Protein AF-0000000083566126 (afdb_homodimer)

Secondary structure (DSSP, 8-state):
--EEEEETTTTTTTS-HHHHHHHHHHTT-SEEEEEESTTS-HHHHHHHHHHTT--EEEEE-----S-GGGHHHHHHHHHHHHHHHHHTT--EEEE---BPPTTS-HHHHHHHHHHHHHHHHHHHHHHT-EEEE----TTTT-TTBS---HHHHHHHHHHHT-TTEEEEEEHHHHHHHT--HHHHHHHTGGGEEEEEE--TTTS--TTSSSB-HHHHHHHHHHTT--SEEEE----SS-HHHHHHHHHTT-/--EEEEETTTTTTTS-HHHHHHHHHHHT-SEEEEEESTTS-HHHHHHHHHHTT--EEEEE-----S-GGGHHHHHHHHHHHHHHHHHTT--EEEE---BPPTTS-HHHHHHHHHHHHHHHHHHHHHHT-EEEE----TTTT-TTBS---HHHHHHHHHHHT-TTEEEEEEHHHHHHHT--HHHHHHHTGGGEEEEEE--TTTS--TTSSSB-HHHHHHHHHHTT--SEEEE----SS-HHHHHHHHHTT-

Solvent-accessible surface area (backbone atoms only — not comparable to full-atom values): 24799 Å² total; per-residue (Å²): 113,57,39,39,24,37,24,43,70,38,40,41,63,87,49,62,69,61,58,24,52,43,49,41,36,73,70,63,41,62,22,30,28,42,54,71,53,85,85,47,67,54,65,57,42,52,51,43,25,58,75,48,70,29,52,52,49,28,32,38,30,56,49,43,30,35,41,71,92,36,33,67,57,19,36,53,36,33,48,52,36,45,53,52,26,46,74,68,67,24,47,31,30,38,34,52,43,42,50,57,52,86,95,55,58,66,67,59,25,51,51,30,35,35,47,37,51,46,70,41,39,63,58,21,50,75,55,62,25,32,38,18,40,42,38,40,24,44,88,76,83,34,67,59,47,53,50,47,45,63,70,60,45,50,51,44,32,57,70,46,64,42,96,33,39,24,26,26,50,32,51,33,33,39,29,58,64,34,26,41,58,61,61,55,46,57,77,39,40,92,47,46,56,33,33,34,39,25,15,43,70,88,40,20,35,75,77,71,21,38,42,24,52,65,51,40,52,47,49,44,38,74,59,63,55,83,49,43,44,25,39,57,17,42,49,90,67,61,42,65,59,50,51,46,58,59,58,67,64,67,113,56,38,38,23,37,23,43,71,37,42,41,62,88,48,63,70,61,56,22,52,43,49,41,34,72,68,62,43,63,21,31,29,40,55,70,53,86,85,46,65,52,67,57,43,53,51,44,24,57,75,48,70,28,51,51,51,29,32,40,31,56,48,42,30,33,41,70,91,36,33,68,60,19,36,52,37,33,50,52,36,46,52,51,26,46,75,70,68,25,47,31,29,39,32,53,44,41,53,58,51,86,92,55,58,67,67,62,25,52,52,30,35,37,48,35,51,45,70,41,38,62,58,21,52,74,54,62,25,32,38,17,41,42,39,43,25,42,87,78,84,34,67,59,47,54,49,47,44,62,69,61,46,51,51,44,31,58,70,45,63,42,96,32,40,25,26,26,52,30,49,33,33,39,29,58,65,34,25,40,58,60,61,55,48,57,76,40,39,93,46,46,56,33,32,34,42,25,15,43,71,88,40,20,35,76,78,71,21,39,41,24,53,64,50,40,52,47,49,45,38,74,57,63,52,82,47,43,44,26,40,58,16,40,50,90,67,61,42,65,59,50,49,46,57,58,59,67,62,67

Organism: NCBI:txid148449

InterPro domains:
  IPR013022 Xylose isomerase-like, TIM barrel domain [PF01261] (22-249)
  IPR026040 Hydroxypyruvate isomerase-like [PIRSF006241] (2-24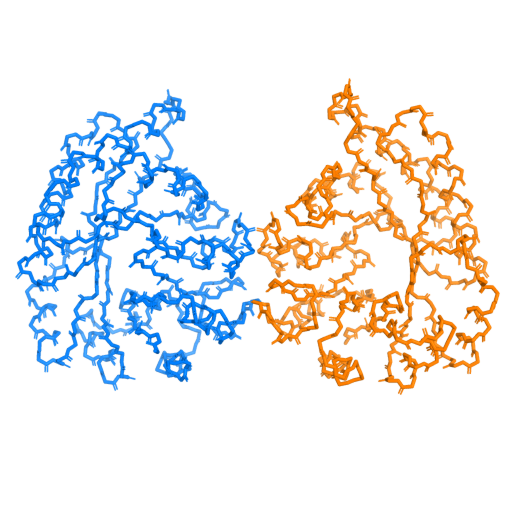7)
  IPR036237 Xylose isomerase-like superfamily [SSF51658] (1-248)
  IPR050417 Sugar Epimerase/Isomerase [PTHR43489] (2-249)

pLDDT: mean 98.05, std 1.77, range [82.81, 99.0]

Foldseek 3Di:
DFQAEEALVALVVVDDSLVSLLVCLVLPHQAYEYEDPVVDPVVSNLVSCVVSVHYHQEYAQDFAQQDLVRLVVRLVSNLVSLVVCLVSVHAEHEYFHFFDDPPDDLVSSLVSNLVSCLSCLVSCVVSNHAYAYEAAACPPDNPRGNHHEVVSVVVSLVSSPHQRYAHEAEQARCCVPPDPQLCVCLVCVSRHAEYEYAAPDPREFPPPHDDDVLVSVVSSVVSPRDGHYYYDGHYPDDSSVSSNVVVVSD/DFQAEEALVALVVVDDSLVSLLVCLVLPHQAYEYEDPVVDPVVSNLVSCVVSVHYHQEYAQDFAQQDLVRLVVRLVSNLVSLVVCLVSVHAEHEYFHFFHDPPDDLVSSLVSNLVSCLSCLVSCVVSNHAYAYEAAACPPDNPRGNHHEVVSVVVSQVSSPHQRYAHEAEQARCCVPPDPQLCVCLVCVSRHAEYEYAAPDPREFPPPHDDDVLVSVVSSVVSPRDGHYYYDGHYPDDSSVSSNVVVVSD

Radius of gyration: 25.64 Å; Cα contacts (8 Å, |Δi|>4): 1112; chains: 2; bounding box: 36×76×64 Å

Nearest PDB structures (foldseek):
  3ngf-assembly1_A  TM=9.240E-01  e=1.150E-21  Brucella abortus 2308
  1k77-assembly1_A  TM=9.090E-01  e=2.373E-21  Escherichia coli
  7cj8-assembly2_D  TM=8.167E-01  e=1.890E-15  Methylomonas sp. DH-1
  5zfs-assembly1_B  TM=8.109E-01  e=2.884E-15  Arthrobacter globiformis
  3vyl-assembly1_B  TM=8.147E-01  e=1.765E-14  Mesorhizobium loti

Structure (mmCIF, N/CA/C/O backbone):
data_AF-0000000083566126-model_v1
#
loop_
_entity.id
_entity.type
_entity.pdbx_description
1 polymer 'Hydroxypyruvate isomerase'
#
loop_
_atom_site.group_PDB
_atom_site.id
_atom_site.type_symbol
_atom_site.label_atom_id
_atom_site.label_alt_id
_atom_site.label_comp_id
_atom_site.label_asym_id
_atom_site.label_entity_id
_atom_site.label_seq_id
_atom_site.pdbx_PDB_ins_code
_atom_site.Cartn_x
_atom_site.Cartn_y
_atom_site.Cartn_z
_atom_site.occupancy
_atom_site.B_iso_or_equiv
_atom_site.auth_seq_id
_atom_site.auth_comp_id
_atom_site.auth_asym_id
_atom_site.auth_atom_id
_atom_site.pdbx_PDB_model_num
ATOM 1 N N . MET A 1 1 ? -10.898 21.078 -7.223 1 84.75 1 MET A N 1
ATOM 2 C CA . MET A 1 1 ? -9.492 20.844 -7.52 1 84.75 1 MET A CA 1
ATOM 3 C C . MET A 1 1 ? -8.656 20.844 -6.246 1 84.75 1 MET A C 1
ATOM 5 O O . MET A 1 1 ? -8.812 21.734 -5.406 1 84.75 1 MET A O 1
ATOM 9 N N . ALA A 1 2 ? -7.766 19.891 -6.152 1 91.81 2 ALA A N 1
ATOM 10 C CA . ALA A 1 2 ? -6.969 19.75 -4.934 1 91.81 2 ALA A CA 1
ATOM 11 C C . ALA A 1 2 ? -6.094 20.984 -4.707 1 91.81 2 ALA A C 1
ATOM 13 O O . ALA A 1 2 ? -5.535 21.531 -5.656 1 91.81 2 ALA A O 1
ATOM 14 N N . ARG A 1 3 ? -6.105 21.562 -3.541 1 97.75 3 ARG A N 1
ATOM 15 C CA . ARG A 1 3 ? -5.152 22.609 -3.16 1 97.75 3 ARG A CA 1
ATOM 16 C C . ARG A 1 3 ? -3.826 22 -2.719 1 97.75 3 ARG A C 1
ATOM 18 O O . ARG A 1 3 ? -3.799 21.109 -1.863 1 97.75 3 ARG A O 1
ATOM 25 N N . ILE A 1 4 ? -2.76 22.469 -3.354 1 98.5 4 ILE A N 1
ATOM 26 C CA . ILE A 1 4 ? -1.461 21.828 -3.154 1 98.5 4 ILE A CA 1
ATOM 27 C C . ILE A 1 4 ? -0.593 22.703 -2.256 1 98.5 4 ILE A C 1
ATOM 29 O O . ILE A 1 4 ? -0.409 23.906 -2.527 1 98.5 4 ILE A O 1
ATOM 33 N N . SER A 1 5 ? -0.119 22.172 -1.169 1 98.81 5 SER A N 1
ATOM 34 C CA . SER A 1 5 ? 0.872 22.859 -0.342 1 98.81 5 SER A CA 1
ATOM 35 C C . SER A 1 5 ? 2.254 22.234 -0.508 1 98.81 5 SER A C 1
ATOM 37 O O . SER A 1 5 ? 2.371 21.062 -0.898 1 98.81 5 SER A O 1
ATOM 39 N N . ILE A 1 6 ? 3.27 23.031 -0.252 1 98.81 6 ILE A N 1
ATOM 40 C CA . ILE A 1 6 ? 4.652 22.578 -0.348 1 98.81 6 ILE A CA 1
ATOM 41 C C . ILE A 1 6 ? 5.289 22.578 1.038 1 98.81 6 ILE A C 1
ATOM 43 O O . ILE A 1 6 ? 5.32 23.609 1.72 1 98.81 6 ILE A O 1
ATOM 47 N N . CYS A 1 7 ? 5.695 21.422 1.481 1 98.88 7 CYS A N 1
ATOM 48 C CA . CYS A 1 7 ? 6.562 21.391 2.654 1 98.88 7 CYS A CA 1
ATOM 49 C C . CYS A 1 7 ? 7.957 21.906 2.32 1 98.88 7 CYS A C 1
ATOM 51 O O . CYS A 1 7 ? 8.758 21.188 1.722 1 98.88 7 CYS A O 1
ATOM 53 N N . VAL A 1 8 ? 8.281 23.031 2.764 1 98.25 8 VAL A N 1
ATOM 54 C CA . VAL A 1 8 ? 9.508 23.703 2.336 1 98.25 8 VAL A CA 1
ATOM 55 C C . VAL A 1 8 ? 10.695 23.172 3.139 1 98.25 8 VAL A C 1
ATOM 57 O O . VAL A 1 8 ? 11.844 23.547 2.877 1 98.25 8 VAL A O 1
ATOM 60 N N . GLU A 1 9 ? 10.406 22.219 4.098 1 97.38 9 GLU A N 1
ATOM 61 C CA . GLU A 1 9 ? 11.492 21.484 4.746 1 97.38 9 GLU A CA 1
ATOM 62 C C . GLU A 1 9 ? 12.18 20.531 3.77 1 97.38 9 GLU A C 1
ATOM 64 O O . GLU A 1 9 ? 13.367 20.25 3.904 1 97.38 9 GLU A O 1
ATOM 69 N N . MET A 1 10 ? 11.383 20.094 2.754 1 98.25 10 MET A N 1
ATOM 70 C CA . MET A 1 10 ? 11.875 18.938 2.002 1 98.25 10 MET A CA 1
ATOM 71 C C . MET A 1 10 ? 12.039 19.281 0.525 1 98.25 10 MET A C 1
ATOM 73 O O . MET A 1 10 ? 13.055 18.969 -0.084 1 98.25 10 MET A O 1
ATOM 77 N N . VAL A 1 11 ? 11.102 19.984 -0.064 1 98.62 11 VAL A N 1
ATOM 78 C CA . VAL A 1 11 ? 11.031 20.109 -1.516 1 98.62 11 VAL A CA 1
ATOM 79 C C . VAL A 1 11 ? 12.148 21.016 -2.016 1 98.62 11 VAL A C 1
ATOM 81 O O . VAL A 1 11 ? 12.836 20.688 -2.99 1 98.62 11 VAL A O 1
ATOM 84 N N . TYR A 1 12 ? 12.352 22.172 -1.35 1 97.5 12 TYR A N 1
ATOM 85 C CA . TYR A 1 12 ? 13.352 23.156 -1.764 1 97.5 12 TYR A CA 1
ATOM 86 C C . TYR A 1 12 ? 14.484 23.234 -0.752 1 97.5 12 TYR A C 1
ATOM 88 O O . TYR A 1 12 ? 14.867 24.328 -0.32 1 97.5 12 TYR A O 1
ATOM 96 N N . ASP A 1 13 ? 15.086 22.016 -0.408 1 92.06 13 ASP A N 1
ATOM 97 C CA . ASP A 1 13 ? 16.016 21.969 0.723 1 92.06 13 ASP A CA 1
ATOM 98 C C . ASP A 1 13 ? 17.406 22.406 0.308 1 92.06 13 ASP A C 1
ATOM 100 O O . ASP A 1 13 ? 18.359 22.281 1.081 1 92.06 13 ASP A O 1
ATOM 104 N N . ASP A 1 14 ? 17.516 23 -0.88 1 92.56 14 ASP A N 1
ATOM 105 C CA . ASP A 1 14 ? 18.812 23.469 -1.369 1 92.56 14 ASP A CA 1
ATOM 106 C C . ASP A 1 14 ? 18.922 25 -1.281 1 92.56 14 ASP A C 1
ATOM 108 O O . ASP A 1 14 ? 19.891 25.578 -1.762 1 92.56 14 ASP A O 1
ATOM 112 N N . GLU A 1 15 ? 17.969 25.672 -0.616 1 93.88 15 GLU A N 1
ATOM 113 C CA . GLU A 1 15 ? 17.906 27.125 -0.484 1 93.88 15 GLU A CA 1
ATOM 114 C C . GLU A 1 15 ? 17.797 27.547 0.98 1 93.88 15 GLU A C 1
ATOM 116 O O . GLU A 1 15 ? 17.406 26.75 1.831 1 93.88 15 GLU A O 1
ATOM 121 N N . PRO A 1 16 ? 18.266 28.797 1.237 1 95.56 16 PRO A N 1
ATOM 122 C CA . PRO A 1 16 ? 17.922 29.312 2.568 1 95.56 16 PRO A CA 1
ATOM 123 C C . PRO A 1 16 ? 16.422 29.234 2.863 1 95.56 16 PRO A C 1
ATOM 125 O O . PRO A 1 16 ? 15.602 29.422 1.961 1 95.56 16 PRO A O 1
ATOM 128 N N . PHE A 1 17 ? 16.031 29 4.051 1 96.19 17 PHE A N 1
ATOM 129 C CA . PHE A 1 17 ? 14.688 28.578 4.438 1 96.19 17 PHE A CA 1
ATOM 130 C C . PHE A 1 17 ? 13.648 29.578 3.934 1 96.19 17 PHE A C 1
ATOM 132 O O . PHE A 1 17 ? 12.672 29.188 3.289 1 96.19 17 PHE A O 1
ATOM 139 N N . VAL A 1 18 ? 13.875 30.875 4.184 1 96 18 VAL A N 1
ATOM 140 C CA . VAL A 1 18 ? 12.867 31.875 3.857 1 96 18 VAL A CA 1
ATOM 141 C C . VAL A 1 18 ? 12.695 31.969 2.342 1 96 18 VAL A C 1
ATOM 143 O O . VAL A 1 18 ? 11.594 32.219 1.851 1 96 18 VAL A O 1
ATOM 146 N N . ASP A 1 19 ? 13.781 31.719 1.574 1 96.88 19 ASP A N 1
ATOM 147 C CA . ASP A 1 19 ? 13.734 31.766 0.117 1 96.88 19 ASP A CA 1
ATOM 148 C C . ASP A 1 19 ? 12.883 30.641 -0.447 1 96.88 19 ASP A C 1
ATOM 150 O O . ASP A 1 19 ? 12.336 30.75 -1.546 1 96.88 19 ASP A O 1
ATOM 154 N N . ARG A 1 20 ? 12.805 29.562 0.312 1 98.38 20 ARG A N 1
ATOM 155 C CA . ARG A 1 20 ? 12.016 28.406 -0.104 1 98.38 20 ARG A CA 1
ATOM 156 C C . ARG A 1 20 ? 10.539 28.75 -0.201 1 98.38 20 ARG A C 1
ATOM 158 O O . ARG A 1 20 ? 9.812 28.188 -1.02 1 98.38 20 ARG A O 1
ATOM 165 N N . ILE A 1 21 ? 10.102 29.734 0.598 1 98.38 21 ILE A N 1
ATOM 166 C CA . ILE A 1 21 ? 8.719 30.172 0.616 1 98.38 21 ILE A CA 1
ATOM 167 C C . ILE A 1 21 ? 8.391 30.891 -0.691 1 98.38 21 ILE A C 1
ATOM 169 O O . ILE A 1 21 ? 7.395 30.578 -1.348 1 98.38 21 ILE A O 1
ATOM 173 N N . SER A 1 22 ? 9.25 31.812 -1.08 1 98 22 SER A N 1
ATOM 174 C CA . SER A 1 22 ? 9.039 32.562 -2.318 1 98 22 SER A CA 1
ATOM 175 C C . SER A 1 22 ? 9.109 31.641 -3.533 1 98 22 SER A C 1
ATOM 177 O O . SER A 1 22 ? 8.359 31.812 -4.496 1 98 22 SER A O 1
ATOM 179 N N . ARG A 1 23 ? 9.969 30.672 -3.459 1 98.25 23 ARG A N 1
ATOM 180 C CA . ARG A 1 23 ? 10.102 29.734 -4.559 1 98.25 23 ARG A CA 1
ATOM 181 C C . ARG A 1 23 ? 8.836 28.906 -4.742 1 98.25 23 ARG A C 1
ATOM 183 O O . ARG A 1 23 ? 8.398 28.672 -5.871 1 98.25 23 ARG A O 1
ATOM 190 N N . ALA A 1 24 ? 8.266 28.484 -3.646 1 98.56 24 ALA A N 1
ATOM 191 C CA . ALA A 1 24 ? 7.012 27.734 -3.709 1 98.56 24 ALA A CA 1
ATOM 192 C C . ALA A 1 24 ? 5.906 28.578 -4.34 1 98.56 24 ALA A C 1
ATOM 194 O O . ALA A 1 24 ? 5.133 28.078 -5.16 1 98.56 24 ALA A O 1
ATOM 195 N N . ALA A 1 25 ? 5.848 29.828 -3.975 1 98.5 25 ALA A N 1
ATOM 196 C CA . ALA A 1 25 ? 4.863 30.75 -4.547 1 98.5 25 ALA A CA 1
ATOM 197 C C . ALA A 1 25 ? 5.082 30.922 -6.047 1 98.5 25 ALA A C 1
ATOM 199 O O . ALA A 1 25 ? 4.125 30.891 -6.824 1 98.5 25 ALA A O 1
ATOM 200 N N . GLU A 1 26 ? 6.34 31.078 -6.418 1 98.06 26 GLU A N 1
ATOM 201 C CA . GLU A 1 26 ? 6.688 31.25 -7.828 1 98.06 26 GLU A CA 1
ATOM 202 C C . GLU A 1 26 ? 6.316 30.016 -8.641 1 98.06 26 GLU A C 1
ATOM 204 O O . GLU A 1 26 ? 5.934 30.125 -9.805 1 98.06 26 GLU A O 1
ATOM 209 N N . ALA A 1 27 ? 6.371 28.875 -8.008 1 97.81 27 ALA A N 1
ATOM 210 C CA . ALA A 1 27 ? 6.055 27.609 -8.672 1 97.81 27 ALA A CA 1
ATOM 211 C C . ALA A 1 27 ? 4.547 27.438 -8.836 1 97.81 27 ALA A C 1
AT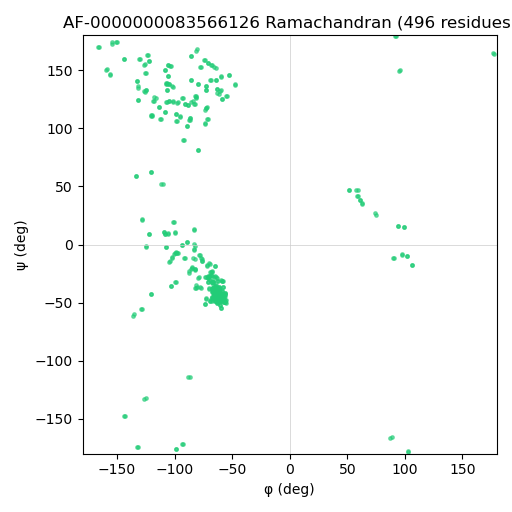OM 213 O O . ALA A 1 27 ? 4.09 26.547 -9.562 1 97.81 27 ALA A O 1
ATOM 214 N N . GLY A 1 28 ? 3.783 28.25 -8.133 1 97.88 28 GLY A N 1
ATOM 215 C CA . GLY A 1 28 ? 2.338 28.203 -8.289 1 97.88 28 GLY A CA 1
ATOM 216 C C . GLY A 1 28 ? 1.644 27.406 -7.195 1 97.88 28 GLY A C 1
ATOM 217 O O . GLY A 1 28 ? 0.471 27.047 -7.332 1 97.88 28 GLY A O 1
ATOM 218 N N . ALA A 1 29 ? 2.326 27.125 -6.098 1 98.44 29 ALA A N 1
ATOM 219 C CA . ALA A 1 29 ? 1.718 26.391 -4.984 1 98.44 29 ALA A CA 1
ATOM 220 C C . ALA A 1 29 ? 0.593 27.219 -4.352 1 98.44 29 ALA A C 1
ATOM 222 O O . ALA A 1 29 ? 0.609 28.438 -4.402 1 98.44 29 ALA A O 1
ATOM 223 N N . ASP A 1 30 ? -0.367 26.5 -3.768 1 98.44 30 ASP A N 1
ATOM 224 C CA . ASP A 1 30 ? -1.5 27.156 -3.127 1 98.44 30 ASP A CA 1
ATOM 225 C C . ASP A 1 30 ? -1.161 27.562 -1.694 1 98.44 30 ASP A C 1
ATOM 227 O O . ASP A 1 30 ? -1.812 28.453 -1.122 1 98.44 30 ASP A O 1
ATOM 231 N N . ALA A 1 31 ? -0.174 26.953 -1.124 1 98.81 31 ALA A N 1
ATOM 232 C CA . ALA A 1 31 ? 0.258 27.219 0.245 1 98.81 31 ALA A CA 1
ATOM 233 C C . ALA A 1 31 ? 1.634 26.625 0.514 1 98.81 31 ALA A C 1
ATOM 235 O O . ALA A 1 31 ? 2.17 25.891 -0.319 1 98.81 31 ALA A O 1
ATOM 236 N N . VAL A 1 32 ? 2.184 26.984 1.628 1 98.88 32 VAL A N 1
ATOM 237 C CA . VAL A 1 32 ? 3.4 26.359 2.121 1 98.88 32 VAL A CA 1
ATOM 238 C C . VAL A 1 32 ? 3.154 25.766 3.512 1 98.88 32 VAL A C 1
ATOM 240 O O . VAL A 1 32 ? 2.174 26.125 4.172 1 98.88 32 VAL A O 1
ATOM 243 N N . GLU A 1 33 ? 3.916 24.859 3.889 1 98.88 33 GLU A N 1
ATOM 244 C CA . GLU A 1 33 ? 3.945 24.328 5.246 1 98.88 33 GLU A CA 1
ATOM 245 C C . GLU A 1 33 ? 5.367 23.969 5.668 1 98.88 33 GLU A C 1
ATOM 247 O O . GLU A 1 33 ? 6.262 23.859 4.824 1 98.88 33 GLU A O 1
ATOM 252 N N . PHE A 1 34 ? 5.582 23.875 6.902 1 98.56 34 PHE A N 1
ATOM 253 C CA . PHE A 1 34 ? 6.891 23.531 7.438 1 98.56 34 PHE A CA 1
ATOM 254 C C . PHE A 1 34 ? 6.762 22.891 8.812 1 98.56 34 PHE A C 1
ATOM 256 O O . PHE A 1 34 ? 5.652 22.734 9.328 1 98.56 34 PHE A O 1
ATOM 263 N N . TRP A 1 35 ? 7.859 22.391 9.367 1 98 35 TRP A N 1
ATOM 264 C CA . TRP A 1 35 ? 7.832 21.625 10.602 1 98 35 TRP A CA 1
ATOM 265 C C . TRP A 1 35 ? 7.91 22.531 11.82 1 98 35 TRP A C 1
ATOM 267 O O . TRP A 1 35 ? 7.023 23.359 12.031 1 98 35 TRP A O 1
ATOM 277 N N . ASP A 1 36 ? 8.875 22.547 12.617 1 95.19 36 A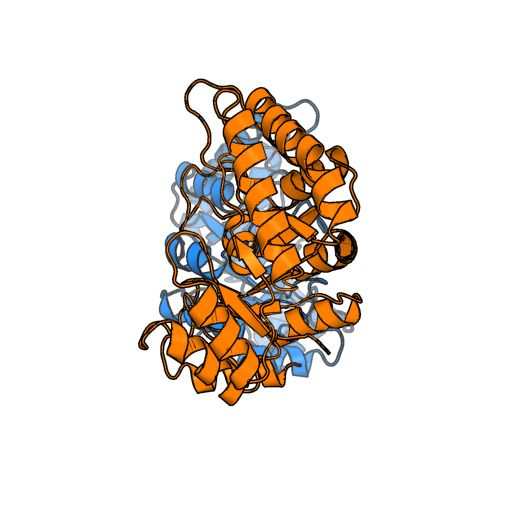SP A N 1
ATOM 278 C CA . ASP A 1 36 ? 8.992 23.219 13.906 1 95.19 36 ASP A CA 1
ATOM 279 C C . ASP A 1 36 ? 9.125 24.734 13.734 1 95.19 36 ASP A C 1
ATOM 281 O O . ASP A 1 36 ? 10.125 25.219 13.203 1 95.19 36 ASP A O 1
ATOM 285 N N . TRP A 1 37 ? 8.188 25.438 14.258 1 96.62 37 TRP A N 1
ATOM 286 C CA . TRP A 1 37 ? 8.18 26.891 14.109 1 96.62 37 TRP A CA 1
ATOM 287 C C . TRP A 1 37 ? 9.023 27.547 15.195 1 96.62 37 TRP A C 1
ATOM 289 O O . TRP A 1 37 ? 9.492 28.672 15.023 1 96.62 37 TRP A O 1
ATOM 299 N N . ARG A 1 38 ? 9.281 26.891 16.312 1 95.25 38 ARG A N 1
ATOM 300 C CA . ARG A 1 38 ? 9.891 27.5 17.484 1 95.25 38 ARG A CA 1
ATOM 301 C C . ARG A 1 38 ? 11.359 27.812 17.25 1 95.25 38 ARG A C 1
ATOM 303 O O . ARG A 1 38 ? 11.906 28.734 17.844 1 95.25 38 ARG A O 1
ATOM 310 N N . GLU A 1 39 ? 11.922 27.047 16.406 1 92.38 39 GLU A N 1
ATOM 311 C CA . GLU A 1 39 ? 13.352 27.234 16.188 1 92.38 39 GLU A CA 1
ATOM 312 C C . GLU A 1 39 ? 13.617 28.031 14.914 1 92.38 39 GLU A C 1
ATOM 314 O O . GLU A 1 39 ? 14.75 28.062 14.414 1 92.38 39 GLU A O 1
ATOM 319 N N . LYS A 1 40 ? 12.609 28.734 14.453 1 96.44 40 LYS A N 1
ATOM 320 C CA . LYS A 1 40 ? 12.727 29.469 13.203 1 96.44 40 LYS A CA 1
ATOM 321 C C . LYS A 1 40 ? 12.422 30.953 13.406 1 96.44 40 LYS A C 1
ATOM 323 O O . LYS A 1 40 ? 11.898 31.344 14.453 1 96.44 40 LYS A O 1
ATOM 328 N N . ASP A 1 41 ? 12.844 31.75 12.43 1 96.75 41 ASP A N 1
ATOM 329 C CA . ASP A 1 41 ? 12.406 33.156 12.367 1 96.75 41 ASP A CA 1
ATOM 330 C C . ASP A 1 41 ? 11.008 33.25 11.766 1 96.75 41 ASP A C 1
ATOM 332 O O . ASP A 1 41 ? 10.859 33.562 10.586 1 96.75 41 ASP A O 1
ATOM 336 N N . LEU A 1 42 ? 10 33 12.664 1 97.44 42 LEU A N 1
ATOM 337 C CA . LEU A 1 42 ? 8.617 32.906 12.219 1 97.44 42 LEU A CA 1
ATOM 338 C C . LEU A 1 42 ? 8.156 34.219 11.594 1 97.44 42 LEU A C 1
ATOM 340 O O . LEU A 1 42 ? 7.406 34.219 10.617 1 97.44 42 LEU A O 1
ATOM 344 N N . GLU A 1 43 ? 8.609 35.312 12.141 1 96.94 43 GLU A N 1
ATOM 345 C CA . GLU A 1 43 ? 8.242 36.625 11.594 1 96.94 43 GLU A CA 1
ATOM 346 C C . GLU A 1 43 ? 8.734 36.75 10.156 1 96.94 43 GLU A C 1
ATOM 348 O O . GLU A 1 43 ? 7.996 37.219 9.289 1 96.94 43 GLU A O 1
ATOM 353 N N . ALA A 1 44 ? 9.961 36.375 9.938 1 97.81 44 ALA A N 1
ATOM 354 C CA . ALA A 1 44 ? 10.516 36.406 8.594 1 97.81 44 ALA A CA 1
ATOM 355 C C . ALA A 1 44 ? 9.742 35.5 7.641 1 97.81 44 ALA A C 1
ATOM 357 O O . ALA A 1 44 ? 9.539 35.844 6.477 1 97.81 44 ALA A O 1
ATOM 358 N N . ILE A 1 45 ? 9.391 34.375 8.109 1 98.19 45 ILE A N 1
ATOM 359 C CA . ILE A 1 45 ? 8.633 33.406 7.32 1 98.19 45 ILE A CA 1
ATOM 360 C C . ILE A 1 45 ? 7.281 34 6.938 1 98.19 45 ILE A C 1
ATOM 362 O O . ILE A 1 45 ? 6.906 34 5.762 1 98.19 45 ILE A O 1
ATOM 366 N N . VAL A 1 46 ? 6.547 34.562 7.895 1 98.12 46 VAL A N 1
ATOM 367 C CA . VAL A 1 46 ? 5.215 35.094 7.688 1 98.12 46 VAL A CA 1
ATOM 368 C C . VAL A 1 46 ? 5.297 36.312 6.75 1 98.12 46 VAL A C 1
ATOM 370 O O . VAL A 1 46 ? 4.48 36.438 5.836 1 98.12 46 VAL A O 1
ATOM 373 N N . ASP A 1 47 ? 6.293 37.156 6.965 1 98.12 47 ASP A N 1
ATOM 374 C CA . ASP A 1 47 ? 6.488 38.312 6.109 1 98.12 47 ASP A CA 1
ATOM 375 C C . ASP A 1 47 ? 6.727 37.906 4.66 1 98.12 47 ASP A C 1
ATOM 377 O O . ASP A 1 47 ? 6.152 38.5 3.74 1 98.12 47 ASP A O 1
ATOM 381 N N . THR A 1 48 ? 7.613 36.969 4.488 1 98.5 48 THR A N 1
ATOM 382 C CA . THR A 1 48 ? 7.918 36.469 3.143 1 98.5 48 THR A CA 1
ATOM 383 C C . THR A 1 48 ? 6.68 35.875 2.498 1 98.5 48 THR A C 1
ATOM 385 O O . THR A 1 48 ? 6.438 36.062 1.302 1 98.5 48 THR A O 1
ATOM 388 N N . ALA A 1 49 ? 5.91 35.094 3.262 1 98.75 49 ALA A N 1
ATOM 389 C CA . ALA A 1 49 ? 4.668 34.5 2.766 1 98.75 49 ALA A CA 1
ATOM 390 C C . ALA A 1 49 ? 3.693 35.594 2.312 1 98.75 49 ALA A C 1
ATOM 392 O O . ALA A 1 49 ? 3.064 35.469 1.259 1 98.75 49 ALA A O 1
ATOM 393 N N . GLU A 1 50 ? 3.598 36.656 3.088 1 98.31 50 GLU A N 1
ATOM 394 C CA . GLU A 1 50 ? 2.715 37.75 2.758 1 98.31 50 GLU A CA 1
ATOM 395 C C . GLU A 1 50 ? 3.168 38.469 1.48 1 98.31 50 GLU A C 1
ATOM 397 O O . GLU A 1 50 ? 2.357 38.719 0.588 1 98.31 50 GLU A O 1
ATOM 402 N N . VAL A 1 51 ? 4.426 38.75 1.424 1 98.31 51 VAL A N 1
ATOM 403 C CA . VAL A 1 51 ? 4.984 39.438 0.266 1 98.31 51 VAL A CA 1
ATOM 404 C C . VAL A 1 51 ? 4.801 38.562 -0.984 1 98.31 51 VAL A C 1
ATOM 406 O O . VAL A 1 51 ? 4.551 39.094 -2.072 1 98.31 51 VAL A O 1
ATOM 409 N N . SER A 1 52 ? 4.961 37.281 -0.829 1 98.44 52 SER A N 1
ATOM 410 C CA . SER A 1 52 ? 4.859 36.344 -1.941 1 98.44 52 SER A CA 1
ATOM 411 C C . SER A 1 52 ? 3.408 35.969 -2.217 1 98.44 52 SER A C 1
ATOM 413 O O . SER A 1 52 ? 3.125 35.219 -3.135 1 98.44 52 SER A O 1
ATOM 415 N N . ASP A 1 53 ? 2.49 36.469 -1.377 1 98.44 53 ASP A N 1
ATOM 416 C CA . ASP A 1 53 ? 1.055 36.219 -1.49 1 98.44 53 ASP A CA 1
ATOM 417 C C . ASP A 1 53 ? 0.746 34.719 -1.457 1 98.44 53 ASP A C 1
ATOM 419 O O . ASP A 1 53 ? 0.058 34.219 -2.34 1 98.44 53 ASP A O 1
ATOM 423 N N . ILE A 1 54 ? 1.285 34 -0.577 1 98.81 54 ILE A N 1
ATOM 424 C CA . ILE A 1 54 ? 1.043 32.562 -0.39 1 98.81 54 ILE A CA 1
ATOM 425 C C . ILE A 1 54 ? 0.775 32.281 1.085 1 98.81 54 ILE A C 1
ATOM 427 O O . ILE A 1 54 ? 1.564 32.656 1.952 1 98.81 54 ILE A O 1
ATOM 431 N N . PRO A 1 55 ? -0.338 31.672 1.399 1 98.75 55 PRO A N 1
ATOM 432 C CA . PRO A 1 55 ? -0.638 31.375 2.803 1 98.75 55 PRO A CA 1
ATOM 433 C C . PRO A 1 55 ? 0.192 30.219 3.352 1 98.75 55 PRO A C 1
ATOM 435 O O . PRO A 1 55 ? 0.766 29.438 2.582 1 98.75 55 PRO A O 1
ATOM 438 N N . ILE A 1 56 ? 0.311 30.172 4.645 1 98.81 56 ILE A N 1
ATOM 439 C CA . ILE A 1 56 ? 0.882 29.031 5.359 1 98.81 56 ILE A CA 1
ATOM 440 C C . ILE A 1 56 ? -0.224 28.047 5.73 1 98.81 56 ILE A C 1
ATOM 442 O O . ILE A 1 56 ? -1.162 28.406 6.449 1 98.81 56 ILE A O 1
ATOM 446 N N . ALA A 1 57 ? -0.103 26.797 5.234 1 98.81 57 ALA A N 1
ATOM 447 C CA . ALA A 1 57 ? -1.117 25.766 5.445 1 98.81 57 ALA A CA 1
ATOM 448 C C . ALA A 1 57 ? -1.016 25.172 6.852 1 98.81 57 ALA A C 1
ATOM 450 O O . ALA A 1 57 ? -2.025 24.781 7.441 1 98.81 57 ALA A O 1
ATOM 451 N N . GLY A 1 58 ? 0.245 25.062 7.285 1 98.69 58 GLY A N 1
ATOM 452 C CA . GLY A 1 58 ? 0.395 24.422 8.586 1 98.69 58 GLY A CA 1
ATOM 453 C C . GLY A 1 58 ? 1.844 24.25 9 1 98.69 58 GLY A C 1
ATOM 454 O O . GLY A 1 58 ? 2.754 24.438 8.188 1 98.69 58 GLY A O 1
ATOM 455 N N . PHE A 1 59 ? 2.08 23.984 10.219 1 98.75 59 PHE A N 1
ATOM 456 C CA . PHE A 1 59 ? 3.357 23.594 10.797 1 98.75 59 PHE A CA 1
ATOM 457 C C . PHE A 1 59 ? 3.146 22.703 12.016 1 98.75 59 PHE A C 1
ATOM 459 O O . PHE A 1 59 ? 2.01 22.453 12.414 1 98.75 59 PHE A O 1
ATOM 466 N N . VAL A 1 60 ? 4.156 22.156 12.602 1 98.69 60 VAL A N 1
ATOM 467 C CA . VAL A 1 60 ? 4.094 21.172 13.68 1 98.69 60 VAL A CA 1
ATOM 468 C C . VAL A 1 60 ? 3.826 21.875 15.008 1 98.69 60 VAL A C 1
ATOM 470 O O . VAL A 1 60 ? 4.41 22.938 15.289 1 98.69 60 VAL A O 1
ATOM 473 N N . ALA A 1 61 ? 2.992 21.328 15.805 1 98.38 61 ALA A N 1
ATOM 474 C CA . ALA A 1 61 ? 2.568 21.906 17.078 1 98.38 61 ALA A CA 1
ATOM 475 C C . ALA A 1 61 ? 3.602 21.656 18.172 1 98.38 61 ALA A C 1
ATOM 477 O O . ALA A 1 61 ? 3.795 22.484 19.062 1 98.38 61 ALA A O 1
ATOM 478 N N . GLY A 1 62 ? 4.242 20.438 18.109 1 96.19 62 GLY A N 1
ATOM 479 C CA . GLY A 1 62 ? 5.141 20.016 19.172 1 96.19 62 GLY A CA 1
ATOM 480 C C . GLY A 1 62 ? 4.449 19.203 20.25 1 96.19 62 GLY A C 1
ATOM 481 O O . GLY A 1 62 ? 3.264 18.891 20.125 1 96.19 62 GLY A O 1
ATOM 482 N N . GLY A 1 63 ? 5.32 18.812 21.219 1 95.31 63 GLY A N 1
ATOM 483 C CA . GLY A 1 63 ? 4.801 18.062 22.359 1 95.31 63 GLY A CA 1
ATOM 484 C C . GLY A 1 63 ? 4.934 16.547 22.188 1 95.31 63 GLY A C 1
ATOM 485 O O . GLY A 1 63 ? 4.969 16.047 21.062 1 95.31 63 GLY A O 1
ATOM 486 N N . THR A 1 64 ? 5.094 15.906 23.328 1 97.44 64 THR A N 1
ATOM 487 C CA . THR A 1 64 ? 5.062 14.445 23.422 1 97.44 64 THR A CA 1
ATOM 488 C C . THR A 1 64 ? 3.77 13.977 24.078 1 97.44 64 THR A C 1
ATOM 490 O O . THR A 1 64 ? 3.498 14.297 25.234 1 97.44 64 THR A O 1
ATOM 493 N N .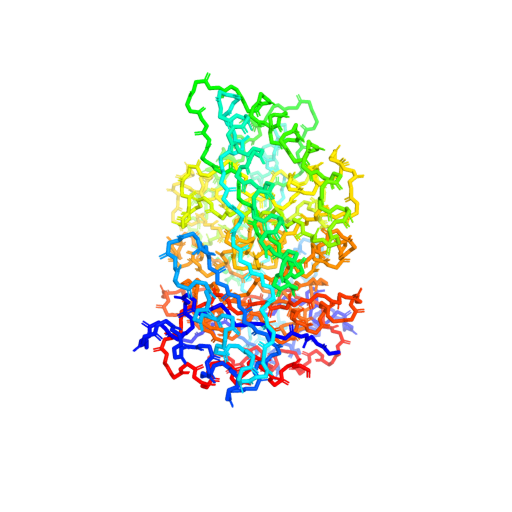 LEU A 1 65 ? 3.051 13.148 23.375 1 98.81 65 LEU A N 1
ATOM 494 C CA . LEU A 1 65 ? 1.698 12.844 23.828 1 98.81 65 LEU A CA 1
ATOM 495 C C . LEU A 1 65 ? 1.65 11.484 24.516 1 98.81 65 LEU A C 1
ATOM 497 O O . LEU A 1 65 ? 0.669 11.164 25.188 1 98.81 65 LEU A O 1
ATOM 501 N N . THR A 1 66 ? 2.705 10.719 24.422 1 98.81 66 THR A N 1
ATOM 502 C CA . THR A 1 66 ? 2.635 9.32 24.844 1 98.81 66 THR A CA 1
ATOM 503 C C . THR A 1 66 ? 3.035 9.172 26.297 1 98.81 66 THR A C 1
ATOM 505 O O . THR A 1 66 ? 2.84 8.117 26.906 1 98.81 66 THR A O 1
ATOM 508 N N . ASP A 1 67 ? 3.604 10.211 26.922 1 98.19 67 ASP A N 1
ATOM 509 C CA . ASP A 1 67 ? 4.133 10.148 28.281 1 98.19 67 ASP A CA 1
ATOM 510 C C . ASP A 1 67 ? 3.242 10.914 29.25 1 98.19 67 ASP A C 1
ATOM 512 O O . ASP A 1 67 ? 3.23 12.141 29.25 1 98.19 67 ASP A O 1
ATOM 516 N N . PRO A 1 68 ? 2.605 10.203 30.172 1 98.31 68 PRO A N 1
ATOM 517 C CA . PRO A 1 68 ? 1.75 10.891 31.141 1 98.31 68 PRO A CA 1
ATOM 518 C C . PRO A 1 68 ? 2.506 11.93 31.953 1 98.31 68 PRO A C 1
ATOM 520 O O . PRO A 1 68 ? 1.932 12.953 32.344 1 98.31 68 PRO A O 1
ATOM 523 N N . ASP A 1 69 ? 3.719 11.695 32.188 1 97.88 69 ASP A N 1
ATOM 524 C CA . ASP A 1 69 ? 4.523 12.633 32.969 1 97.88 69 ASP A CA 1
ATOM 525 C C . ASP A 1 69 ? 4.777 13.922 32.188 1 97.88 69 ASP A C 1
ATOM 527 O O . ASP A 1 69 ? 5.16 14.938 32.781 1 97.88 69 ASP A O 1
ATOM 531 N N . ALA A 1 70 ? 4.547 13.898 30.859 1 98 70 ALA A N 1
ATOM 532 C CA . ALA A 1 70 ? 4.789 15.062 30.016 1 98 70 ALA A CA 1
ATOM 533 C C . ALA A 1 70 ? 3.473 15.68 29.547 1 98 70 ALA A C 1
ATOM 535 O O . ALA A 1 70 ? 3.469 16.594 28.719 1 98 70 ALA A O 1
ATOM 536 N N . ALA A 1 71 ? 2.365 15.195 30.109 1 98.44 71 ALA A N 1
ATOM 537 C CA . ALA A 1 71 ? 1.049 15.578 29.594 1 98.44 71 ALA A CA 1
ATOM 538 C C . ALA A 1 71 ? 0.826 17.078 29.719 1 98.44 71 ALA A C 1
ATOM 540 O O . ALA A 1 71 ? 0.421 17.734 28.75 1 98.44 71 ALA A O 1
ATOM 541 N N . ASP A 1 72 ? 1.111 17.656 30.828 1 98.69 72 ASP A N 1
ATOM 542 C CA . ASP A 1 72 ? 0.889 19.078 31.047 1 98.69 72 ASP A CA 1
ATOM 543 C C . ASP A 1 72 ? 1.777 19.922 30.125 1 98.69 72 ASP A C 1
ATOM 545 O O . ASP A 1 72 ? 1.332 20.938 29.578 1 98.69 72 ASP A O 1
ATOM 549 N N . ASP A 1 73 ? 2.979 19.469 30.016 1 98.62 73 ASP A N 1
ATOM 550 C CA . ASP A 1 73 ? 3.896 20.172 29.125 1 98.62 73 ASP A CA 1
ATOM 551 C C . ASP A 1 73 ? 3.414 20.109 27.688 1 98.62 73 ASP A C 1
ATOM 553 O O . ASP A 1 73 ? 3.51 21.094 26.938 1 98.62 73 ASP A O 1
ATOM 557 N N . ALA A 1 74 ? 2.947 18.938 27.266 1 98.75 74 ALA A N 1
ATOM 558 C CA . ALA A 1 74 ? 2.422 18.766 25.906 1 98.75 74 ALA A CA 1
ATOM 559 C C . ALA A 1 74 ? 1.224 19.688 25.672 1 98.75 74 ALA A C 1
ATOM 561 O O . ALA A 1 74 ? 1.126 20.328 24.625 1 98.75 74 ALA A O 1
ATOM 562 N N . VAL A 1 75 ? 0.355 19.766 26.609 1 98.88 75 VAL A N 1
ATOM 563 C CA . VAL A 1 75 ? -0.823 20.625 26.516 1 98.88 75 VAL A CA 1
ATOM 564 C C . VAL A 1 75 ? -0.393 22.078 26.344 1 98.88 75 VAL A C 1
ATOM 566 O O . VAL A 1 75 ? -0.873 22.766 25.438 1 98.88 75 VAL A O 1
ATOM 569 N N . GLU A 1 76 ? 0.501 22.531 27.141 1 98.75 76 GLU A N 1
ATOM 570 C CA . GLU A 1 76 ? 0.959 23.906 27.062 1 98.75 76 GLU A CA 1
ATOM 571 C C . GLU A 1 76 ? 1.647 24.188 25.719 1 98.75 76 GLU A C 1
ATOM 573 O O . GLU A 1 76 ? 1.454 25.25 25.125 1 98.75 76 GLU A O 1
ATOM 578 N N . THR A 1 77 ? 2.412 23.25 25.328 1 98.69 77 THR A N 1
ATOM 579 C CA . THR A 1 77 ? 3.129 23.375 24.062 1 98.69 77 THR A CA 1
ATOM 580 C C . THR A 1 77 ? 2.152 23.484 22.906 1 98.69 77 THR A C 1
ATOM 582 O O . THR A 1 77 ? 2.303 24.359 22.047 1 98.69 77 THR A O 1
ATOM 585 N N . ILE A 1 78 ? 1.151 22.672 22.844 1 98.88 78 ILE A N 1
ATOM 586 C CA . ILE A 1 78 ? 0.176 22.672 21.75 1 98.88 78 ILE A CA 1
ATOM 587 C C . ILE A 1 78 ? -0.687 23.938 21.844 1 98.88 78 ILE A C 1
ATOM 589 O O . ILE A 1 78 ? -1.008 24.547 20.828 1 98.88 78 ILE A O 1
ATOM 593 N N . ARG A 1 79 ? -1.046 24.375 23.078 1 98.81 79 ARG A N 1
ATOM 594 C CA . ARG A 1 79 ? -1.813 25.609 23.25 1 98.81 79 ARG A CA 1
ATOM 595 C C . ARG A 1 79 ? -1.046 26.812 22.703 1 98.81 79 ARG A C 1
ATOM 597 O O . ARG A 1 79 ? -1.626 27.688 22.062 1 98.81 79 ARG A O 1
ATOM 604 N N . GLU A 1 80 ? 0.224 26.844 23.062 1 98.81 80 GLU A N 1
ATOM 605 C CA . GLU A 1 80 ? 1.061 27.906 22.516 1 98.81 80 GLU A CA 1
ATOM 606 C C . GLU A 1 80 ? 1.042 27.891 20.984 1 98.81 80 GLU A C 1
ATOM 608 O O . GLU A 1 80 ? 0.971 28.938 20.344 1 98.81 80 GLU A O 1
ATOM 613 N N . SER A 1 81 ? 1.139 26.703 20.375 1 98.88 81 SER A N 1
ATOM 614 C CA . SER A 1 81 ? 1.114 26.578 18.922 1 98.88 81 SER A CA 1
ATOM 615 C C . SER A 1 81 ? -0.241 26.984 18.359 1 98.88 81 SER A C 1
ATOM 617 O O . SER A 1 81 ? -0.315 27.578 17.281 1 98.88 81 SER A O 1
ATOM 619 N N . ILE A 1 82 ? -1.343 26.641 19.062 1 98.88 82 ILE A N 1
ATOM 620 C CA . ILE A 1 82 ? -2.674 27.062 18.625 1 98.88 82 ILE A CA 1
ATOM 621 C C . ILE A 1 82 ? -2.756 28.578 18.594 1 98.88 82 ILE A C 1
ATOM 623 O O . ILE A 1 82 ? -3.229 29.172 17.609 1 98.88 82 ILE A O 1
ATOM 627 N N . ALA A 1 83 ? -2.295 29.219 19.641 1 98.81 83 ALA A N 1
ATOM 628 C CA . ALA A 1 83 ? -2.307 30.672 19.703 1 98.81 83 ALA A CA 1
ATOM 629 C C . ALA A 1 83 ? -1.483 31.281 18.578 1 98.81 83 ALA A C 1
ATOM 631 O O . ALA A 1 83 ? -1.9 32.25 17.953 1 98.81 83 ALA A O 1
ATOM 632 N N . THR A 1 84 ? -0.309 30.703 18.359 1 98.69 84 THR A N 1
ATOM 633 C CA . THR A 1 84 ? 0.566 31.172 17.281 1 98.69 84 THR A CA 1
ATOM 634 C C . THR A 1 84 ? -0.109 31.016 15.93 1 98.69 84 THR A C 1
ATOM 636 O O . THR A 1 84 ? -0.086 31.922 15.102 1 98.69 84 THR A O 1
ATOM 639 N N . ALA A 1 85 ? -0.669 29.828 15.688 1 98.75 85 ALA A N 1
ATOM 640 C CA . ALA A 1 85 ? -1.378 29.562 14.438 1 98.75 85 ALA A CA 1
ATOM 641 C C . ALA A 1 85 ? -2.508 30.562 14.227 1 98.75 85 ALA A C 1
ATOM 643 O O . ALA A 1 85 ? -2.682 31.094 13.125 1 98.75 85 ALA A O 1
ATOM 644 N N . ALA A 1 86 ? -3.258 30.812 15.289 1 98.62 86 ALA A N 1
ATOM 645 C CA . ALA A 1 86 ? -4.355 31.766 15.219 1 98.62 86 ALA A CA 1
ATOM 646 C C . ALA A 1 86 ? -3.842 33.156 14.891 1 98.62 86 ALA A C 1
ATOM 648 O O . ALA A 1 86 ? -4.43 33.875 14.07 1 98.62 86 ALA A O 1
ATOM 649 N N . GLU A 1 87 ? -2.783 33.531 15.523 1 98.12 87 GLU A N 1
ATOM 650 C CA . GLU A 1 87 ? -2.193 34.844 15.32 1 98.12 87 GLU A CA 1
ATOM 651 C C . GLU A 1 87 ? -1.818 35.062 13.859 1 98.12 87 GLU A C 1
ATOM 653 O O . GLU A 1 87 ? -1.965 36.188 13.336 1 98.12 87 GLU A O 1
ATOM 658 N N . TYR A 1 88 ? -1.357 34.031 13.203 1 97.81 88 TYR A N 1
ATOM 659 C CA . TYR A 1 88 ? -0.816 34.188 11.859 1 97.81 88 TYR A CA 1
ATOM 660 C C . TYR A 1 88 ? -1.748 33.562 10.82 1 97.81 88 TYR A C 1
ATOM 662 O O . TYR A 1 88 ? -1.356 33.375 9.672 1 97.81 88 TYR A O 1
ATOM 670 N N . ASP A 1 89 ? -2.959 33.188 11.203 1 97.88 89 ASP A N 1
ATOM 671 C CA . ASP A 1 89 ? -4.008 32.656 10.336 1 97.88 89 ASP A CA 1
ATOM 672 C C . ASP A 1 89 ? -3.564 31.359 9.672 1 97.88 89 ASP A C 1
ATOM 674 O O . ASP A 1 89 ? -3.738 31.188 8.469 1 97.88 89 ASP A O 1
ATOM 678 N N . VAL A 1 90 ? -2.861 30.578 10.414 1 98.56 90 VAL A N 1
ATOM 679 C CA . VAL A 1 90 ? -2.494 29.234 9.984 1 98.56 90 VAL A CA 1
ATOM 680 C C . VAL A 1 90 ? -3.582 28.25 10.398 1 98.56 90 VAL A C 1
ATOM 682 O O . VAL A 1 90 ? -3.857 28.078 11.586 1 98.56 90 VAL A O 1
ATOM 685 N N . PRO A 1 91 ? -4.211 27.547 9.469 1 98.69 91 PRO A N 1
ATOM 686 C CA . PRO A 1 91 ? -5.43 26.781 9.781 1 98.69 91 PRO A CA 1
ATOM 687 C C . PRO A 1 91 ? -5.137 25.422 10.398 1 98.69 91 PRO A C 1
ATOM 689 O O . PRO A 1 91 ? -6.016 24.828 11.031 1 98.69 91 PRO A O 1
ATOM 692 N N . THR A 1 92 ? -3.893 24.875 10.203 1 98.88 92 THR A N 1
ATOM 693 C CA . THR A 1 92 ? -3.664 23.469 10.562 1 98.88 92 THR A CA 1
ATOM 694 C C . THR A 1 92 ? -2.389 23.328 11.383 1 98.88 92 THR A C 1
ATOM 696 O O . THR A 1 92 ? -1.371 23.953 11.078 1 98.88 92 THR A O 1
ATOM 699 N N . LEU A 1 93 ? -2.467 22.562 12.438 1 98.94 93 LEU A N 1
ATOM 700 C CA . LEU A 1 93 ? -1.295 22.172 13.211 1 98.94 93 LEU A CA 1
ATOM 701 C C . LEU A 1 93 ? -1.087 20.656 13.156 1 98.94 93 LEU A C 1
ATOM 703 O O . LEU A 1 93 ? -2.004 19.891 13.461 1 98.94 93 LEU A O 1
ATOM 707 N N . ILE A 1 94 ? 0.071 20.234 12.766 1 98.94 94 ILE A N 1
ATOM 708 C CA . ILE A 1 94 ? 0.422 18.828 12.719 1 98.94 94 ILE A CA 1
ATOM 709 C C . ILE A 1 94 ? 0.826 18.344 14.117 1 98.94 94 ILE A C 1
ATOM 711 O O . ILE A 1 94 ? 1.685 18.953 14.758 1 98.94 94 ILE A O 1
ATOM 715 N N . VAL A 1 95 ? 0.216 17.297 14.539 1 98.81 95 VAL A N 1
ATOM 716 C CA . VAL A 1 95 ? 0.481 16.75 15.859 1 98.81 95 VAL A CA 1
ATOM 717 C C . VAL A 1 95 ? 1.031 15.328 15.719 1 98.81 95 VAL A C 1
ATOM 719 O O . VAL A 1 95 ? 0.403 14.469 15.094 1 98.81 95 VAL A O 1
ATOM 722 N N . THR A 1 96 ? 2.184 15.086 16.266 1 98.75 96 THR A N 1
ATOM 723 C CA . THR A 1 96 ? 2.758 13.75 16.344 1 98.75 96 THR A CA 1
ATOM 724 C C . THR A 1 96 ? 2.611 13.195 17.766 1 98.75 96 THR A C 1
ATOM 726 O O . THR A 1 96 ? 2.539 13.953 18.734 1 98.75 96 THR A O 1
ATOM 729 N N . THR A 1 97 ? 2.574 11.969 17.922 1 98.75 97 THR A N 1
ATOM 730 C CA . THR A 1 97 ? 2.314 11.391 19.234 1 98.75 97 THR A CA 1
ATOM 731 C C . THR A 1 97 ? 3.592 11.352 20.078 1 98.75 97 THR A C 1
ATOM 733 O O . THR A 1 97 ? 3.549 11.531 21.297 1 98.75 97 THR A O 1
ATOM 736 N N . GLY A 1 98 ? 4.664 11.07 19.422 1 98.25 98 GLY A N 1
ATOM 737 C CA . GLY A 1 98 ? 5.895 10.711 20.109 1 98.25 98 GLY A CA 1
ATOM 738 C C . GLY A 1 98 ? 6.18 9.219 20.078 1 98.25 98 GLY A C 1
ATOM 739 O O . GLY A 1 98 ? 5.41 8.445 19.516 1 98.25 98 GLY A O 1
ATOM 740 N N . GLN A 1 99 ? 7.281 8.852 20.734 1 98.19 99 GLN A N 1
ATOM 741 C CA . GLN A 1 99 ? 7.754 7.473 20.734 1 98.19 99 GLN A CA 1
ATOM 742 C C . GLN A 1 99 ? 6.945 6.617 21.703 1 98.19 99 GLN A C 1
ATOM 744 O O . GLN A 1 99 ? 6.359 7.137 22.656 1 98.19 99 GLN A O 1
ATOM 749 N N . ASP A 1 100 ? 6.891 5.312 21.391 1 98.31 100 ASP A N 1
ATOM 750 C CA . ASP A 1 100 ? 6.438 4.332 22.359 1 98.31 100 ASP A CA 1
ATOM 751 C C . ASP A 1 100 ? 7.309 4.355 23.625 1 98.31 100 ASP A C 1
ATOM 753 O O . ASP A 1 100 ? 8.539 4.262 23.531 1 98.31 100 ASP A O 1
ATOM 757 N N . GLN A 1 101 ? 6.684 4.523 24.75 1 97.69 101 GLN A N 1
ATOM 758 C CA . GLN A 1 101 ? 7.418 4.68 26 1 97.69 101 GLN A CA 1
ATOM 759 C C . GLN A 1 101 ? 7.766 3.324 26.609 1 97.69 101 GLN A C 1
ATOM 761 O O . GLN A 1 101 ? 6.875 2.549 26.969 1 97.69 101 GLN A O 1
ATOM 766 N N . ASP A 1 102 ? 9.039 3.129 26.812 1 95.25 102 ASP A N 1
ATOM 767 C CA . ASP A 1 102 ? 9.469 1.898 27.469 1 95.25 102 ASP A CA 1
ATOM 768 C C . ASP A 1 102 ? 8.852 1.782 28.859 1 95.25 102 ASP A C 1
ATOM 770 O O . ASP A 1 102 ? 8.867 2.742 29.641 1 95.25 102 ASP A O 1
ATOM 774 N N . GLY A 1 103 ? 8.336 0.685 29.156 1 96.06 103 GLY A N 1
ATOM 775 C CA . GLY A 1 103 ? 7.852 0.417 30.5 1 96.06 103 GLY A CA 1
ATOM 776 C C . GLY A 1 103 ? 6.402 0.811 30.703 1 96.06 103 GLY A C 1
ATOM 777 O O . GLY A 1 103 ? 5.82 0.526 31.75 1 96.06 103 GLY A O 1
ATOM 778 N N . LEU A 1 104 ? 5.848 1.536 29.75 1 97.69 104 LEU A N 1
ATOM 779 C CA . LEU A 1 104 ? 4.43 1.873 29.844 1 97.69 104 LEU A CA 1
ATOM 780 C C . LEU A 1 104 ? 3.605 0.987 28.906 1 97.69 104 LEU A C 1
ATOM 782 O O . LEU A 1 104 ? 4.02 0.71 27.781 1 97.69 104 LEU A O 1
ATOM 786 N N . ASP A 1 105 ? 2.504 0.521 29.422 1 97.69 105 ASP A N 1
ATOM 787 C CA . ASP A 1 105 ? 1.651 -0.297 28.562 1 97.69 105 ASP A CA 1
ATOM 788 C C . ASP A 1 105 ? 0.977 0.554 27.484 1 97.69 105 ASP A C 1
ATOM 790 O O . ASP A 1 105 ? 0.774 1.755 27.672 1 97.69 105 ASP A O 1
ATOM 794 N N . ARG A 1 106 ? 0.583 0.031 26.422 1 98 106 ARG A N 1
ATOM 795 C CA . ARG A 1 106 ? 0.071 0.729 25.25 1 98 106 ARG A CA 1
ATOM 796 C C . ARG A 1 106 ? -1.223 1.468 25.578 1 98 106 ARG A C 1
ATOM 798 O O . ARG A 1 106 ? -1.444 2.582 25.094 1 98 106 ARG A O 1
ATOM 805 N N . ASP A 1 107 ? -2.07 0.84 26.375 1 98.5 107 ASP A N 1
ATOM 806 C CA . ASP A 1 107 ? -3.342 1.467 26.719 1 98.5 107 ASP A CA 1
ATOM 807 C C . ASP A 1 107 ? -3.121 2.77 27.484 1 98.5 107 ASP A C 1
ATOM 809 O O . ASP A 1 107 ? -3.832 3.754 27.266 1 98.5 107 ASP A O 1
ATOM 813 N N . THR A 1 108 ? -2.186 2.793 28.391 1 98.69 108 THR A N 1
ATOM 814 C CA . THR A 1 108 ? -1.849 3.998 29.141 1 98.69 108 THR A CA 1
ATOM 815 C C . THR A 1 108 ? -1.398 5.113 28.203 1 98.69 108 THR A C 1
ATOM 817 O O . THR A 1 108 ? -1.822 6.262 28.359 1 98.69 108 THR A O 1
ATOM 820 N N . GLN A 1 109 ? -0.561 4.801 27.312 1 98.88 109 GLN A N 1
ATOM 821 C CA . GLN A 1 109 ? -0.069 5.785 26.359 1 98.88 109 GLN A CA 1
ATOM 822 C C . GLN A 1 109 ? -1.195 6.285 25.453 1 98.88 109 GLN A C 1
ATOM 824 O O . GLN A 1 109 ? -1.323 7.492 25.234 1 98.88 109 GLN A O 1
ATOM 829 N N . TYR A 1 110 ? -2.045 5.34 24.969 1 98.88 110 TYR A N 1
ATOM 830 C CA . TYR A 1 110 ? -3.211 5.68 24.156 1 98.88 110 TYR A CA 1
ATOM 831 C C . TYR A 1 110 ? -4.125 6.648 24.906 1 98.88 110 TYR A C 1
ATOM 833 O O . TYR A 1 110 ? -4.504 7.691 24.359 1 98.88 110 TYR A O 1
ATOM 841 N N . ASP A 1 111 ? -4.422 6.297 26.109 1 98.81 111 ASP A N 1
ATOM 842 C CA . ASP A 1 111 ? -5.312 7.121 26.922 1 98.81 111 ASP A CA 1
ATOM 843 C C . ASP A 1 111 ? -4.723 8.516 27.141 1 98.81 111 ASP A C 1
ATOM 845 O O . ASP A 1 111 ? -5.453 9.508 27.172 1 98.81 111 ASP A O 1
ATOM 849 N N . ASN A 1 112 ? -3.41 8.555 27.328 1 98.88 112 ASN A N 1
ATOM 850 C CA . ASN A 1 112 ? -2.76 9.844 27.531 1 98.88 112 ASN A CA 1
ATOM 851 C C . ASN A 1 112 ? -2.828 10.711 26.281 1 98.88 112 ASN A C 1
ATOM 853 O O . ASN A 1 112 ? -3.006 11.93 26.359 1 98.88 112 ASN A O 1
ATOM 857 N N . ILE A 1 113 ? -2.652 10.133 25.094 1 98.94 113 ILE A N 1
ATOM 858 C CA . ILE A 1 113 ? -2.783 10.852 23.828 1 98.94 113 ILE A CA 1
ATOM 859 C C . ILE A 1 113 ? -4.172 11.469 23.734 1 98.94 113 ILE A C 1
ATOM 861 O O . ILE A 1 113 ? -4.309 12.664 23.453 1 98.94 113 ILE A O 1
ATOM 865 N N . VAL A 1 114 ? -5.188 10.656 24 1 98.94 114 VAL A N 1
ATOM 866 C CA . VAL A 1 114 ? -6.566 11.133 23.953 1 98.94 114 VAL A CA 1
ATOM 867 C C . VAL A 1 114 ? -6.77 12.25 24.969 1 98.94 114 VAL A C 1
ATOM 869 O O . VAL A 1 114 ? -7.41 13.266 24.672 1 98.94 114 VAL A O 1
ATOM 872 N N . ASP A 1 115 ? -6.223 12.062 26.141 1 98.88 115 ASP A N 1
ATOM 873 C CA . ASP A 1 115 ? -6.355 13.062 27.188 1 98.88 115 ASP A CA 1
ATOM 874 C C . ASP A 1 115 ? -5.754 14.398 26.766 1 98.88 115 ASP A C 1
ATOM 876 O O . ASP A 1 115 ? -6.406 15.438 26.859 1 98.88 115 ASP A O 1
ATOM 880 N N . VAL A 1 116 ? -4.52 14.398 26.312 1 98.94 116 VAL A N 1
ATOM 881 C CA . VAL A 1 116 ? -3.828 15.617 25.906 1 98.94 116 VAL A CA 1
ATOM 882 C C . VAL A 1 116 ? -4.613 16.328 24.797 1 98.94 116 VAL A C 1
ATOM 884 O O . VAL A 1 116 ? -4.883 17.531 24.891 1 98.94 116 VAL A O 1
ATOM 887 N N . LEU A 1 117 ? -5.043 15.594 23.797 1 98.94 117 LEU A N 1
ATOM 888 C CA . LEU A 1 117 ? -5.758 16.188 22.672 1 98.94 117 LEU A CA 1
ATOM 889 C C . LEU A 1 117 ? -7.121 16.719 23.109 1 98.94 117 LEU A C 1
ATOM 891 O O . LEU A 1 117 ? -7.578 17.75 22.625 1 98.94 117 LEU A O 1
ATOM 895 N N . SER A 1 118 ? -7.781 15.992 24 1 98.94 118 SER A N 1
ATOM 896 C CA . SER A 1 118 ? -9.078 16.438 24.5 1 98.94 118 SER A CA 1
ATOM 897 C C . SER A 1 118 ? -8.945 17.734 25.281 1 98.94 118 SER A C 1
ATOM 899 O O . SER A 1 118 ? -9.836 18.594 25.234 1 98.94 118 SER A O 1
ATOM 901 N N . ARG A 1 119 ? -7.871 17.922 26 1 98.94 119 ARG A N 1
ATOM 902 C CA . ARG A 1 119 ? -7.645 19.109 26.812 1 98.94 119 ARG A CA 1
ATOM 903 C C . ARG A 1 119 ? -7.418 20.344 25.922 1 98.94 119 ARG A C 1
ATOM 905 O O . ARG A 1 119 ? -7.766 21.453 26.297 1 98.94 119 ARG A O 1
ATOM 912 N N . VAL A 1 120 ? -6.855 20.141 24.766 1 98.88 120 VAL A N 1
ATOM 913 C CA . VAL A 1 120 ? -6.508 21.297 23.938 1 98.88 120 VAL A CA 1
ATOM 914 C C . VAL A 1 120 ? -7.566 21.5 22.859 1 98.88 120 VAL A C 1
ATOM 916 O O . VAL A 1 120 ? -7.566 22.516 22.172 1 98.88 120 VAL A O 1
ATOM 919 N N . ALA A 1 121 ? -8.531 20.562 22.703 1 98.88 121 ALA A N 1
ATOM 920 C CA . ALA A 1 121 ? -9.539 20.609 21.641 1 98.88 121 ALA A CA 1
ATOM 921 C C . ALA A 1 121 ? -10.383 21.875 21.75 1 98.88 121 ALA A C 1
ATOM 923 O O . ALA A 1 121 ? -10.609 22.562 20.75 1 98.88 121 ALA A O 1
ATOM 924 N N . PRO A 1 122 ? -10.844 22.328 22.938 1 98.88 122 PRO A N 1
ATOM 925 C CA . PRO A 1 122 ? -11.625 23.562 23.031 1 98.88 122 PRO A CA 1
ATOM 926 C C . PRO A 1 122 ? -10.844 24.781 22.562 1 98.88 122 PRO A C 1
ATOM 928 O O . PRO A 1 122 ? -11.414 25.688 21.938 1 98.88 122 PRO A O 1
ATOM 931 N N . ASP A 1 123 ? -9.547 24.844 22.891 1 98.81 123 ASP A N 1
ATOM 932 C CA . ASP A 1 123 ? -8.703 25.938 22.422 1 98.81 123 ASP A CA 1
ATOM 933 C C . ASP A 1 123 ? -8.641 25.953 20.891 1 98.81 123 ASP A C 1
ATOM 935 O O . ASP A 1 123 ? -8.703 27.016 20.281 1 98.81 123 ASP A O 1
ATOM 939 N N . ALA A 1 124 ? -8.484 24.797 20.312 1 98.94 124 ALA A N 1
ATOM 940 C CA . ALA A 1 124 ? -8.438 24.672 18.859 1 98.94 124 ALA A CA 1
ATOM 941 C C . ALA A 1 124 ? -9.75 25.109 18.219 1 98.94 124 ALA A C 1
ATOM 943 O O . ALA A 1 124 ? -9.758 25.828 17.219 1 98.94 124 ALA A O 1
ATOM 944 N N . GLU A 1 125 ? -10.867 24.703 18.797 1 98.88 125 GLU A N 1
ATOM 945 C CA . GLU A 1 125 ? -12.195 25.109 18.328 1 98.88 125 GLU A CA 1
ATOM 946 C C . GLU A 1 125 ? -12.367 26.625 18.375 1 98.88 125 GLU A C 1
ATOM 948 O O . GLU A 1 125 ? -12.805 27.234 17.406 1 98.88 125 GLU A O 1
ATOM 953 N N . GLU A 1 126 ? -12.016 27.141 19.5 1 98.75 126 GLU A N 1
ATOM 954 C CA . GLU A 1 126 ? -12.172 28.578 19.688 1 98.75 126 GLU A CA 1
ATOM 955 C C . GLU A 1 126 ? -11.336 29.359 18.672 1 98.75 126 GLU A C 1
ATOM 957 O O . GLU A 1 126 ? -11.781 30.375 18.141 1 98.75 126 GLU A O 1
ATOM 962 N N . ALA A 1 127 ? -10.148 28.906 18.391 1 98.75 127 ALA A N 1
ATOM 963 C CA . ALA A 1 127 ? -9.219 29.578 17.5 1 98.75 127 ALA A CA 1
ATOM 964 C C . ALA A 1 127 ? -9.516 29.219 16.031 1 98.75 127 ALA A C 1
ATOM 966 O O . ALA A 1 127 ? -8.938 29.812 15.117 1 98.75 127 ALA A O 1
ATOM 967 N N . ASP A 1 128 ? -10.359 28.219 15.805 1 98.62 128 ASP A N 1
ATOM 968 C CA . ASP A 1 128 ? -10.648 27.656 14.492 1 98.62 128 ASP A CA 1
ATOM 969 C C . ASP A 1 128 ? -9.383 27.125 13.828 1 98.62 128 ASP A C 1
ATOM 971 O O . ASP A 1 128 ? -9.102 27.438 12.672 1 98.62 128 ASP A O 1
ATOM 975 N N . VAL A 1 129 ? -8.578 26.484 14.578 1 98.88 129 VAL A N 1
ATOM 976 C CA . VAL A 1 129 ? -7.383 25.766 14.141 1 98.88 129 VAL A CA 1
ATOM 977 C C . VAL A 1 129 ? -7.633 24.266 14.203 1 98.88 129 VAL A C 1
ATOM 979 O O . VAL A 1 129 ? -8.234 23.781 15.156 1 98.88 129 VAL A O 1
ATOM 982 N N . THR A 1 130 ? -7.285 23.531 13.164 1 98.94 130 THR A N 1
ATOM 983 C CA . THR A 1 130 ? -7.449 22.078 13.156 1 98.94 130 THR A CA 1
ATOM 984 C C . THR A 1 130 ? -6.145 21.391 13.531 1 98.94 130 THR A C 1
ATOM 986 O O . THR A 1 130 ? -5.102 21.641 12.922 1 98.94 130 THR A O 1
ATOM 989 N N . LEU A 1 131 ? -6.164 20.578 14.57 1 98.94 131 LEU A N 1
ATOM 990 C CA . LEU A 1 131 ? -5.07 19.672 14.914 1 98.94 131 LEU A CA 1
ATOM 991 C C . LEU A 1 131 ? -5.164 18.375 14.102 1 98.94 131 LEU A C 1
ATOM 993 O O . LEU A 1 131 ? -6.188 17.688 14.141 1 98.94 131 LEU A O 1
ATOM 997 N N . VAL A 1 132 ? -4.141 18.078 13.336 1 98.94 132 VAL A N 1
ATOM 998 C CA . VAL A 1 132 ? -4.172 16.875 12.516 1 98.94 132 VAL A CA 1
ATOM 999 C C . VAL A 1 132 ? -3.141 15.867 13.031 1 98.94 132 VAL A C 1
ATOM 1001 O O . VAL A 1 132 ? -1.934 16.094 12.906 1 98.94 132 VAL A O 1
ATOM 1004 N N . LEU A 1 133 ? -3.619 14.805 13.641 1 99 133 LEU A N 1
ATOM 1005 C CA . LEU A 1 133 ? -2.807 13.727 14.211 1 99 133 LEU A CA 1
ATOM 1006 C C . LEU A 1 133 ? -2.197 12.867 13.109 1 99 133 LEU A C 1
ATOM 1008 O O . LEU A 1 133 ? -2.9 12.43 12.195 1 99 133 LEU A O 1
ATOM 1012 N N . GLU A 1 134 ? -0.921 12.602 13.227 1 98.94 134 GLU A N 1
ATOM 1013 C CA . GLU A 1 134 ? -0.252 11.977 12.094 1 98.94 134 GLU A CA 1
ATOM 1014 C C . GLU A 1 134 ? 0.333 10.617 12.477 1 98.94 134 GLU A C 1
ATOM 1016 O O . GLU A 1 134 ? 1.294 10.547 13.242 1 98.94 134 GLU A O 1
ATOM 1021 N N . PRO A 1 135 ? -0.242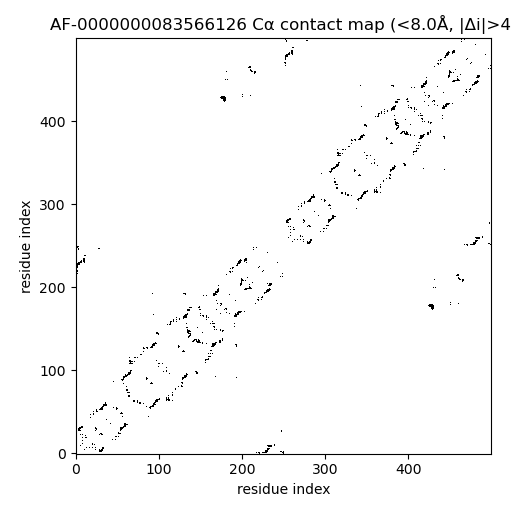 9.523 11.922 1 98.88 135 PRO A N 1
ATOM 1022 C CA . PRO A 1 135 ? 0.483 8.25 11.984 1 98.88 135 PRO A CA 1
ATOM 1023 C C . PRO A 1 135 ? 1.733 8.242 11.102 1 98.88 135 PRO A C 1
ATOM 1025 O O . PRO A 1 135 ? 1.736 8.836 10.023 1 98.88 135 PRO A O 1
ATOM 1028 N N . LEU A 1 136 ? 2.805 7.621 11.586 1 98.88 136 LEU A N 1
ATOM 1029 C CA . LEU A 1 136 ? 4.07 7.539 10.867 1 98.88 136 LEU A CA 1
ATOM 1030 C C . LEU A 1 136 ? 4.52 6.086 10.719 1 98.88 136 LEU A C 1
ATOM 1032 O O . LEU A 1 136 ? 4.281 5.266 11.609 1 98.88 136 LEU A O 1
ATOM 1036 N N . ASN A 1 137 ? 5.195 5.773 9.625 1 98.81 137 ASN A N 1
ATOM 1037 C CA . ASN A 1 137 ? 5.652 4.398 9.461 1 98.81 137 ASN A CA 1
ATOM 1038 C C . ASN A 1 137 ? 6.816 4.078 10.391 1 98.81 137 ASN A C 1
ATOM 1040 O O . ASN A 1 137 ? 7.727 4.895 10.562 1 98.81 137 ASN A O 1
ATOM 1044 N N . THR A 1 138 ? 6.781 2.982 10.992 1 98.44 138 THR A N 1
ATOM 1045 C CA . THR A 1 138 ? 7.84 2.555 11.906 1 98.44 138 THR A CA 1
ATOM 1046 C C . THR A 1 138 ? 8.828 1.634 11.195 1 98.44 138 THR A C 1
ATOM 1048 O O . THR A 1 138 ? 9.906 1.346 11.719 1 98.44 138 THR A O 1
ATOM 1051 N N . ALA A 1 139 ? 8.5 1.258 9.984 1 97.69 139 ALA A N 1
ATOM 1052 C CA . ALA A 1 139 ? 9.289 0.264 9.266 1 97.69 139 ALA A CA 1
ATOM 1053 C C . ALA A 1 139 ? 10.547 0.891 8.672 1 97.69 139 ALA A C 1
ATOM 1055 O O . ALA A 1 139 ? 11.578 0.224 8.539 1 97.69 139 ALA A O 1
ATOM 1056 N N . VAL A 1 140 ? 10.477 2.186 8.352 1 98.19 140 VAL A N 1
ATOM 1057 C CA . VAL A 1 140 ? 11.586 2.795 7.629 1 98.19 140 VAL A CA 1
ATOM 1058 C C . VAL A 1 140 ? 12.039 4.062 8.344 1 98.19 140 VAL A C 1
ATOM 1060 O O . VAL A 1 140 ? 13.164 4.129 8.852 1 98.19 140 VAL A O 1
ATOM 1063 N N . ASP A 1 141 ? 11.109 5.016 8.586 1 98.44 141 ASP A N 1
ATOM 1064 C CA . ASP A 1 141 ? 11.523 6.375 8.93 1 98.44 141 ASP A CA 1
ATOM 1065 C C . ASP A 1 141 ? 11.461 6.609 10.438 1 98.44 141 ASP A C 1
ATOM 1067 O O . ASP A 1 141 ? 12.219 7.41 10.977 1 98.44 141 ASP A O 1
ATOM 1071 N N . HIS A 1 142 ? 10.531 5.957 11.055 1 98.5 142 HIS A N 1
ATOM 1072 C CA . HIS A 1 142 ? 10.289 6.324 12.445 1 98.5 142 HIS A CA 1
ATOM 1073 C C . HIS A 1 142 ? 10.18 5.086 13.336 1 98.5 142 HIS A C 1
ATOM 1075 O O . HIS A 1 142 ? 9.164 4.879 14 1 98.5 142 HIS A O 1
ATOM 1081 N N . PRO A 1 143 ? 11.289 4.215 13.367 1 98.19 143 PRO A N 1
ATOM 1082 C CA . PRO A 1 143 ? 11.25 3.084 14.297 1 98.19 143 PRO A CA 1
ATOM 1083 C C . PRO A 1 143 ? 10.977 3.514 15.734 1 98.19 143 PRO A C 1
ATOM 1085 O O . PRO A 1 143 ? 11.578 4.477 16.219 1 98.19 143 PRO A O 1
ATOM 1088 N N . GLY A 1 144 ? 10.031 2.918 16.328 1 98.19 144 GLY A N 1
ATOM 1089 C CA . GLY A 1 144 ? 9.75 3.176 17.734 1 98.19 144 GLY A CA 1
ATOM 1090 C C . GLY A 1 144 ? 8.633 4.18 17.938 1 98.19 144 GLY A C 1
ATOM 1091 O O . GLY A 1 144 ? 8.172 4.387 19.062 1 98.19 144 GLY A O 1
ATOM 1092 N N . TYR A 1 145 ? 8.141 4.852 16.922 1 98.69 145 TYR A N 1
ATOM 1093 C CA . TYR A 1 145 ? 7.004 5.762 17.016 1 98.69 145 TYR A CA 1
ATOM 1094 C C . TYR A 1 145 ? 5.758 5.027 17.5 1 98.69 145 TYR A C 1
ATOM 1096 O O . TYR A 1 145 ? 5.539 3.865 17.141 1 98.69 145 TYR A O 1
ATOM 1104 N N . PHE A 1 146 ? 4.938 5.664 18.281 1 98.81 146 PHE A N 1
ATOM 1105 C CA . PHE A 1 146 ? 3.805 5.004 18.922 1 98.81 146 PHE A CA 1
ATOM 1106 C C . PHE A 1 146 ? 2.703 4.711 17.906 1 98.81 146 PHE A C 1
ATOM 1108 O O . PHE A 1 146 ? 2.188 3.592 17.859 1 98.81 146 PHE A O 1
ATOM 1115 N N . LEU A 1 147 ? 2.305 5.742 17.141 1 98.81 147 LEU A N 1
ATOM 1116 C CA . LEU A 1 147 ? 1.125 5.641 16.281 1 98.81 147 LEU A CA 1
ATOM 1117 C C . LEU A 1 147 ? 1.521 5.324 14.844 1 98.81 147 LEU A C 1
ATOM 1119 O O . LEU A 1 147 ? 1.917 6.219 14.094 1 98.81 147 LEU A O 1
ATOM 1123 N N . GLU A 1 148 ? 1.285 4.121 14.445 1 98.44 148 GLU A N 1
ATOM 1124 C CA . GLU A 1 148 ? 1.72 3.678 13.125 1 98.44 148 GLU A CA 1
ATOM 1125 C C . GLU A 1 148 ? 0.55 3.633 12.148 1 98.44 148 GLU A C 1
ATOM 1127 O O . GLU A 1 148 ? 0.704 3.973 10.969 1 98.44 148 GLU A O 1
ATOM 1132 N N . THR A 1 149 ? -0.632 3.266 12.625 1 98.19 149 THR A N 1
ATOM 1133 C CA . THR A 1 149 ? -1.704 2.939 11.688 1 98.19 149 THR A CA 1
ATOM 1134 C C . THR A 1 149 ? -2.746 4.055 11.648 1 98.19 149 THR A C 1
ATOM 1136 O O . THR A 1 149 ? -3.055 4.66 12.68 1 98.19 149 THR A O 1
ATOM 1139 N N . SER A 1 150 ? -3.289 4.254 10.461 1 98.81 150 SER A N 1
ATOM 1140 C CA . SER A 1 150 ? -4.363 5.234 10.32 1 98.81 150 SER A CA 1
ATOM 1141 C C . SER A 1 150 ? -5.617 4.789 11.062 1 98.81 150 SER A C 1
ATOM 1143 O O . SER A 1 150 ? -6.348 5.617 11.617 1 98.81 150 SER A O 1
ATOM 1145 N N . ALA A 1 151 ? -5.887 3.469 11.125 1 98.56 151 ALA A N 1
ATOM 1146 C CA . ALA A 1 151 ? -7.059 2.957 11.836 1 98.56 151 ALA A CA 1
ATOM 1147 C C . ALA A 1 151 ? -7.051 3.395 13.297 1 98.56 151 ALA A C 1
ATOM 1149 O O . ALA A 1 151 ? -8.055 3.902 13.805 1 98.56 151 ALA A O 1
ATOM 1150 N N . GLU A 1 152 ? -5.914 3.201 13.938 1 98.75 152 GLU A N 1
ATOM 1151 C CA . GLU A 1 152 ? -5.801 3.631 15.328 1 98.75 152 GLU A CA 1
ATOM 1152 C C . GLU A 1 152 ? -5.875 5.148 15.445 1 98.75 152 GLU A C 1
ATOM 1154 O O . GLU A 1 152 ? -6.418 5.676 16.422 1 98.75 152 GLU A O 1
ATOM 1159 N N . GLY A 1 153 ? -5.273 5.875 14.477 1 98.94 153 GLY A N 1
ATOM 1160 C CA . GLY A 1 153 ? -5.391 7.324 14.445 1 98.94 153 GLY A CA 1
ATOM 1161 C C . GLY A 1 153 ? -6.832 7.801 14.406 1 98.94 153 GLY A C 1
ATOM 1162 O O . GLY A 1 153 ? -7.203 8.727 15.133 1 98.94 153 GLY A O 1
ATOM 1163 N N . PHE A 1 154 ? -7.645 7.117 13.578 1 98.94 154 PHE A N 1
ATOM 1164 C CA . PHE A 1 154 ? -9.055 7.48 13.492 1 98.94 154 PHE A CA 1
ATOM 1165 C C . PHE A 1 154 ? -9.773 7.172 14.797 1 98.94 154 PHE A C 1
ATOM 1167 O O . PHE A 1 154 ? -10.664 7.918 15.211 1 98.94 154 PHE A O 1
ATOM 1174 N N . ASP A 1 155 ? -9.391 6.047 15.422 1 98.88 155 ASP A N 1
ATOM 1175 C CA . ASP A 1 155 ? -9.969 5.742 16.719 1 98.88 155 ASP A CA 1
ATOM 1176 C C . ASP A 1 155 ? -9.695 6.859 17.719 1 98.88 155 ASP A C 1
ATOM 1178 O O . ASP A 1 155 ? -10.586 7.254 18.484 1 98.88 155 ASP A O 1
ATOM 1182 N N . ILE A 1 156 ? -8.445 7.363 17.75 1 98.94 156 ILE A N 1
ATOM 1183 C CA . ILE A 1 156 ? -8.062 8.438 18.656 1 98.94 156 ILE A CA 1
ATOM 1184 C C . ILE A 1 156 ? -8.867 9.695 18.344 1 98.94 156 ILE A C 1
ATOM 1186 O O . ILE A 1 156 ? -9.406 10.336 19.25 1 98.94 156 ILE A O 1
ATOM 1190 N N . VAL A 1 157 ? -8.977 10.055 17.078 1 98.94 157 VAL A N 1
ATOM 1191 C CA . VAL A 1 157 ? -9.734 11.219 16.625 1 98.94 157 VAL A CA 1
ATOM 1192 C C . VAL A 1 157 ? -11.188 11.102 17.094 1 98.94 157 VAL A C 1
ATOM 1194 O O . VAL A 1 157 ? -11.75 12.062 17.609 1 98.94 157 VAL A O 1
ATOM 1197 N N . ASP A 1 158 ? -11.773 9.914 16.969 1 98.88 158 ASP A N 1
ATOM 1198 C CA . ASP A 1 158 ? -13.148 9.664 17.375 1 98.88 158 ASP A CA 1
ATOM 1199 C C . ASP A 1 158 ? -13.305 9.781 18.891 1 98.88 158 ASP A C 1
ATOM 1201 O O . ASP A 1 158 ? -14.297 10.328 19.375 1 98.88 158 ASP A O 1
ATOM 1205 N N . ASP A 1 159 ? -12.336 9.25 19.594 1 98.88 159 ASP A N 1
ATOM 1206 C CA . ASP A 1 159 ? -12.391 9.289 21.062 1 98.88 159 ASP A CA 1
ATOM 1207 C C . ASP A 1 159 ? -12.305 10.719 21.578 1 98.88 159 ASP A C 1
ATOM 1209 O O . ASP A 1 159 ? -12.93 11.062 22.578 1 98.88 159 ASP A O 1
ATOM 1213 N N . VAL A 1 160 ? -11.5 11.547 20.906 1 98.88 160 VAL A N 1
ATOM 1214 C CA . VAL A 1 160 ? -11.414 12.953 21.281 1 98.88 160 VAL A CA 1
ATOM 1215 C C . VAL A 1 160 ? -12.734 13.648 20.984 1 98.88 160 VAL A C 1
ATOM 1217 O O . VAL A 1 160 ? -13.234 14.422 21.812 1 98.88 160 VAL A O 1
ATOM 1220 N N . GLY A 1 161 ? -13.281 13.359 19.781 1 98.62 161 GLY A N 1
ATOM 1221 C CA . GLY A 1 161 ? -14.641 13.742 19.453 1 98.62 161 GLY A CA 1
ATOM 1222 C C . GLY A 1 161 ? -14.789 15.227 19.172 1 98.62 161 GLY A C 1
ATOM 1223 O O . GLY A 1 161 ? -15.844 15.812 19.438 1 98.62 161 GLY A O 1
ATOM 1224 N N . SER A 1 162 ? -13.781 15.93 18.719 1 98.81 162 SER A N 1
ATOM 1225 C CA . SER A 1 162 ? -13.82 17.344 18.344 1 98.81 162 SER A CA 1
ATOM 1226 C C . SER A 1 162 ? -13.758 17.516 16.828 1 98.81 162 SER A C 1
ATOM 1228 O O . SER A 1 162 ? -12.992 16.828 16.156 1 98.81 162 SER A O 1
ATOM 1230 N N . PRO A 1 163 ? -14.531 18.406 16.266 1 98.5 163 PRO A N 1
ATOM 1231 C CA . PRO A 1 163 ? -14.422 18.688 14.836 1 98.5 163 PRO A CA 1
ATOM 1232 C C . PRO A 1 163 ? -13.078 19.297 14.453 1 98.5 163 PRO A C 1
ATOM 1234 O O . PRO A 1 163 ? -12.727 19.344 13.273 1 98.5 163 PRO A O 1
ATOM 1237 N N . ASN A 1 164 ? -12.328 19.859 15.43 1 98.88 164 ASN A N 1
ATOM 1238 C CA . ASN A 1 164 ? -11.047 20.5 15.164 1 98.88 164 ASN A CA 1
ATOM 1239 C C . ASN A 1 164 ? -9.875 19.594 15.477 1 98.88 164 ASN A C 1
ATOM 1241 O O . ASN A 1 164 ? -8.734 20.047 15.594 1 98.88 164 ASN A O 1
ATOM 1245 N N . VAL A 1 165 ? -10.125 18.312 15.727 1 98.94 165 VAL A N 1
ATOM 1246 C CA . VAL A 1 165 ? -9.102 17.266 15.812 1 98.94 165 VAL A CA 1
ATOM 1247 C C . VAL A 1 165 ? -9.375 16.188 14.766 1 98.94 165 VAL A C 1
ATOM 1249 O O . VAL A 1 165 ? -10.383 15.492 14.836 1 98.94 165 VAL A O 1
ATOM 1252 N N . GLN A 1 166 ? -8.555 16.125 13.812 1 98.94 166 GLN A N 1
ATOM 1253 C CA . GLN A 1 166 ? -8.695 15.219 12.672 1 98.94 166 GLN A CA 1
ATOM 1254 C C . GLN A 1 166 ? -7.391 14.477 12.398 1 98.94 166 GLN A C 1
ATOM 1256 O O . GLN A 1 166 ? -6.492 14.461 13.234 1 98.94 166 GLN A O 1
ATOM 1261 N N . LEU A 1 167 ? -7.336 13.727 11.352 1 98.94 167 LEU A N 1
ATOM 1262 C CA . LEU A 1 167 ? -6.145 12.953 11.016 1 98.94 167 LEU A CA 1
ATOM 1263 C C . LEU A 1 167 ? -5.391 13.602 9.859 1 98.94 167 LEU A C 1
ATOM 1265 O O . LEU A 1 167 ? -6.004 14.117 8.922 1 98.94 167 LEU A O 1
ATOM 1269 N N . LEU A 1 168 ? -4.051 13.672 9.914 1 98.94 168 LEU A N 1
ATOM 1270 C CA . LEU A 1 168 ? -3.209 13.82 8.727 1 98.94 168 LEU A CA 1
ATOM 1271 C C . LEU A 1 168 ? -2.891 12.461 8.117 1 98.94 168 LEU A C 1
ATOM 1273 O O . LEU A 1 168 ? -2.225 11.633 8.742 1 98.94 168 LEU A O 1
ATOM 1277 N N . TYR A 1 169 ? -3.461 12.203 7.012 1 98.94 169 TYR A N 1
ATOM 1278 C CA . TYR A 1 169 ? -3.139 10.977 6.293 1 98.94 169 TYR A CA 1
ATOM 1279 C C . TYR A 1 169 ? -1.961 11.195 5.348 1 98.94 169 TYR A C 1
ATOM 1281 O O . TYR A 1 169 ? -2.113 11.797 4.281 1 98.94 169 TYR A O 1
ATOM 1289 N N . ASP A 1 170 ? -0.818 10.75 5.762 1 98.94 170 ASP A N 1
ATOM 1290 C CA . ASP A 1 170 ? 0.368 10.773 4.914 1 98.94 170 ASP A CA 1
ATOM 1291 C C . ASP A 1 170 ? 0.448 9.516 4.047 1 98.94 170 ASP A C 1
ATOM 1293 O O . ASP A 1 170 ? 0.789 8.438 4.535 1 98.94 170 ASP A O 1
ATOM 1297 N N . VAL A 1 171 ? 0.192 9.688 2.779 1 98.94 171 VAL A N 1
ATOM 1298 C CA . VAL A 1 171 ? 0.076 8.57 1.85 1 98.94 171 VAL A CA 1
ATOM 1299 C C . VAL A 1 171 ? 1.377 7.773 1.838 1 98.94 171 VAL A C 1
ATOM 1301 O O . VAL A 1 171 ? 1.356 6.539 1.779 1 98.94 171 VAL A O 1
ATOM 1304 N N . TYR A 1 172 ? 2.496 8.484 1.877 1 98.94 172 TYR A N 1
ATOM 1305 C CA . TYR A 1 172 ? 3.791 7.809 1.891 1 98.94 172 TYR A CA 1
ATOM 1306 C C . TYR A 1 172 ? 3.918 6.895 3.102 1 98.94 172 TYR A C 1
ATOM 1308 O O . TYR A 1 172 ? 4.188 5.699 2.959 1 98.94 172 TYR A O 1
ATOM 1316 N N . HIS A 1 173 ? 3.715 7.402 4.281 1 98.94 173 HIS A N 1
ATOM 1317 C CA . HIS A 1 173 ? 3.854 6.605 5.496 1 98.94 173 HIS A CA 1
ATOM 1318 C C . HIS A 1 173 ? 2.879 5.434 5.504 1 98.94 173 HIS A C 1
ATOM 1320 O O . HIS A 1 173 ? 3.262 4.305 5.812 1 98.94 173 HIS A O 1
ATOM 1326 N N . GLN A 1 174 ? 1.594 5.695 5.16 1 98.94 174 GLN A N 1
ATOM 1327 C CA . GLN A 1 174 ? 0.566 4.66 5.223 1 98.94 174 GLN A CA 1
ATOM 1328 C C . GLN A 1 174 ? 0.759 3.621 4.121 1 98.94 174 GLN A C 1
ATOM 1330 O O . GLN A 1 174 ? 0.422 2.449 4.301 1 98.94 174 GLN A O 1
ATOM 1335 N N . GLN A 1 175 ? 1.357 4.043 2.963 1 98.94 175 GLN A N 1
ATOM 1336 C CA . GLN A 1 175 ? 1.695 3.059 1.942 1 98.94 175 GLN A CA 1
ATOM 1337 C C . GLN A 1 175 ? 2.785 2.111 2.434 1 98.94 175 GLN A C 1
ATOM 1339 O O . GLN A 1 175 ? 2.764 0.917 2.125 1 98.94 175 GLN A O 1
ATOM 1344 N N . VAL A 1 176 ? 3.727 2.613 3.18 1 98.81 176 VAL A N 1
ATOM 1345 C CA . VAL A 1 176 ? 4.852 1.821 3.662 1 98.81 176 VAL A CA 1
ATOM 1346 C C . VAL A 1 176 ? 4.355 0.769 4.652 1 98.81 176 VAL A C 1
ATOM 1348 O O . VAL A 1 176 ? 4.84 -0.365 4.656 1 98.81 176 VAL A O 1
ATOM 1351 N N . THR A 1 177 ? 3.254 1.091 5.434 1 97.94 177 THR A N 1
ATOM 1352 C CA . THR A 1 177 ? 2.951 0.165 6.52 1 97.94 177 THR A CA 1
ATOM 1353 C C . THR A 1 177 ? 1.513 -0.333 6.422 1 97.94 177 THR A C 1
ATOM 1355 O O . THR A 1 177 ? 1.077 -1.152 7.23 1 97.94 177 THR A O 1
ATOM 1358 N N . GLU A 1 178 ? 0.623 0.111 5.426 1 98 178 GLU A N 1
ATOM 1359 C CA . GLU A 1 178 ? -0.78 -0.289 5.395 1 98 178 GLU A CA 1
ATOM 1360 C C . GLU A 1 178 ? -1.211 -0.675 3.982 1 98 178 GLU A C 1
ATOM 1362 O O . GLU A 1 178 ? -1.567 -1.827 3.73 1 98 178 GLU A O 1
ATOM 1367 N N . GLY A 1 179 ? -1.105 0.261 3.021 1 98.5 179 GLY A N 1
ATOM 1368 C CA . GLY A 1 179 ? -1.655 0.074 1.688 1 98.5 179 GLY A CA 1
ATOM 1369 C C . GLY A 1 179 ? -3.107 0.499 1.576 1 98.5 179 GLY A C 1
ATOM 1370 O O . GLY A 1 179 ? -3.584 1.313 2.371 1 98.5 179 GLY A O 1
ATOM 1371 N N . ASN A 1 180 ? -3.756 0.116 0.504 1 98.81 180 ASN A N 1
ATOM 1372 C CA . ASN A 1 180 ? -5.168 0.389 0.27 1 98.81 180 ASN A CA 1
ATOM 1373 C C . ASN A 1 180 ? -5.492 1.87 0.45 1 98.81 180 ASN A C 1
ATOM 1375 O O . ASN A 1 180 ? -6.465 2.221 1.118 1 98.81 180 ASN A O 1
ATOM 1379 N N . VAL A 1 181 ? -4.727 2.76 -0.103 1 98.81 181 VAL A N 1
ATOM 1380 C CA . VAL A 1 181 ? -4.66 4.184 0.209 1 98.81 181 VAL A CA 1
ATOM 1381 C C . VAL A 1 181 ? -5.953 4.871 -0.225 1 98.81 181 VAL A C 1
ATOM 1383 O O . VAL A 1 181 ? -6.559 5.613 0.551 1 98.81 181 VAL A O 1
ATOM 1386 N N . ILE A 1 182 ? -6.43 4.605 -1.45 1 98.88 182 ILE A N 1
ATOM 1387 C CA . ILE A 1 182 ? -7.609 5.293 -1.966 1 98.88 182 ILE A CA 1
ATOM 1388 C C . ILE A 1 182 ? -8.82 4.945 -1.106 1 98.88 182 ILE A C 1
ATOM 1390 O O . ILE A 1 182 ? -9.547 5.836 -0.653 1 98.88 182 ILE A O 1
ATOM 1394 N N . GLN A 1 183 ? -9.047 3.676 -0.872 1 98.69 183 GLN A N 1
ATOM 1395 C CA . GLN A 1 183 ? -10.219 3.266 -0.109 1 98.69 183 GLN A CA 1
ATOM 1396 C C . GLN A 1 183 ? -10.195 3.848 1.301 1 98.69 183 GLN A C 1
ATOM 1398 O O . GLN A 1 183 ? -11.211 4.34 1.795 1 98.69 183 GLN A O 1
ATOM 1403 N N . THR A 1 184 ? -9.016 3.777 1.953 1 98.75 184 THR A N 1
ATOM 1404 C CA . THR A 1 184 ? -8.898 4.305 3.309 1 98.75 184 THR A CA 1
ATOM 1405 C C . THR A 1 184 ? -9.219 5.797 3.338 1 98.75 184 THR A C 1
ATOM 1407 O O . THR A 1 184 ? -9.984 6.258 4.191 1 98.75 184 THR A O 1
ATOM 1410 N N . ILE A 1 185 ? -8.664 6.547 2.373 1 98.69 185 ILE A N 1
ATOM 1411 C CA . ILE A 1 185 ? -8.859 7.992 2.352 1 98.69 185 ILE A CA 1
ATOM 1412 C C . ILE A 1 185 ? -10.328 8.312 2.068 1 98.69 185 ILE A C 1
ATOM 1414 O O . ILE A 1 185 ? -10.953 9.102 2.787 1 98.69 185 ILE A O 1
ATOM 1418 N N . THR A 1 186 ? -10.938 7.652 1.066 1 98.38 186 THR A N 1
ATOM 1419 C CA . THR A 1 186 ? -12.289 8.008 0.644 1 98.38 186 THR A CA 1
ATOM 1420 C C . THR A 1 186 ? -13.312 7.59 1.693 1 98.38 186 THR A C 1
ATOM 1422 O O . THR A 1 186 ? -14.32 8.266 1.893 1 98.38 186 THR A O 1
ATOM 1425 N N . ASP A 1 187 ? -13.055 6.484 2.41 1 98.31 187 ASP A N 1
ATOM 1426 C CA . ASP A 1 187 ? -13.961 6.012 3.455 1 98.31 187 ASP A CA 1
ATOM 1427 C C . ASP A 1 187 ? -13.914 6.926 4.676 1 98.31 187 ASP A C 1
ATOM 1429 O O . ASP A 1 187 ? -14.797 6.871 5.535 1 98.31 187 ASP A O 1
ATOM 1433 N N . ASN A 1 188 ? -12.836 7.754 4.809 1 98.62 188 ASN A N 1
ATOM 1434 C CA . ASN A 1 188 ? -12.625 8.516 6.031 1 98.62 188 ASN A CA 1
ATOM 1435 C C . ASN A 1 188 ? -12.414 10 5.734 1 98.62 188 ASN A C 1
ATOM 1437 O O . ASN A 1 188 ? -11.82 10.727 6.543 1 98.62 188 ASN A O 1
ATOM 1441 N N . VAL A 1 189 ? -12.867 10.438 4.613 1 98.25 189 VAL A N 1
ATOM 1442 C CA . VAL A 1 189 ? -12.531 11.758 4.09 1 98.25 189 VAL A CA 1
ATOM 1443 C C . VAL A 1 189 ? -12.984 12.836 5.074 1 98.25 189 VAL A C 1
ATOM 1445 O O . VAL A 1 189 ? -12.32 13.859 5.242 1 98.25 189 VAL A O 1
ATOM 1448 N N . ASP A 1 190 ? -14.047 12.633 5.832 1 97.62 190 ASP A N 1
ATOM 1449 C CA . ASP A 1 190 ? -14.625 13.617 6.746 1 97.62 190 ASP A CA 1
ATOM 1450 C C . ASP A 1 190 ? -13.797 13.734 8.023 1 97.62 190 ASP A C 1
ATOM 1452 O O . ASP A 1 190 ? -13.953 14.688 8.789 1 97.62 190 ASP A O 1
ATOM 1456 N N . ARG A 1 191 ? -12.852 12.789 8.242 1 98.31 191 ARG A N 1
ATOM 1457 C CA . ARG A 1 191 ? -12.016 12.773 9.438 1 98.31 191 ARG A CA 1
ATOM 1458 C C . ARG A 1 191 ? -10.586 13.18 9.109 1 98.31 191 ARG A C 1
ATOM 1460 O O . ARG A 1 191 ? -9.719 13.203 9.984 1 98.31 191 ARG A O 1
ATOM 1467 N N . ILE A 1 192 ? -10.352 13.43 7.852 1 98.81 192 ILE A N 1
ATOM 1468 C CA . ILE A 1 192 ? -9.008 13.789 7.414 1 98.81 192 ILE A CA 1
ATOM 1469 C C . ILE A 1 192 ? -8.914 15.297 7.203 1 98.81 192 ILE A C 1
ATOM 1471 O O . ILE A 1 192 ? -9.664 15.867 6.406 1 98.81 192 ILE A O 1
ATOM 1475 N N . GLY A 1 193 ? -7.98 15.945 7.902 1 98.81 193 GLY A N 1
ATOM 1476 C CA . GLY A 1 193 ? -7.844 17.391 7.824 1 98.81 193 GLY A CA 1
ATOM 1477 C C . GLY A 1 193 ? -6.66 17.828 6.984 1 98.81 193 GLY A C 1
ATOM 1478 O O . GLY A 1 193 ? -6.551 19.016 6.633 1 98.81 193 GLY A O 1
ATOM 1479 N N . HIS A 1 194 ? -5.75 16.891 6.691 1 98.88 194 HIS A N 1
ATOM 1480 C CA . HIS A 1 194 ? -4.574 17.156 5.871 1 98.88 194 HIS A CA 1
ATOM 1481 C C . HIS A 1 194 ? -4.047 15.883 5.227 1 98.88 194 HIS A C 1
ATOM 1483 O O . HIS A 1 194 ? -4.156 14.797 5.809 1 98.88 194 HIS A O 1
ATOM 1489 N N . VAL A 1 195 ? -3.521 15.969 4.066 1 98.88 195 VAL A N 1
ATOM 1490 C CA . VAL A 1 195 ? -2.906 14.844 3.367 1 98.88 195 VAL A CA 1
ATOM 1491 C C . VAL A 1 195 ? -1.475 15.203 2.971 1 98.88 195 VAL A C 1
ATOM 1493 O O . VAL A 1 195 ? -1.212 16.312 2.506 1 98.88 195 VAL A O 1
ATOM 1496 N N . HIS A 1 196 ? -0.574 14.328 3.223 1 98.94 196 HIS A N 1
ATOM 1497 C CA . HIS A 1 196 ? 0.77 14.438 2.664 1 98.94 196 HIS A CA 1
ATOM 1498 C C . HIS A 1 196 ? 1.002 13.391 1.579 1 98.94 196 HIS A C 1
ATOM 1500 O O . HIS A 1 196 ? 0.427 12.305 1.629 1 98.94 196 HIS A O 1
ATOM 1506 N N . ILE A 1 197 ? 1.882 13.781 0.604 1 98.88 197 ILE A N 1
ATOM 1507 C CA . ILE A 1 197 ? 2.205 12.82 -0.443 1 98.88 197 ILE A CA 1
ATOM 1508 C C . ILE A 1 197 ? 3.719 12.773 -0.652 1 98.88 197 ILE A C 1
ATOM 1510 O O . ILE A 1 197 ? 4.398 13.789 -0.519 1 98.88 197 ILE A O 1
ATOM 1514 N N . ALA A 1 198 ? 4.25 11.711 -0.849 1 98.94 198 ALA A N 1
ATOM 1515 C CA . ALA A 1 198 ? 5.566 11.289 -1.328 1 98.94 198 ALA A CA 1
ATOM 1516 C C . ALA A 1 198 ? 5.523 9.859 -1.865 1 98.94 198 ALA A C 1
ATOM 1518 O O . ALA A 1 198 ? 4.68 9.062 -1.456 1 98.94 198 ALA A O 1
ATOM 1519 N N . ASP A 1 199 ? 6.348 9.562 -2.779 1 98.88 199 ASP A N 1
ATOM 1520 C CA . ASP A 1 199 ? 6.246 8.258 -3.432 1 98.88 199 ASP A CA 1
ATOM 1521 C C . ASP A 1 199 ? 7.004 7.188 -2.645 1 98.88 199 ASP A C 1
ATOM 1523 O O . ASP A 1 199 ? 7.762 7.508 -1.727 1 98.88 199 ASP A O 1
ATOM 1527 N N . VAL A 1 200 ? 6.711 5.922 -2.896 1 98.88 200 VAL A N 1
ATOM 1528 C CA . VAL A 1 200 ? 7.246 4.758 -2.197 1 98.88 200 VAL A CA 1
ATOM 1529 C C . VAL A 1 200 ? 7.859 3.787 -3.203 1 98.88 200 VAL A C 1
ATOM 1531 O O . VAL A 1 200 ? 7.23 3.443 -4.207 1 98.88 200 VAL A O 1
ATOM 1534 N N . PRO A 1 201 ? 9.031 3.316 -3.012 1 98.5 201 PRO A N 1
ATOM 1535 C CA . PRO A 1 201 ? 9.93 3.609 -1.896 1 98.5 201 PRO A CA 1
ATOM 1536 C C . PRO A 1 201 ? 10.695 4.918 -2.082 1 98.5 201 PRO A C 1
ATOM 1538 O O . PRO A 1 201 ? 10.602 5.543 -3.143 1 98.5 201 PRO A O 1
ATOM 1541 N N . GLY A 1 202 ? 11.344 5.426 -1.002 1 98.31 202 GLY A N 1
ATOM 1542 C CA . GLY A 1 202 ? 12.375 6.441 -1.104 1 98.31 202 GLY A CA 1
ATOM 1543 C C . GLY A 1 202 ? 11.914 7.812 -0.647 1 98.31 202 GLY A C 1
ATOM 1544 O O . GLY A 1 202 ? 12.734 8.703 -0.419 1 98.31 202 GLY A O 1
ATOM 1545 N N . ARG A 1 203 ? 10.508 8.047 -0.563 1 98.81 203 ARG A N 1
ATOM 1546 C CA . ARG A 1 203 ? 9.906 9.305 -0.132 1 98.81 203 ARG A CA 1
ATOM 1547 C C . ARG A 1 203 ? 10.281 10.445 -1.081 1 98.81 203 ARG A C 1
ATOM 1549 O O . ARG A 1 203 ? 10.57 11.555 -0.641 1 98.81 203 ARG A O 1
ATOM 1556 N N . HIS A 1 204 ? 10.398 10.188 -2.371 1 98.81 204 HIS A N 1
ATOM 1557 C CA . HIS A 1 204 ? 10.672 11.148 -3.43 1 98.81 204 HIS A CA 1
ATOM 1558 C C . HIS A 1 204 ? 9.391 11.57 -4.141 1 98.81 204 HIS A C 1
ATOM 1560 O O . HIS A 1 204 ? 8.289 11.281 -3.668 1 98.81 204 HIS A O 1
ATOM 1566 N N . GLU A 1 205 ? 9.461 12.375 -5.172 1 98.75 205 GLU A N 1
ATOM 1567 C CA . GLU A 1 205 ? 8.312 12.984 -5.828 1 98.75 205 GLU A CA 1
ATOM 1568 C C . GLU A 1 205 ? 7.473 11.938 -6.555 1 98.75 205 GLU A C 1
ATOM 1570 O O . GLU A 1 205 ? 7.977 10.875 -6.918 1 98.75 205 GLU A O 1
ATOM 1575 N N . PRO A 1 206 ? 6.227 12.188 -6.75 1 97.88 206 PRO A N 1
ATOM 1576 C CA . PRO A 1 206 ? 5.367 11.328 -7.562 1 97.88 206 PRO A CA 1
ATOM 1577 C C . PRO A 1 206 ? 6 10.953 -8.898 1 97.88 206 PRO A C 1
ATOM 1579 O O . PRO A 1 206 ? 6.621 11.797 -9.547 1 97.88 206 PRO A O 1
ATOM 1582 N N . GLY A 1 207 ? 5.852 9.68 -9.25 1 96.69 207 GLY A N 1
ATOM 1583 C CA . GLY A 1 207 ? 6.426 9.188 -10.492 1 96.69 207 GLY A CA 1
ATOM 1584 C C . GLY A 1 207 ? 7.707 8.406 -10.281 1 96.69 207 GLY A C 1
ATOM 1585 O O . GLY A 1 207 ? 8.188 7.742 -11.203 1 96.69 207 GLY A O 1
ATOM 1586 N N . THR A 1 208 ? 8.211 8.438 -9.117 1 98.25 208 THR A N 1
ATOM 1587 C CA . THR A 1 208 ? 9.477 7.766 -8.836 1 98.25 208 THR A CA 1
ATOM 1588 C C . THR A 1 208 ? 9.227 6.398 -8.195 1 98.25 208 THR A C 1
ATOM 1590 O O . THR A 1 208 ? 10.164 5.613 -8.031 1 98.25 208 THR A O 1
ATOM 1593 N N . GLY A 1 209 ? 7.973 6.074 -7.848 1 98.62 209 GLY A N 1
ATOM 1594 C CA . GLY A 1 209 ? 7.727 4.852 -7.098 1 98.62 209 GLY A CA 1
ATOM 1595 C C . GLY A 1 209 ? 6.445 4.148 -7.508 1 98.62 209 GLY A C 1
ATOM 1596 O O . GLY A 1 209 ? 6.066 4.168 -8.68 1 98.62 209 GLY A O 1
ATOM 1597 N N . GLU A 1 210 ? 5.793 3.465 -6.516 1 98.94 210 GLU A N 1
ATOM 1598 C CA . GLU A 1 210 ? 4.777 2.461 -6.816 1 98.94 210 GLU A CA 1
ATOM 1599 C C . GLU A 1 210 ? 3.379 3.076 -6.812 1 98.94 210 GLU A C 1
ATOM 1601 O O . GLU A 1 210 ? 2.402 2.408 -7.164 1 98.94 210 GLU A O 1
ATOM 1606 N N . LEU A 1 211 ? 3.254 4.375 -6.547 1 98.94 211 LEU A N 1
ATOM 1607 C CA . LEU A 1 211 ? 1.919 4.945 -6.41 1 98.94 211 LEU A CA 1
ATOM 1608 C C . LEU A 1 211 ? 1.563 5.801 -7.621 1 98.94 211 LEU A C 1
ATOM 1610 O O . LEU A 1 211 ? 2.408 6.539 -8.133 1 98.94 211 LEU A O 1
ATOM 1614 N N . ASP A 1 212 ? 0.346 5.68 -8.062 1 98.75 212 ASP A N 1
ATOM 1615 C CA . ASP A 1 212 ? -0.217 6.543 -9.102 1 98.75 212 ASP A CA 1
ATOM 1616 C C . ASP A 1 212 ? -0.931 7.742 -8.484 1 98.75 212 ASP A C 1
ATOM 1618 O O . ASP A 1 212 ? -2.15 7.723 -8.312 1 98.75 212 ASP A O 1
ATOM 1622 N N . TYR A 1 213 ? -0.185 8.805 -8.281 1 98.56 213 TYR A N 1
ATOM 1623 C CA . TYR A 1 213 ? -0.7 9.93 -7.516 1 98.56 213 TYR A CA 1
ATOM 1624 C C . TYR A 1 213 ? -1.728 10.719 -8.32 1 98.56 213 TYR A C 1
ATOM 1626 O O . TYR A 1 213 ? -2.604 11.375 -7.758 1 98.56 213 TYR A O 1
ATOM 1634 N N . GLU A 1 214 ? -1.618 10.711 -9.656 1 98.19 214 GLU A N 1
ATOM 1635 C CA . GLU A 1 214 ? -2.684 11.336 -10.43 1 98.19 214 GLU A CA 1
ATOM 1636 C C . GLU A 1 214 ? -4.043 10.742 -10.078 1 98.19 214 GLU A C 1
ATOM 1638 O O . GLU A 1 214 ? -4.996 11.477 -9.797 1 98.19 214 GLU A O 1
ATOM 1643 N N . THR A 1 215 ? -4.109 9.414 -10.047 1 98.19 215 THR A N 1
ATOM 1644 C CA . THR A 1 215 ? -5.344 8.719 -9.703 1 98.19 215 THR A CA 1
ATOM 1645 C C . THR A 1 215 ? -5.707 8.945 -8.242 1 98.19 215 THR A C 1
ATOM 1647 O O . THR A 1 215 ? -6.875 9.164 -7.91 1 98.19 215 THR A O 1
ATOM 1650 N N . ILE A 1 216 ? -4.746 8.938 -7.34 1 98.69 216 ILE A N 1
ATOM 1651 C CA . ILE A 1 216 ? -4.969 9.086 -5.906 1 98.69 216 ILE A CA 1
ATOM 1652 C C . ILE A 1 216 ? -5.523 10.484 -5.617 1 98.69 216 ILE A C 1
ATOM 1654 O O . ILE A 1 216 ? -6.535 10.625 -4.93 1 98.69 216 ILE A O 1
ATOM 1658 N N . ILE A 1 217 ? -4.863 11.531 -6.184 1 98.38 217 ILE A N 1
ATOM 1659 C CA . ILE A 1 217 ? -5.301 12.906 -5.953 1 98.38 217 ILE A CA 1
ATOM 1660 C C . ILE A 1 217 ? -6.684 13.117 -6.562 1 98.38 217 ILE A C 1
ATOM 1662 O O . ILE A 1 217 ? -7.535 13.789 -5.969 1 98.38 217 ILE A O 1
ATOM 1666 N N . GLY A 1 218 ? -6.922 12.516 -7.758 1 97.75 218 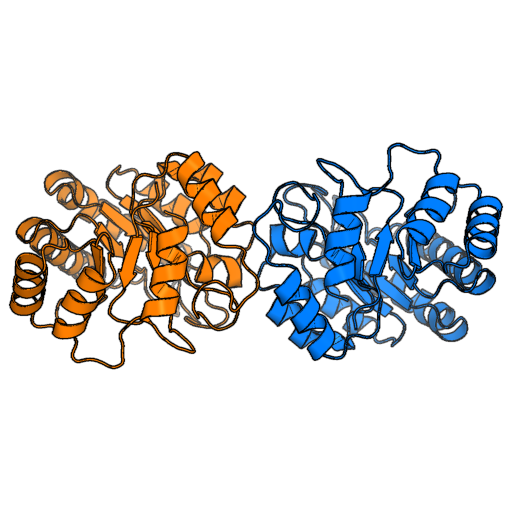GLY A N 1
ATOM 1667 C CA . GLY A 1 218 ? -8.258 12.562 -8.336 1 97.75 218 GLY A CA 1
ATOM 1668 C C . GLY A 1 218 ? -9.32 11.977 -7.43 1 97.75 218 GLY A C 1
ATOM 1669 O O . GLY A 1 218 ? -10.391 12.562 -7.266 1 97.75 218 GLY A O 1
ATOM 1670 N N . ALA A 1 219 ? -9.055 10.828 -6.84 1 97.88 219 ALA A N 1
ATOM 1671 C CA . ALA A 1 219 ? -9.992 10.164 -5.934 1 97.88 219 ALA A CA 1
ATOM 1672 C C . ALA A 1 219 ? -10.258 11.023 -4.699 1 97.88 219 ALA A C 1
ATOM 1674 O O . ALA A 1 219 ? -11.383 11.094 -4.215 1 97.88 219 ALA A O 1
ATOM 1675 N N . ILE A 1 220 ? -9.211 11.648 -4.176 1 97.25 220 ILE A N 1
ATOM 1676 C CA . ILE A 1 220 ? -9.312 12.531 -3.021 1 97.25 220 ILE A CA 1
ATOM 1677 C C . ILE A 1 220 ? -10.242 13.695 -3.348 1 97.25 220 ILE A C 1
ATOM 1679 O O . ILE A 1 220 ? -11.133 14.023 -2.564 1 97.25 220 ILE A O 1
ATOM 1683 N N . ASP A 1 221 ? -10.031 14.266 -4.496 1 96.88 221 ASP A N 1
ATOM 1684 C CA . ASP A 1 221 ? -10.852 15.391 -4.949 1 96.88 221 ASP A CA 1
ATOM 1685 C C . ASP A 1 221 ? -12.312 14.977 -5.121 1 96.88 221 ASP A C 1
ATOM 1687 O O . ASP A 1 221 ? -13.219 15.664 -4.645 1 96.88 221 ASP A O 1
ATOM 1691 N N . GLU A 1 222 ? -12.547 13.875 -5.707 1 97.06 222 GLU A N 1
ATOM 1692 C CA . GLU A 1 222 ? -13.891 13.375 -5.977 1 97.06 222 GLU A CA 1
ATOM 1693 C C . GLU A 1 222 ? -14.633 13.055 -4.68 1 97.06 222 GLU A C 1
ATOM 1695 O O . GLU A 1 222 ? -15.859 13.164 -4.613 1 97.06 222 GLU A O 1
ATOM 1700 N N . ALA A 1 223 ? -13.875 12.727 -3.668 1 97.44 223 ALA A N 1
ATOM 1701 C CA . ALA A 1 223 ? -14.461 12.367 -2.381 1 97.44 223 ALA A CA 1
ATOM 1702 C C . ALA A 1 223 ? -14.898 13.609 -1.608 1 97.44 223 ALA A C 1
ATOM 1704 O O . ALA A 1 223 ? -15.5 13.5 -0.535 1 97.44 223 ALA A O 1
ATOM 1705 N N . GLY A 1 224 ? -14.547 14.773 -2.088 1 97 224 GLY A N 1
ATOM 1706 C CA . GLY A 1 224 ? -15.008 16.016 -1.474 1 97 224 GLY A CA 1
ATOM 1707 C C . GLY A 1 224 ? -14.031 16.578 -0.456 1 97 224 GLY A C 1
ATOM 1708 O O . GLY A 1 224 ? -14.406 17.422 0.366 1 97 224 GLY A O 1
ATOM 1709 N N . TYR A 1 225 ? -12.789 16.109 -0.481 1 97.69 225 TYR A N 1
ATOM 1710 C CA . TYR A 1 225 ? -11.773 16.641 0.411 1 97.69 225 TYR A CA 1
ATOM 1711 C C . TYR A 1 225 ? -11.508 18.125 0.114 1 97.69 225 TYR A C 1
ATOM 1713 O O . TYR A 1 225 ? -11.289 18.5 -1.04 1 97.69 225 TYR A O 1
ATOM 1721 N N . ASP A 1 226 ? -11.453 18.922 1.142 1 95.19 226 ASP A N 1
ATOM 1722 C CA . ASP A 1 226 ? -11.359 20.359 0.912 1 95.19 226 ASP A CA 1
ATOM 1723 C C . ASP A 1 226 ? -10.117 20.938 1.575 1 95.19 226 ASP A C 1
ATOM 1725 O O . ASP A 1 226 ? -9.945 22.156 1.63 1 95.19 226 ASP A O 1
ATOM 1729 N N . GLY A 1 227 ? -9.211 20.125 2.094 1 97.12 227 GLY A N 1
ATOM 1730 C CA . GLY A 1 227 ? -7.953 20.578 2.666 1 97.12 227 GLY A CA 1
ATOM 1731 C C . GLY A 1 227 ? -6.812 20.578 1.667 1 97.12 227 GLY A C 1
ATOM 1732 O O . GLY A 1 227 ? -7.039 20.578 0.456 1 97.12 227 GLY A O 1
ATOM 1733 N N . TYR A 1 228 ? -5.621 20.812 2.15 1 98.44 228 TYR A N 1
ATOM 1734 C CA . TYR A 1 228 ? -4.43 20.812 1.304 1 98.44 228 TYR A CA 1
ATOM 1735 C C . TYR A 1 228 ? -3.869 19.406 1.147 1 98.44 228 TYR A C 1
ATOM 1737 O O . TYR A 1 228 ? -3.945 18.594 2.072 1 98.44 228 TYR A O 1
ATOM 1745 N N . VAL A 1 229 ? -3.418 19.109 0.013 1 98.75 229 VAL A N 1
ATOM 1746 C CA . VAL A 1 229 ? -2.516 18 -0.239 1 98.75 229 VAL A CA 1
ATOM 1747 C C . VAL A 1 229 ? -1.07 18.484 -0.25 1 98.75 229 VAL A C 1
ATOM 1749 O O . VAL A 1 229 ? -0.663 19.219 -1.158 1 98.75 229 VAL A O 1
ATOM 1752 N N . GLY A 1 230 ? -0.382 18.094 0.759 1 98.81 230 GLY A N 1
ATOM 1753 C CA . GLY A 1 230 ? 0.956 18.641 0.953 1 98.81 230 GLY A CA 1
ATOM 1754 C C . GLY A 1 230 ? 2.039 17.781 0.332 1 98.81 230 GLY A C 1
ATOM 1755 O O . GLY A 1 230 ? 2.121 1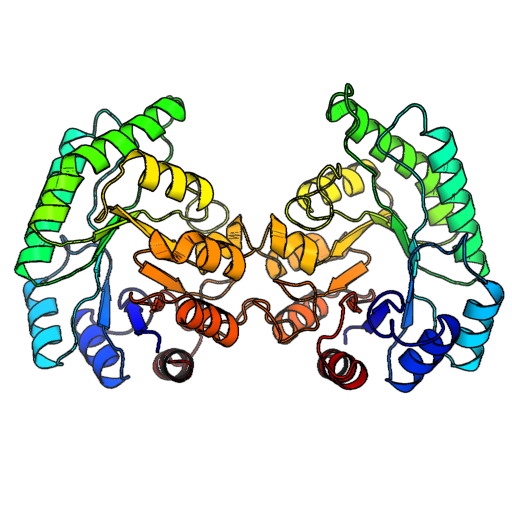6.578 0.605 1 98.81 230 GLY A O 1
ATOM 1756 N N . CYS A 1 231 ? 2.857 18.391 -0.496 1 98.88 231 CYS A N 1
ATOM 1757 C CA . CYS A 1 231 ? 4.055 17.75 -1.021 1 98.88 231 CYS A CA 1
ATOM 1758 C C . CYS A 1 231 ? 5.137 17.656 0.047 1 98.88 231 CYS A C 1
ATOM 1760 O O . CYS A 1 231 ? 5.789 18.656 0.367 1 98.88 231 CYS A O 1
ATOM 1762 N N . GLU A 1 232 ? 5.305 16.5 0.558 1 98.88 232 GLU A N 1
ATOM 1763 C CA . GLU A 1 232 ? 6.332 16.25 1.567 1 98.88 232 GLU A CA 1
ATOM 1764 C C . GLU A 1 232 ? 7.324 15.188 1.104 1 98.88 232 GLU A C 1
ATOM 1766 O O . GLU A 1 232 ? 7.414 14.117 1.699 1 98.88 232 GLU A O 1
ATOM 1771 N N . PHE A 1 233 ? 8 15.516 0.032 1 98.88 233 PHE A N 1
ATOM 1772 C CA . PHE A 1 233 ? 8.953 14.602 -0.589 1 98.88 233 PHE A CA 1
ATOM 1773 C C . PHE A 1 233 ? 10.281 15.305 -0.849 1 98.88 233 PHE A C 1
ATOM 1775 O O . PHE A 1 233 ? 10.344 16.531 -0.889 1 98.88 233 PHE A O 1
ATOM 1782 N N . SER A 1 234 ? 11.32 14.531 -1.011 1 98.75 234 SER A N 1
ATOM 1783 C CA . SER A 1 234 ? 12.625 15.008 -1.452 1 98.75 234 SER A CA 1
ATOM 1784 C C . SER A 1 234 ? 12.828 14.758 -2.941 1 98.75 234 SER A C 1
ATOM 1786 O O . SER A 1 234 ? 12.992 13.609 -3.369 1 98.75 234 SER A O 1
ATOM 1788 N N . PRO A 1 235 ? 12.891 15.781 -3.713 1 98.38 235 PRO A N 1
ATOM 1789 C CA . PRO A 1 235 ? 13.047 15.578 -5.156 1 98.38 235 PRO A CA 1
ATOM 1790 C C . PRO A 1 235 ? 14.375 14.914 -5.516 1 98.38 235 PRO A C 1
ATOM 1792 O O . PRO A 1 235 ? 15.398 15.211 -4.902 1 98.38 235 PRO A O 1
ATOM 1795 N N . THR A 1 236 ? 14.406 13.992 -6.516 1 97.19 236 THR A N 1
ATOM 1796 C CA . THR A 1 236 ? 15.633 13.375 -7.016 1 97.19 236 THR A CA 1
ATOM 1797 C C . THR A 1 236 ? 16.25 14.227 -8.117 1 97.19 236 THR A C 1
ATOM 1799 O O . THR A 1 236 ? 17.453 14.117 -8.391 1 97.19 236 THR A O 1
ATOM 1802 N N . GLY A 1 237 ? 15.445 15.023 -8.773 1 95.38 237 GLY A N 1
ATOM 1803 C CA . GLY A 1 237 ? 15.891 15.914 -9.836 1 95.38 237 GLY A CA 1
ATOM 1804 C C . GLY A 1 237 ? 15.508 17.359 -9.602 1 95.38 237 GLY A C 1
ATOM 1805 O O . GLY A 1 237 ? 15.727 17.906 -8.516 1 95.38 237 GLY A O 1
ATOM 1806 N N . ASP A 1 238 ? 14.945 18 -10.617 1 97.06 238 ASP A N 1
ATOM 1807 C CA . ASP A 1 238 ? 14.531 19.391 -10.531 1 97.06 238 ASP A CA 1
ATOM 1808 C C . ASP A 1 238 ? 13.273 19.547 -9.672 1 97.06 238 ASP A C 1
ATOM 1810 O O . ASP A 1 238 ? 12.211 19.047 -10.039 1 97.06 238 ASP A O 1
ATOM 1814 N N . ALA A 1 239 ? 13.406 20.25 -8.602 1 98 239 ALA A N 1
ATOM 1815 C CA . ALA A 1 239 ? 12.305 20.406 -7.656 1 98 239 ALA A CA 1
ATOM 1816 C C . ALA A 1 239 ? 11.117 21.109 -8.305 1 98 239 ALA A C 1
ATOM 1818 O O . ALA A 1 239 ? 9.969 20.766 -8.039 1 98 239 ALA A O 1
ATOM 1819 N N . ASP A 1 240 ? 11.398 22.062 -9.109 1 97.69 240 ASP A N 1
ATOM 1820 C CA . ASP A 1 240 ? 10.312 22.781 -9.773 1 97.69 240 ASP A CA 1
ATOM 1821 C C . ASP A 1 240 ? 9.531 21.859 -10.703 1 97.69 240 ASP A C 1
ATOM 1823 O O . ASP A 1 240 ? 8.305 21.953 -10.789 1 97.69 240 ASP A O 1
ATOM 1827 N N . ALA A 1 241 ? 10.258 21.047 -11.422 1 98 241 ALA A N 1
ATOM 1828 C CA . ALA A 1 241 ? 9.602 20.078 -12.305 1 98 241 ALA A CA 1
ATOM 1829 C C . ALA A 1 241 ? 8.734 19.109 -11.508 1 98 241 ALA A C 1
ATOM 1831 O O . ALA A 1 241 ? 7.633 18.766 -11.938 1 98 241 ALA A O 1
ATOM 1832 N N . ALA A 1 242 ? 9.227 18.656 -10.352 1 98.19 242 ALA A N 1
ATOM 1833 C CA . ALA A 1 242 ? 8.469 17.766 -9.477 1 98.19 242 ALA A CA 1
ATOM 1834 C C . ALA A 1 242 ? 7.18 18.438 -9 1 98.19 242 ALA A C 1
ATOM 1836 O O . ALA A 1 242 ? 6.109 17.828 -9.039 1 98.19 242 ALA A O 1
ATOM 1837 N N . VAL A 1 243 ? 7.297 19.672 -8.586 1 98.25 243 VAL A N 1
ATOM 1838 C CA . VAL A 1 243 ? 6.145 20.422 -8.094 1 98.25 243 VAL A CA 1
ATOM 1839 C C . VAL A 1 243 ? 5.16 20.656 -9.234 1 98.25 243 VAL A C 1
ATOM 1841 O O . VAL A 1 243 ? 3.949 20.516 -9.062 1 98.25 243 VAL A O 1
ATOM 1844 N N . GLU A 1 244 ? 5.695 21.031 -10.422 1 98 244 GLU A N 1
ATOM 1845 C CA . GLU A 1 244 ? 4.855 21.266 -11.594 1 98 244 GLU A CA 1
ATOM 1846 C C . GLU A 1 244 ? 4.008 20.047 -11.93 1 98 244 GLU A C 1
ATOM 1848 O O . GLU A 1 244 ? 2.828 20.172 -12.266 1 98 244 GLU A O 1
ATOM 1853 N N . THR A 1 245 ? 4.598 18.891 -11.836 1 97.5 245 THR A N 1
ATOM 1854 C CA . THR A 1 245 ? 3.887 17.656 -12.109 1 97.5 245 THR A CA 1
ATOM 1855 C C . THR A 1 245 ? 2.682 17.516 -11.18 1 97.5 245 THR A C 1
ATOM 1857 O O . THR A 1 245 ? 1.58 17.188 -11.633 1 97.5 245 THR A O 1
ATOM 1860 N N . VAL A 1 246 ? 2.84 17.75 -9.906 1 98.12 246 VAL A N 1
ATOM 1861 C CA . VAL A 1 246 ? 1.762 17.609 -8.93 1 98.12 246 VAL A CA 1
ATOM 1862 C C . VAL A 1 246 ? 0.69 18.672 -9.195 1 98.12 246 VAL A C 1
ATOM 1864 O O . VAL A 1 246 ? -0.506 18.375 -9.125 1 98.12 246 VAL A O 1
ATOM 1867 N N . LEU A 1 247 ? 1.14 19.875 -9.547 1 97.75 247 LEU A N 1
ATOM 1868 C CA . LEU A 1 247 ? 0.217 20.984 -9.766 1 97.75 247 LEU A CA 1
ATOM 1869 C C . LEU A 1 247 ? -0.649 20.75 -10.992 1 97.75 247 LEU A C 1
ATOM 1871 O O . LEU A 1 247 ? -1.746 21.297 -11.109 1 97.75 247 LEU A O 1
ATOM 1875 N N . GLU A 1 248 ? -0.176 19.922 -11.898 1 95.69 248 GLU A N 1
ATOM 1876 C CA . GLU A 1 248 ? -0.938 19.594 -13.102 1 95.69 248 GLU A CA 1
ATOM 1877 C C . GLU A 1 248 ? -2.168 18.766 -12.766 1 95.69 248 GLU A C 1
ATOM 1879 O O . GLU A 1 248 ? -3.117 18.703 -13.547 1 95.69 248 GLU A O 1
ATOM 1884 N N . TRP A 1 249 ? -2.1 18.109 -11.672 1 92.25 249 TRP A N 1
ATOM 1885 C CA . TRP A 1 249 ? -3.209 17.25 -11.297 1 92.25 249 TRP A CA 1
ATOM 1886 C C . TRP A 1 249 ? -4.25 18 -10.484 1 92.25 249 TRP A C 1
ATOM 1888 O O . TRP A 1 249 ? -5.258 17.438 -10.062 1 92.25 249 TRP A O 1
ATOM 1898 N N . ARG A 1 250 ? -4.043 19.312 -10.266 1 82.81 250 ARG A N 1
ATOM 1899 C CA . ARG A 1 250 ? -4.969 20.203 -9.57 1 82.81 250 ARG A CA 1
ATOM 1900 C C . ARG A 1 250 ? -6.234 20.438 -10.391 1 82.81 250 ARG A C 1
ATOM 1902 O O . ARG A 1 250 ? -6.188 20.422 -11.625 1 82.81 250 ARG A O 1
ATOM 1909 N N . MET B 1 1 ? 13.188 -8.617 -19.656 1 84.69 1 MET B N 1
ATOM 1910 C CA . MET B 1 1 ? 11.82 -8.156 -19.859 1 84.69 1 MET B CA 1
ATOM 1911 C C . MET B 1 1 ? 10.82 -9.102 -19.203 1 84.69 1 MET B C 1
ATOM 1913 O O . MET B 1 1 ? 10.914 -10.32 -19.359 1 84.69 1 MET B O 1
ATOM 1917 N N . ALA B 1 2 ? 9.883 -8.523 -18.5 1 91.62 2 ALA B N 1
ATOM 1918 C CA . ALA B 1 2 ? 8.914 -9.328 -17.766 1 91.62 2 ALA B CA 1
ATOM 1919 C C . ALA B 1 2 ? 8.094 -10.203 -18.703 1 91.62 2 ALA B C 1
ATOM 1921 O O . ALA B 1 2 ? 7.711 -9.773 -19.797 1 91.62 2 ALA B O 1
ATOM 1922 N N . ARG B 1 3 ? 7.98 -11.477 -18.453 1 97.69 3 ARG B N 1
ATOM 1923 C CA . ARG B 1 3 ? 7.055 -12.359 -19.172 1 97.69 3 ARG B CA 1
ATOM 1924 C C . ARG B 1 3 ? 5.645 -12.242 -18.594 1 97.69 3 ARG B C 1
ATOM 1926 O O . ARG B 1 3 ? 5.449 -12.359 -17.375 1 97.69 3 ARG B O 1
ATOM 1933 N N . ILE B 1 4 ? 4.695 -11.969 -19.484 1 98.5 4 ILE B N 1
ATOM 1934 C CA . ILE B 1 4 ? 3.344 -11.656 -19.047 1 98.5 4 ILE B CA 1
ATOM 1935 C C . ILE B 1 4 ? 2.424 -12.844 -19.297 1 98.5 4 ILE B C 1
ATOM 1937 O O . ILE B 1 4 ? 2.354 -13.359 -20.422 1 98.5 4 ILE B O 1
ATOM 1941 N N . SER B 1 5 ? 1.784 -13.328 -18.281 1 98.81 5 SER B N 1
ATOM 1942 C CA . SER B 1 5 ? 0.74 -14.328 -18.438 1 98.81 5 SER B CA 1
ATOM 1943 C C . SER B 1 5 ? -0.646 -13.727 -18.234 1 98.81 5 SER B C 1
ATOM 1945 O O . SER B 1 5 ? -0.787 -12.695 -17.578 1 98.81 5 SER B O 1
ATOM 1947 N N . ILE B 1 6 ? -1.634 -14.367 -18.844 1 98.81 6 ILE B N 1
ATOM 1948 C CA . ILE B 1 6 ? -3.018 -13.922 -18.719 1 98.81 6 ILE B CA 1
ATOM 1949 C C . ILE B 1 6 ? -3.828 -14.969 -17.953 1 98.81 6 ILE B C 1
ATOM 1951 O O . ILE B 1 6 ? -3.877 -16.141 -18.344 1 98.81 6 ILE B O 1
ATOM 1955 N N . CYS B 1 7 ? -4.363 -14.57 -16.828 1 98.88 7 CYS B N 1
ATOM 1956 C CA . CYS B 1 7 ? -5.371 -15.414 -16.203 1 98.88 7 CYS B CA 1
ATOM 1957 C C . CYS B 1 7 ? -6.676 -15.383 -16.984 1 98.88 7 CYS B C 1
ATOM 1959 O O . CYS B 1 7 ? -7.441 -14.43 -16.891 1 98.88 7 CYS B O 1
ATOM 1961 N N . VAL B 1 8 ? -6.977 -16.422 -17.641 1 98.31 8 VAL B N 1
ATOM 1962 C CA . VAL B 1 8 ? -8.086 -16.422 -18.594 1 98.31 8 VAL B CA 1
ATOM 1963 C C . VAL B 1 8 ? -9.398 -16.656 -17.844 1 98.31 8 VAL B C 1
ATOM 1965 O O . VAL B 1 8 ? -10.477 -16.609 -18.453 1 98.31 8 VAL B O 1
ATOM 1968 N N . GLU B 1 9 ? -9.312 -16.812 -16.469 1 97.44 9 GLU B N 1
ATOM 1969 C CA . GLU B 1 9 ? -10.516 -16.797 -15.656 1 97.44 9 GLU B CA 1
ATOM 1970 C C . GLU B 1 9 ? -11.133 -15.406 -15.594 1 97.44 9 GLU B C 1
ATOM 1972 O O . GLU B 1 9 ? -12.344 -15.258 -15.438 1 97.44 9 GLU B O 1
ATOM 1977 N N . MET B 1 10 ? -10.242 -14.375 -15.758 1 98.31 10 MET B N 1
ATOM 1978 C CA . MET B 1 10 ? -10.703 -13.047 -15.375 1 98.31 10 MET B CA 1
ATOM 1979 C C . MET B 1 10 ? -10.648 -12.086 -16.562 1 98.31 10 MET B C 1
ATOM 1981 O O . MET B 1 10 ? -11.602 -11.344 -16.812 1 98.31 10 MET B O 1
ATOM 1985 N N . VAL B 1 11 ? -9.602 -12.125 -17.344 1 98.62 11 VAL B N 1
ATOM 1986 C CA . VAL B 1 11 ? -9.328 -11.07 -18.312 1 98.62 11 VAL B CA 1
ATOM 1987 C C . VAL B 1 11 ? -10.312 -11.172 -19.469 1 98.62 11 VAL B C 1
ATOM 1989 O O . VAL B 1 11 ? -10.891 -10.164 -19.891 1 98.62 11 VAL B O 1
ATOM 1992 N N . TYR B 1 12 ? -10.516 -12.391 -20.016 1 97.5 12 TYR B N 1
ATOM 1993 C CA . TYR B 1 12 ? -11.391 -12.617 -21.156 1 97.5 12 TYR B CA 1
ATOM 1994 C C . TYR B 1 12 ? -12.641 -13.383 -20.75 1 97.5 12 TYR B C 1
ATOM 1996 O O . TYR B 1 12 ? -13 -14.375 -21.391 1 97.5 12 TYR B O 1
ATOM 2004 N N . ASP B 1 13 ? -13.359 -12.867 -19.672 1 91.94 13 ASP B N 1
ATOM 2005 C CA . ASP B 1 13 ? -14.422 -13.664 -19.062 1 91.94 13 ASP B CA 1
ATOM 2006 C C . ASP B 1 13 ? -15.727 -13.531 -19.844 1 91.94 13 ASP B C 1
ATOM 2008 O O . ASP B 1 13 ? -16.781 -13.984 -19.391 1 91.94 13 ASP B O 1
ATOM 2012 N N . ASP B 1 14 ? -15.633 -12.977 -21.047 1 92.5 14 ASP B N 1
ATOM 2013 C CA . ASP B 1 14 ? -16.828 -12.797 -21.891 1 92.5 14 ASP B CA 1
ATOM 2014 C C . ASP B 1 14 ? -16.844 -13.805 -23.031 1 92.5 14 ASP B C 1
ATOM 2016 O O . ASP B 1 14 ? -17.703 -13.734 -23.922 1 92.5 14 ASP B O 1
ATOM 2020 N N . GLU B 1 15 ? -15.945 -14.805 -23.047 1 93.81 15 GLU B N 1
ATOM 2021 C CA . GLU B 1 15 ? -15.812 -15.812 -24.094 1 93.81 15 GLU B CA 1
ATOM 2022 C C . GLU B 1 15 ? -15.875 -17.219 -23.516 1 93.81 15 GLU B C 1
ATOM 2024 O O . GLU B 1 15 ? -15.633 -17.422 -22.312 1 93.81 15 GLU B O 1
ATOM 2029 N N . PRO B 1 16 ? -16.281 -18.172 -24.391 1 95.56 16 PRO B N 1
ATOM 2030 C CA . PRO B 1 16 ? -16.078 -19.547 -23.938 1 95.56 16 PRO B CA 1
ATOM 2031 C C . PRO B 1 16 ? -14.648 -19.812 -23.5 1 95.56 16 PRO B C 1
ATOM 2033 O O . PRO B 1 16 ? -13.703 -19.281 -24.094 1 95.56 16 PRO B O 1
ATOM 2036 N N . PHE B 1 17 ? -14.43 -20.625 -22.547 1 96.25 17 PHE B N 1
ATOM 2037 C CA . PHE B 1 17 ? -13.18 -20.766 -21.812 1 96.25 17 PHE B CA 1
ATOM 2038 C C . PHE B 1 17 ? -12.016 -21.047 -22.75 1 96.25 17 PHE B C 1
ATOM 2040 O O . PHE B 1 17 ? -10.992 -20.359 -22.719 1 96.25 17 PHE B O 1
ATOM 2047 N N . VAL B 1 18 ? -12.18 -22.031 -23.641 1 95.94 18 VAL B N 1
ATOM 2048 C CA . VAL B 1 18 ? -11.078 -22.469 -24.5 1 95.94 18 VAL B CA 1
ATOM 2049 C C . VAL B 1 18 ? -10.711 -21.344 -25.469 1 95.94 18 VAL B C 1
ATOM 2051 O O . VAL B 1 18 ? -9.539 -21.188 -25.828 1 95.94 18 VAL B O 1
ATOM 2054 N N . ASP B 1 19 ? -11.703 -20.516 -25.891 1 96.88 19 ASP B N 1
ATOM 2055 C CA . ASP B 1 19 ? -11.461 -19.422 -26.812 1 96.88 19 ASP B CA 1
ATOM 2056 C C . ASP B 1 19 ? -10.617 -18.328 -26.156 1 96.88 19 ASP B C 1
ATOM 2058 O O . ASP B 1 19 ? -9.93 -17.562 -26.844 1 96.88 19 ASP B O 1
ATOM 2062 N N . ARG B 1 20 ? -10.711 -18.25 -24.844 1 98.38 20 ARG B N 1
ATOM 2063 C CA . ARG B 1 20 ? -9.953 -17.266 -24.078 1 98.38 20 ARG B CA 1
ATOM 2064 C C . ARG B 1 20 ? -8.453 -17.5 -24.219 1 98.38 20 ARG B C 1
ATOM 2066 O O . ARG B 1 20 ? -7.668 -16.547 -24.172 1 98.38 20 ARG B O 1
ATOM 2073 N N . ILE B 1 21 ? -8.07 -18.75 -24.438 1 98.38 21 ILE B N 1
ATOM 2074 C CA . ILE B 1 21 ? -6.676 -19.141 -24.594 1 98.38 21 ILE B CA 1
ATOM 2075 C C . ILE B 1 21 ? -6.137 -18.578 -25.922 1 98.38 21 ILE B C 1
ATOM 2077 O O . ILE B 1 21 ? -5.086 -17.938 -25.938 1 98.38 21 ILE B O 1
ATOM 2081 N N . SER B 1 22 ? -6.875 -18.781 -26.984 1 98 22 SER B N 1
ATOM 2082 C CA . SER B 1 22 ? -6.465 -18.281 -28.281 1 98 22 SER B CA 1
ATOM 2083 C C . SER B 1 22 ? -6.434 -16.766 -28.312 1 98 22 SER B C 1
ATOM 2085 O O . SER B 1 22 ? -5.555 -16.172 -28.953 1 98 22 SER B O 1
ATOM 2087 N N . ARG B 1 23 ? -7.344 -16.172 -27.641 1 98.25 23 ARG B N 1
ATOM 2088 C CA . ARG B 1 23 ? -7.402 -14.719 -27.578 1 98.25 23 ARG B CA 1
ATOM 2089 C C . ARG B 1 23 ? -6.172 -14.148 -26.891 1 98.25 23 ARG B C 1
ATOM 2091 O O . ARG B 1 23 ? -5.609 -13.148 -27.328 1 98.25 23 ARG B O 1
ATOM 2098 N N . ALA B 1 24 ? -5.789 -14.773 -25.812 1 98.56 24 ALA B N 1
ATOM 2099 C CA . ALA B 1 24 ? -4.586 -14.336 -25.094 1 98.56 24 ALA B CA 1
ATOM 2100 C C . ALA B 1 24 ? -3.355 -14.43 -26 1 98.56 24 ALA B C 1
ATOM 2102 O O . ALA B 1 24 ? -2.516 -13.531 -26 1 98.56 24 ALA B O 1
ATOM 2103 N N . ALA B 1 25 ? -3.258 -15.492 -26.75 1 98.5 25 ALA B N 1
ATOM 2104 C CA . ALA B 1 25 ? -2.15 -15.672 -27.688 1 98.5 25 ALA B CA 1
ATOM 2105 C C . ALA B 1 25 ? -2.156 -14.594 -28.75 1 98.5 25 ALA B C 1
ATOM 2107 O O . ALA B 1 25 ? -1.111 -14.023 -29.078 1 98.5 25 ALA B O 1
ATOM 2108 N N . GLU B 1 26 ? -3.346 -14.328 -29.281 1 98.06 26 GLU B N 1
ATOM 2109 C CA . GLU B 1 26 ? -3.494 -13.305 -30.312 1 98.06 26 GLU B CA 1
ATOM 2110 C C . GLU B 1 26 ? -3.102 -11.93 -29.781 1 98.06 26 GLU B C 1
ATOM 2112 O O . GLU B 1 26 ? -2.562 -11.109 -30.531 1 98.06 26 GLU B O 1
ATOM 2117 N N . ALA B 1 27 ? -3.318 -11.711 -28.516 1 97.81 27 ALA B N 1
ATOM 2118 C CA . ALA B 1 27 ? -3 -10.43 -27.891 1 97.81 27 ALA B CA 1
ATOM 2119 C C . ALA B 1 27 ? -1.497 -10.289 -27.656 1 97.81 27 ALA B C 1
ATOM 2121 O O . ALA B 1 27 ? -1.008 -9.203 -27.359 1 97.81 27 ALA B O 1
ATOM 2122 N N . GLY B 1 28 ? -0.782 -11.398 -27.766 1 97.88 28 GLY B N 1
ATOM 2123 C CA . GLY B 1 28 ? 0.666 -11.336 -27.641 1 97.88 28 GLY B CA 1
ATOM 2124 C C . GLY B 1 28 ? 1.162 -11.742 -26.266 1 97.88 28 GLY B C 1
ATOM 2125 O O . GLY B 1 28 ? 2.316 -11.492 -25.906 1 97.88 28 GLY B O 1
ATOM 2126 N N . ALA B 1 29 ? 0.329 -12.383 -25.453 1 98.44 29 ALA B N 1
ATOM 2127 C CA . ALA B 1 29 ? 0.74 -12.852 -24.141 1 98.44 29 ALA B CA 1
ATOM 2128 C C . ALA B 1 29 ? 1.818 -13.922 -24.25 1 98.44 29 ALA B C 1
ATOM 2130 O O . ALA B 1 29 ? 1.889 -14.648 -25.234 1 98.44 29 ALA B O 1
ATOM 2131 N N . ASP B 1 30 ? 2.654 -14 -23.203 1 98.44 30 ASP B N 1
ATOM 2132 C CA . ASP B 1 30 ? 3.73 -14.984 -23.188 1 98.44 30 ASP B CA 1
ATOM 2133 C C . ASP B 1 30 ? 3.23 -16.328 -22.672 1 98.44 30 ASP B C 1
ATOM 2135 O O . ASP B 1 30 ? 3.854 -17.375 -22.922 1 98.44 30 ASP B O 1
ATOM 2139 N N . ALA B 1 31 ? 2.139 -16.344 -21.984 1 98.81 31 ALA B N 1
ATOM 2140 C CA . ALA B 1 31 ? 1.552 -17.547 -21.406 1 98.81 31 ALA B CA 1
ATOM 2141 C C . ALA B 1 31 ? 0.116 -17.297 -20.953 1 98.81 31 ALA B C 1
ATOM 2143 O O . ALA B 1 31 ? -0.355 -16.156 -20.969 1 98.81 31 ALA B O 1
ATOM 2144 N N . VAL B 1 32 ? -0.547 -18.359 -20.625 1 98.88 32 VAL B N 1
ATOM 2145 C CA . VAL B 1 32 ? -1.856 -18.281 -19.984 1 98.88 32 VAL B CA 1
ATOM 2146 C C . VAL B 1 32 ? -1.834 -19.016 -18.656 1 98.88 32 VAL B C 1
ATOM 2148 O O . VAL B 1 32 ? -0.93 -19.828 -18.391 1 98.88 32 VAL B O 1
ATOM 2151 N N . GLU B 1 33 ? -2.693 -18.703 -17.812 1 98.88 33 GLU B N 1
ATOM 2152 C CA . GLU B 1 33 ? -2.936 -19.438 -16.578 1 98.88 33 GLU B CA 1
ATOM 2153 C C . GLU B 1 33 ? -4.418 -19.453 -16.219 1 98.88 33 GLU B C 1
ATOM 2155 O O . GLU B 1 33 ? -5.199 -18.672 -16.766 1 98.88 33 GLU B O 1
ATOM 2160 N N . PHE B 1 34 ? -4.797 -20.344 -15.43 1 98.56 34 PHE B N 1
ATOM 2161 C CA . PHE B 1 34 ? -6.188 -20.469 -15 1 98.56 34 PHE B CA 1
ATOM 2162 C C . PHE B 1 34 ? -6.277 -21.156 -13.648 1 98.56 34 PHE B C 1
ATOM 2164 O O . PHE B 1 34 ? -5.258 -21.547 -13.07 1 98.56 34 PHE B O 1
ATOM 2171 N N . TRP B 1 35 ? -7.469 -21.234 -13.07 1 98.06 35 TRP B N 1
ATOM 2172 C CA . TRP B 1 35 ? -7.652 -21.719 -11.703 1 98.06 35 TRP B CA 1
ATOM 2173 C C . TRP B 1 35 ? -7.824 -23.234 -11.68 1 98.06 35 TRP B C 1
ATOM 2175 O O . TRP B 1 35 ? -6.918 -23.969 -12.078 1 98.06 35 TRP B O 1
ATOM 2185 N N . ASP B 1 36 ? -8.883 -23.812 -11.336 1 95.25 36 ASP B N 1
ATOM 2186 C CA . ASP B 1 36 ? -9.125 -25.234 -11.078 1 95.25 36 ASP B CA 1
ATOM 2187 C C . ASP B 1 36 ? -9.148 -26.031 -12.383 1 95.25 36 ASP B C 1
ATOM 2189 O O . ASP B 1 36 ? -10.07 -25.891 -13.188 1 95.25 36 ASP B O 1
ATOM 2193 N N . TRP B 1 37 ? -8.211 -26.891 -12.508 1 96.62 37 TRP B N 1
ATOM 2194 C CA . TRP B 1 37 ? -8.102 -27.688 -13.727 1 96.62 37 TRP B CA 1
ATOM 2195 C C . TRP B 1 37 ? -9.031 -28.891 -13.688 1 96.62 37 TRP B C 1
ATOM 2197 O O . TRP B 1 37 ? -9.406 -29.422 -14.734 1 96.62 37 TRP B O 1
ATOM 2207 N N . ARG B 1 38 ? -9.461 -29.344 -12.516 1 95.25 38 ARG B N 1
ATOM 2208 C CA . ARG B 1 38 ? -10.172 -30.609 -12.344 1 95.25 38 ARG B CA 1
ATOM 2209 C C . ARG B 1 38 ? -11.586 -30.516 -12.914 1 95.25 38 ARG B C 1
ATOM 2211 O O . ARG B 1 38 ? -12.148 -31.531 -13.344 1 95.25 38 ARG B O 1
ATOM 2218 N N . GLU B 1 39 ? -12.07 -29.344 -12.922 1 92.38 39 GLU B N 1
ATOM 2219 C CA . GLU B 1 39 ? -13.453 -29.203 -13.383 1 92.38 39 GLU B CA 1
ATOM 2220 C C . GLU B 1 39 ? -13.508 -28.688 -14.82 1 92.38 39 GLU B C 1
ATOM 2222 O O . GLU B 1 39 ? -14.555 -28.234 -15.281 1 92.38 39 GLU B O 1
ATOM 2227 N N . LYS B 1 40 ? -12.406 -28.828 -15.523 1 96.38 40 LYS B N 1
ATOM 2228 C CA . LYS B 1 40 ? -12.32 -28.297 -16.875 1 96.38 40 LYS B CA 1
ATOM 2229 C C . LYS B 1 40 ? -11.945 -29.406 -17.875 1 96.38 40 LYS B C 1
ATOM 2231 O O . LYS B 1 40 ? -11.531 -30.484 -17.469 1 96.38 40 LYS B O 1
ATOM 2236 N N . ASP B 1 41 ? -12.188 -29.109 -19.141 1 96.75 41 ASP B N 1
ATOM 2237 C CA . ASP B 1 41 ? -11.648 -29.953 -20.219 1 96.75 41 ASP B CA 1
ATOM 2238 C C . ASP B 1 41 ? -10.18 -29.625 -20.484 1 96.75 41 ASP B C 1
ATOM 2240 O O . ASP B 1 41 ? -9.859 -28.922 -21.438 1 96.75 41 ASP B O 1
ATOM 2244 N N . LEU B 1 42 ? -9.32 -30.234 -19.609 1 97.5 42 LEU B N 1
ATOM 2245 C CA . LEU B 1 42 ? -7.895 -29.906 -19.625 1 97.5 42 LEU B CA 1
ATOM 2246 C C . LEU B 1 42 ? -7.277 -30.266 -20.969 1 97.5 42 LEU B C 1
ATOM 2248 O O . LEU B 1 42 ? -6.41 -29.547 -21.469 1 97.5 42 LEU B O 1
ATOM 2252 N N . GLU B 1 43 ? -7.719 -31.344 -21.547 1 96.94 43 GLU B N 1
ATOM 2253 C CA . GLU B 1 43 ? -7.203 -31.75 -22.844 1 96.94 43 GLU B CA 1
ATOM 2254 C C . GLU B 1 43 ? -7.496 -30.688 -23.906 1 96.94 43 GLU B C 1
ATOM 2256 O O . GLU B 1 43 ? -6.621 -30.344 -24.703 1 96.94 43 GLU B O 1
ATOM 2261 N N . ALA B 1 44 ? -8.711 -30.188 -23.875 1 97.75 44 ALA B N 1
ATOM 2262 C CA . ALA B 1 44 ? -9.078 -29.141 -24.828 1 97.75 44 ALA B CA 1
ATOM 2263 C C . ALA B 1 44 ? -8.25 -27.875 -24.594 1 97.75 44 ALA B C 1
ATOM 2265 O O . ALA B 1 44 ? -7.871 -27.188 -25.547 1 97.75 44 ALA B O 1
ATOM 2266 N N . ILE B 1 45 ? -8.039 -27.562 -23.375 1 98.19 45 ILE B N 1
ATOM 2267 C CA . ILE B 1 45 ? -7.254 -26.391 -23.016 1 98.19 45 ILE B CA 1
ATOM 2268 C C . ILE B 1 45 ? -5.824 -26.547 -23.531 1 98.19 45 ILE B C 1
ATOM 2270 O O . ILE B 1 45 ? -5.301 -25.641 -24.203 1 98.19 45 ILE B O 1
ATOM 2274 N N . VAL B 1 46 ? -5.184 -27.672 -23.266 1 98.12 46 VAL B N 1
ATOM 2275 C CA . VAL B 1 46 ? -3.801 -27.938 -23.656 1 98.12 46 VAL B CA 1
ATOM 2276 C C . VAL B 1 46 ? -3.686 -27.953 -25.188 1 98.12 46 VAL B C 1
ATOM 2278 O O . VAL B 1 46 ? -2.752 -27.375 -25.75 1 98.12 46 VAL B O 1
ATOM 2281 N N . ASP B 1 47 ? -4.641 -28.578 -25.844 1 98.12 47 ASP B N 1
ATOM 2282 C CA . ASP B 1 47 ? -4.648 -28.625 -27.297 1 98.12 47 ASP B CA 1
ATOM 2283 C C . ASP B 1 47 ? -4.723 -27.219 -27.891 1 98.12 47 ASP B C 1
ATOM 2285 O O . ASP B 1 47 ? -4 -26.891 -28.844 1 98.12 47 ASP B O 1
ATOM 2289 N N . THR B 1 48 ? -5.641 -26.438 -27.391 1 98.5 48 THR B N 1
ATOM 2290 C CA . THR B 1 48 ? -5.801 -25.078 -27.875 1 98.5 48 THR B CA 1
ATOM 2291 C C . THR B 1 48 ? -4.531 -24.266 -27.625 1 98.5 48 THR B C 1
ATOM 2293 O O . THR B 1 48 ? -4.129 -23.453 -28.469 1 98.5 48 THR B O 1
ATOM 2296 N N . ALA B 1 49 ? -3.928 -24.438 -26.469 1 98.75 49 ALA B N 1
ATOM 2297 C CA . ALA B 1 49 ? -2.674 -23.766 -26.141 1 98.75 49 ALA B CA 1
ATOM 2298 C C . ALA B 1 49 ? -1.579 -24.141 -27.141 1 98.75 49 ALA B C 1
ATOM 2300 O O . ALA B 1 49 ? -0.829 -23.266 -27.594 1 98.75 49 ALA B O 1
ATOM 2301 N N . GLU B 1 50 ? -1.512 -25.406 -27.469 1 98.31 50 GLU B N 1
ATOM 2302 C CA . GLU B 1 50 ? -0.524 -25.891 -28.422 1 98.31 50 GLU B CA 1
ATOM 2303 C C . GLU B 1 50 ? -0.761 -25.297 -29.812 1 98.31 50 GLU B C 1
ATOM 2305 O O . GLU B 1 50 ? 0.172 -24.812 -30.453 1 98.31 50 GLU B O 1
ATOM 2310 N N . VAL B 1 51 ? -1.974 -25.359 -30.234 1 98.31 51 VAL B N 1
ATOM 2311 C CA . VAL B 1 51 ? -2.334 -24.844 -31.547 1 98.31 51 VAL B CA 1
ATOM 2312 C C . VAL B 1 51 ? -2.047 -23.344 -31.625 1 98.31 51 VAL B C 1
ATOM 2314 O O . VAL B 1 51 ? -1.625 -22.844 -32.656 1 98.31 51 VAL B O 1
ATOM 2317 N N . SER B 1 52 ? -2.318 -22.656 -30.562 1 98.5 52 SER B N 1
ATOM 2318 C CA . SER B 1 52 ? -2.135 -21.219 -30.5 1 98.5 52 SER B CA 1
ATOM 2319 C C . SER B 1 52 ? -0.688 -20.844 -30.172 1 98.5 52 SER B C 1
ATOM 2321 O O . SER B 1 52 ? -0.341 -19.672 -30.094 1 98.5 52 SER B O 1
ATOM 2323 N N . ASP B 1 53 ? 0.141 -21.859 -29.906 1 98.44 53 ASP B N 1
ATOM 2324 C CA . ASP B 1 53 ? 1.56 -21.719 -29.609 1 98.44 53 ASP B CA 1
ATOM 2325 C C . ASP B 1 53 ? 1.766 -20.828 -28.375 1 98.44 53 ASP B C 1
ATOM 2327 O O . ASP B 1 53 ? 2.533 -19.875 -28.422 1 98.44 53 ASP B O 1
ATOM 2331 N N . ILE B 1 54 ? 1.072 -21.031 -27.344 1 98.81 54 ILE B N 1
ATOM 2332 C CA . ILE B 1 54 ? 1.197 -20.312 -26.078 1 98.81 54 ILE B CA 1
ATOM 2333 C C . ILE B 1 54 ? 1.248 -21.297 -24.922 1 98.81 54 ILE B C 1
ATOM 2335 O O . ILE B 1 54 ? 0.375 -22.156 -24.797 1 98.81 54 ILE B O 1
ATOM 2339 N N . PRO B 1 55 ? 2.273 -21.25 -24.094 1 98.75 55 PRO B N 1
ATOM 2340 C CA . PRO B 1 55 ? 2.367 -22.172 -22.969 1 98.75 55 PRO B CA 1
ATOM 2341 C C . PRO B 1 55 ? 1.398 -21.828 -21.844 1 98.75 55 PRO B C 1
ATOM 2343 O O . PRO B 1 55 ? 0.881 -20.719 -21.781 1 98.75 55 PRO B O 1
ATOM 2346 N N . ILE B 1 56 ? 1.107 -22.812 -21.031 1 98.81 56 ILE B N 1
ATOM 2347 C CA . ILE B 1 56 ? 0.378 -22.625 -19.781 1 98.81 56 ILE B CA 1
ATOM 2348 C C . ILE B 1 56 ? 1.363 -22.375 -18.641 1 98.81 56 ILE B C 1
ATOM 2350 O O . ILE B 1 56 ? 2.219 -23.219 -18.359 1 98.81 56 ILE B O 1
ATOM 2354 N N . ALA B 1 57 ? 1.228 -21.203 -17.984 1 98.81 57 ALA B N 1
ATOM 2355 C CA . ALA B 1 57 ? 2.139 -20.797 -16.906 1 98.81 57 ALA B CA 1
ATOM 2356 C C . ALA B 1 57 ? 1.822 -21.531 -15.609 1 98.81 57 ALA B C 1
ATOM 2358 O O . ALA B 1 57 ? 2.723 -21.812 -14.812 1 98.81 57 ALA B O 1
ATOM 2359 N N . GLY B 1 58 ? 0.505 -21.719 -15.414 1 98.69 58 GLY B N 1
ATOM 2360 C CA . GLY B 1 58 ? 0.149 -22.328 -14.141 1 98.69 58 GLY B CA 1
ATOM 2361 C C . GLY B 1 58 ? -1.35 -22.453 -13.938 1 98.69 58 GLY B C 1
ATOM 2362 O O . GLY B 1 58 ? -2.135 -21.875 -14.703 1 98.69 58 GLY B O 1
ATOM 2363 N N . PHE B 1 59 ? -1.753 -23.234 -13.031 1 98.75 59 PHE B N 1
ATOM 2364 C CA . PHE B 1 59 ? -3.119 -23.359 -12.531 1 98.75 59 PHE B CA 1
ATOM 2365 C C . PHE B 1 59 ? -3.125 -23.781 -11.07 1 98.75 59 PHE B C 1
ATOM 2367 O O . PHE B 1 59 ? -2.068 -24 -10.477 1 98.75 59 PHE B O 1
ATOM 2374 N N . VAL B 1 60 ? -4.234 -23.844 -10.422 1 98.75 60 VAL B N 1
ATOM 2375 C CA . VAL B 1 60 ? -4.375 -24.078 -8.984 1 98.75 60 VAL B CA 1
ATOM 2376 C C . VAL B 1 60 ? -4.234 -25.578 -8.695 1 98.75 60 VAL B C 1
ATOM 2378 O O . VAL B 1 60 ? -4.777 -26.406 -9.414 1 98.75 60 VAL B O 1
ATOM 2381 N N . ALA B 1 61 ? -3.537 -25.906 -7.66 1 98.38 61 ALA B N 1
ATOM 2382 C CA . ALA B 1 61 ? -3.238 -27.281 -7.289 1 98.38 61 ALA B CA 1
ATOM 2383 C C . ALA B 1 61 ? -4.414 -27.922 -6.547 1 98.38 61 ALA B C 1
ATOM 2385 O O . ALA B 1 61 ? -4.66 -29.125 -6.676 1 98.38 61 ALA B O 1
ATOM 2386 N N . GLY B 1 62 ? -5.129 -27.078 -5.723 1 96.25 62 GLY B N 1
ATOM 2387 C CA . GLY B 1 62 ? -6.18 -27.594 -4.859 1 96.25 62 GLY B CA 1
ATOM 2388 C C . GLY B 1 62 ? -5.68 -27.969 -3.477 1 96.25 62 GLY B C 1
ATOM 2389 O O . GLY B 1 62 ? -4.512 -27.766 -3.15 1 96.25 62 GLY B O 1
ATOM 2390 N N . GLY B 1 63 ? -6.688 -28.438 -2.684 1 95.62 63 GLY B N 1
ATOM 2391 C CA . GLY B 1 63 ? -6.367 -28.891 -1.337 1 95.62 63 GLY B CA 1
ATOM 2392 C C . GLY B 1 63 ? -6.59 -27.812 -0.287 1 95.62 63 GLY B C 1
ATOM 2393 O O . GLY B 1 63 ? -6.523 -26.625 -0.588 1 95.62 63 GLY B O 1
ATOM 2394 N N . THR B 1 64 ? -6.93 -28.281 0.906 1 97.56 64 THR B N 1
ATOM 2395 C CA . THR B 1 64 ? -7.008 -27.453 2.098 1 97.56 64 THR B CA 1
ATOM 2396 C C . THR B 1 64 ? -5.848 -27.734 3.043 1 97.56 64 THR B C 1
ATOM 2398 O O . THR B 1 64 ? -5.707 -28.859 3.533 1 97.56 64 THR B O 1
ATOM 2401 N N . LEU B 1 65 ? -5.098 -26.734 3.361 1 98.81 65 LEU B N 1
ATOM 2402 C CA . LEU B 1 65 ? -3.84 -26.984 4.055 1 98.81 65 LEU B CA 1
ATOM 2403 C C . LEU B 1 65 ? -3.971 -26.688 5.543 1 98.81 65 LEU B C 1
ATOM 2405 O O . LEU B 1 65 ? -3.109 -27.078 6.336 1 98.81 65 LEU B O 1
ATOM 2409 N N . THR B 1 66 ? -5.047 -26.062 5.938 1 98.81 66 THR B N 1
ATOM 2410 C CA . THR B 1 66 ? -5.121 -25.516 7.293 1 98.81 66 THR B CA 1
ATOM 2411 C C . THR B 1 66 ? -5.715 -26.547 8.25 1 98.81 66 THR B C 1
ATOM 2413 O O . THR B 1 66 ? -5.664 -26.375 9.469 1 98.81 66 THR B O 1
ATOM 2416 N N . ASP B 1 67 ? -6.293 -27.641 7.742 1 98.19 67 ASP B N 1
ATOM 2417 C CA . ASP B 1 67 ? -6.992 -28.625 8.555 1 98.19 67 ASP B CA 1
ATOM 2418 C C . ASP B 1 67 ? -6.188 -29.922 8.664 1 98.19 67 ASP B C 1
ATOM 2420 O O . ASP B 1 67 ? -6.094 -30.688 7.707 1 98.19 67 ASP B O 1
ATOM 2424 N N . PRO B 1 68 ? -5.723 -30.234 9.867 1 98.38 68 PRO B N 1
ATOM 2425 C CA . PRO B 1 68 ? -4.957 -31.484 10.031 1 98.38 68 PRO B CA 1
ATOM 2426 C C . PRO B 1 68 ? -5.742 -32.719 9.617 1 98.38 68 PRO B C 1
ATOM 2428 O O . PRO B 1 68 ? -5.156 -33.688 9.125 1 98.38 68 PRO B O 1
ATOM 2431 N N . ASP B 1 69 ? -6.992 -32.688 9.773 1 97.94 69 ASP B N 1
ATOM 2432 C CA . ASP B 1 69 ? -7.824 -33.812 9.406 1 97.94 69 ASP B CA 1
ATOM 2433 C C . ASP B 1 69 ? -7.887 -34 7.895 1 97.94 69 ASP B C 1
ATOM 2435 O O . ASP B 1 69 ? -8.273 -35.062 7.402 1 97.94 69 ASP B O 1
ATOM 2439 N N . ALA B 1 70 ? -7.496 -32.969 7.137 1 98.06 70 ALA B N 1
ATOM 2440 C CA . ALA B 1 70 ? -7.547 -33 5.68 1 98.06 70 ALA B CA 1
ATOM 2441 C C . ALA B 1 70 ? -6.145 -33.094 5.086 1 98.06 70 ALA B C 1
ATOM 2443 O O . ALA B 1 70 ? -5.977 -33.031 3.865 1 98.06 70 ALA B O 1
ATOM 2444 N N . ALA B 1 71 ? -5.156 -33.312 5.945 1 98.44 71 ALA B N 1
ATOM 2445 C CA . ALA B 1 71 ? -3.762 -33.219 5.512 1 98.44 71 ALA B CA 1
ATOM 2446 C C . ALA B 1 71 ? -3.461 -34.281 4.438 1 98.44 71 ALA B C 1
ATOM 2448 O O . ALA B 1 71 ? -2.895 -33.938 3.391 1 98.44 71 ALA B O 1
ATOM 2449 N N . ASP B 1 72 ? -3.85 -35.469 4.633 1 98.69 72 ASP B N 1
ATOM 2450 C CA . ASP B 1 72 ? -3.566 -36.531 3.676 1 98.69 72 ASP B CA 1
ATOM 2451 C C . ASP B 1 72 ? -4.273 -36.281 2.348 1 98.69 72 ASP B C 1
ATOM 2453 O O . ASP B 1 72 ? -3.699 -36.5 1.279 1 98.69 72 ASP B O 1
ATOM 2457 N N . ASP B 1 73 ? -5.484 -35.844 2.482 1 98.62 73 ASP B N 1
ATOM 2458 C CA . ASP B 1 73 ? -6.234 -35.531 1.273 1 98.62 73 ASP B CA 1
ATOM 2459 C C . ASP B 1 73 ? -5.574 -34.406 0.504 1 98.62 73 ASP B C 1
ATOM 2461 O O . ASP B 1 73 ? -5.512 -34.406 -0.727 1 98.62 73 ASP B O 1
ATOM 2465 N N . ALA B 1 74 ? -5.137 -33.375 1.212 1 98.81 74 ALA B N 1
ATOM 2466 C CA . ALA B 1 74 ? -4.453 -32.25 0.585 1 98.81 74 ALA B CA 1
ATOM 2467 C C . ALA B 1 74 ? -3.178 -32.688 -0.119 1 98.81 74 ALA B C 1
ATOM 2469 O O . ALA B 1 74 ? -2.906 -32.281 -1.249 1 98.81 74 ALA B O 1
ATOM 2470 N N . VAL B 1 75 ? -2.43 -33.531 0.511 1 98.88 75 VAL B N 1
ATOM 2471 C CA . VAL B 1 75 ? -1.197 -34.062 -0.062 1 98.88 75 VAL B CA 1
ATOM 2472 C C . VAL B 1 75 ? -1.508 -34.812 -1.362 1 98.88 75 VAL B C 1
ATOM 2474 O O . VAL B 1 75 ? -0.873 -34.562 -2.391 1 98.88 75 VAL B O 1
ATOM 2477 N N . GLU B 1 76 ? -2.465 -35.656 -1.344 1 98.75 76 GLU B N 1
ATOM 2478 C CA . GLU B 1 76 ? -2.818 -36.406 -2.533 1 98.75 76 GLU B CA 1
ATOM 2479 C C . GLU B 1 76 ? -3.309 -35.5 -3.654 1 98.75 76 GLU B C 1
ATOM 2481 O O . GLU B 1 76 ? -2.975 -35.719 -4.82 1 98.75 76 GLU B O 1
ATOM 2486 N N . THR B 1 77 ? -4.082 -34.562 -3.258 1 98.69 77 THR B N 1
ATOM 2487 C CA . THR B 1 77 ? -4.621 -33.625 -4.223 1 98.69 77 THR B CA 1
ATOM 2488 C C . THR B 1 77 ? -3.498 -32.844 -4.898 1 98.69 77 THR B C 1
ATOM 2490 O O . THR B 1 77 ? -3.48 -32.688 -6.121 1 98.69 77 THR B O 1
ATOM 2493 N N . ILE B 1 78 ? -2.545 -32.344 -4.168 1 98.88 78 ILE B N 1
ATOM 2494 C CA . ILE B 1 78 ? -1.439 -31.562 -4.711 1 98.88 78 ILE B CA 1
ATOM 2495 C C . ILE B 1 78 ? -0.519 -32.469 -5.523 1 98.88 78 ILE B C 1
ATOM 2497 O O . ILE B 1 78 ? -0.03 -32.094 -6.586 1 98.88 78 ILE B O 1
ATOM 2501 N N . ARG B 1 79 ? -0.298 -33.719 -5.078 1 98.81 79 ARG B N 1
ATOM 2502 C CA . ARG B 1 79 ? 0.518 -34.688 -5.836 1 98.81 79 ARG B CA 1
ATOM 2503 C C . ARG B 1 79 ? -0.096 -34.969 -7.203 1 98.81 79 ARG B C 1
ATOM 2505 O O . ARG B 1 79 ? 0.616 -35.031 -8.203 1 98.81 79 ARG B O 1
ATOM 2512 N N . GLU B 1 80 ? -1.397 -35.156 -7.168 1 98.81 80 GLU B N 1
ATOM 2513 C CA . GLU B 1 80 ? -2.088 -35.344 -8.445 1 98.81 80 GLU B CA 1
ATOM 2514 C C . GLU B 1 80 ? -1.873 -34.125 -9.359 1 98.81 80 GLU B C 1
ATOM 2516 O O . GLU B 1 80 ? -1.654 -34.312 -10.562 1 98.81 80 GLU B O 1
ATOM 2521 N N . SER B 1 81 ? -1.967 -32.938 -8.828 1 98.88 81 SER B N 1
ATOM 2522 C CA . SER B 1 81 ? -1.762 -31.719 -9.609 1 98.88 81 SER B CA 1
ATOM 2523 C C . SER B 1 81 ? -0.322 -31.609 -10.102 1 98.88 81 SER B C 1
ATOM 2525 O O . SER B 1 81 ? -0.073 -31.156 -11.211 1 98.88 81 SER B O 1
ATOM 2527 N N . ILE B 1 82 ? 0.664 -32.031 -9.266 1 98.88 82 ILE B N 1
ATOM 2528 C CA . ILE B 1 82 ? 2.062 -32.031 -9.68 1 98.88 82 ILE B CA 1
ATOM 2529 C C . ILE B 1 82 ? 2.242 -32.938 -10.883 1 98.88 82 ILE B C 1
ATOM 2531 O O . ILE B 1 82 ? 2.873 -32.562 -11.875 1 98.88 82 ILE B O 1
ATOM 2535 N N . ALA B 1 83 ? 1.686 -34.125 -10.797 1 98.81 83 ALA B N 1
ATOM 2536 C CA . ALA B 1 83 ? 1.779 -35.094 -11.891 1 98.81 83 ALA B CA 1
ATOM 2537 C C . ALA B 1 83 ? 1.149 -34.531 -13.164 1 98.81 83 ALA B C 1
ATOM 2539 O O . ALA B 1 83 ? 1.706 -34.656 -14.258 1 98.81 83 ALA B O 1
ATOM 2540 N N . THR B 1 84 ? -0.02 -33.938 -13 1 98.69 84 THR B N 1
ATOM 2541 C CA . THR B 1 84 ? -0.717 -33.344 -14.133 1 98.69 84 THR B CA 1
ATOM 2542 C C . THR B 1 84 ? 0.118 -32.219 -14.742 1 98.69 84 THR B C 1
ATOM 2544 O O . THR B 1 84 ? 0.262 -32.125 -15.969 1 98.69 84 THR B O 1
ATOM 2547 N N . ALA B 1 85 ? 0.627 -31.312 -13.891 1 98.75 85 ALA B N 1
ATOM 2548 C CA . ALA B 1 85 ? 1.474 -30.219 -14.359 1 98.75 85 ALA B CA 1
ATOM 2549 C C . ALA B 1 85 ? 2.684 -30.75 -15.125 1 98.75 85 ALA B C 1
ATOM 2551 O O . ALA B 1 85 ? 3.031 -30.234 -16.188 1 98.75 85 ALA B O 1
ATOM 2552 N N . ALA B 1 86 ? 3.307 -31.781 -14.578 1 98.62 86 ALA B N 1
ATOM 2553 C CA . ALA B 1 86 ? 4.461 -32.406 -15.227 1 98.62 86 ALA B CA 1
ATOM 2554 C C . ALA B 1 86 ? 4.082 -32.969 -16.578 1 98.62 86 ALA B C 1
ATOM 2556 O O . ALA B 1 86 ? 4.812 -32.812 -17.562 1 98.62 86 ALA B O 1
ATOM 2557 N N . GLU B 1 87 ? 2.977 -33.625 -16.609 1 98.12 87 GLU B N 1
ATOM 2558 C CA . GLU B 1 87 ? 2.502 -34.25 -17.844 1 98.12 87 GLU B CA 1
ATOM 2559 C C . GLU B 1 87 ? 2.332 -33.219 -18.953 1 98.12 87 GLU B C 1
ATOM 2561 O O . GLU B 1 87 ? 2.617 -33.5 -20.125 1 98.12 87 GLU B O 1
ATOM 2566 N N . TYR B 1 88 ? 1.895 -32.031 -18.625 1 97.81 88 TYR B N 1
ATOM 2567 C CA . TYR B 1 88 ? 1.544 -31.047 -19.625 1 97.81 88 TYR B CA 1
ATOM 2568 C C . TYR B 1 88 ? 2.561 -29.906 -19.656 1 97.81 88 TYR B C 1
ATOM 2570 O O . TYR B 1 88 ? 2.309 -28.859 -20.234 1 97.81 88 TYR B O 1
ATOM 2578 N N . ASP B 1 89 ? 3.691 -30.047 -18.969 1 97.88 89 ASP B N 1
ATOM 2579 C CA . ASP B 1 89 ? 4.809 -29.109 -18.938 1 97.88 89 ASP B CA 1
ATOM 2580 C C . ASP B 1 89 ? 4.375 -27.75 -18.391 1 97.88 89 ASP B C 1
ATOM 2582 O O . ASP B 1 89 ? 4.699 -26.703 -18.953 1 97.88 89 ASP B O 1
ATOM 2586 N N . VAL B 1 90 ? 3.529 -27.797 -17.422 1 98.56 90 VAL B N 1
ATOM 2587 C CA . VAL B 1 90 ? 3.135 -26.609 -16.688 1 98.56 90 VAL B CA 1
ATOM 2588 C C . VAL B 1 90 ? 4.098 -26.375 -15.516 1 98.56 90 VAL B C 1
ATOM 2590 O O . VAL B 1 90 ? 4.199 -27.219 -14.617 1 98.56 90 VAL B O 1
ATOM 2593 N N . PRO B 1 91 ? 4.801 -25.25 -15.453 1 98.69 91 PRO B N 1
ATOM 2594 C CA . PRO B 1 91 ? 5.918 -25.109 -14.516 1 98.69 91 PRO B CA 1
ATOM 2595 C C . PRO B 1 91 ? 5.461 -24.734 -13.109 1 98.69 91 PRO B C 1
ATOM 2597 O O . PRO B 1 91 ? 6.215 -24.891 -12.141 1 98.69 91 PRO B O 1
ATOM 2600 N N . THR B 1 92 ? 4.219 -24.156 -12.961 1 98.88 92 THR B N 1
ATOM 2601 C CA . THR B 1 92 ? 3.857 -23.547 -11.68 1 98.88 92 THR B CA 1
ATOM 2602 C C . THR B 1 92 ? 2.479 -24.031 -11.234 1 98.88 92 THR B C 1
ATOM 2604 O O . THR B 1 92 ? 1.55 -24.109 -12.039 1 98.88 92 THR B O 1
ATOM 2607 N N . LEU B 1 93 ? 2.371 -24.359 -9.969 1 98.94 93 LEU B N 1
ATOM 2608 C CA . LEU B 1 93 ? 1.085 -24.656 -9.344 1 98.94 93 LEU B CA 1
ATOM 2609 C C . LEU B 1 93 ? 0.789 -23.656 -8.227 1 98.94 93 LEU B C 1
ATOM 2611 O O . LEU B 1 93 ? 1.609 -23.484 -7.324 1 98.94 93 LEU B O 1
ATOM 2615 N N . ILE B 1 94 ? -0.341 -23.031 -8.273 1 98.94 94 ILE B N 1
ATOM 2616 C CA . ILE B 1 94 ? -0.771 -22.094 -7.242 1 98.94 94 ILE B CA 1
ATOM 2617 C C . ILE B 1 94 ? -1.38 -22.875 -6.07 1 98.94 94 ILE B C 1
ATOM 2619 O O . ILE B 1 94 ? -2.271 -23.703 -6.266 1 98.94 94 ILE B O 1
ATOM 2623 N N . VAL B 1 95 ? -0.895 -22.594 -4.918 1 98.88 95 VAL B N 1
ATOM 2624 C CA . VAL B 1 95 ? -1.363 -23.266 -3.709 1 98.88 95 VAL B CA 1
ATOM 2625 C C . VAL B 1 95 ? -1.978 -22.234 -2.758 1 98.88 95 VAL B C 1
ATOM 2627 O O . VAL B 1 95 ? -1.328 -21.266 -2.387 1 98.88 95 VAL B O 1
ATOM 2630 N N . THR B 1 96 ? -3.207 -22.438 -2.391 1 98.75 96 THR B N 1
ATOM 2631 C CA . THR B 1 96 ? -3.871 -21.641 -1.365 1 98.75 96 THR B CA 1
ATOM 2632 C C . THR B 1 96 ? -3.943 -22.406 -0.047 1 98.75 96 THR B C 1
ATOM 2634 O O . THR B 1 96 ? -3.953 -23.641 -0.039 1 98.75 96 THR B O 1
ATOM 2637 N N . THR B 1 97 ? -4 -21.766 1.013 1 98.75 97 THR B N 1
ATOM 2638 C CA . THR B 1 97 ? -3.951 -22.453 2.301 1 98.75 97 THR B CA 1
ATOM 2639 C C . THR B 1 97 ? -5.324 -23 2.678 1 98.75 97 THR B C 1
ATOM 2641 O O . THR B 1 97 ? -5.434 -24.062 3.283 1 98.75 97 THR B O 1
ATOM 2644 N N . GLY B 1 98 ? -6.32 -22.25 2.363 1 98.25 98 GLY B N 1
ATOM 2645 C CA . GLY B 1 98 ? -7.648 -22.484 2.898 1 98.25 98 GLY B CA 1
ATOM 2646 C C . GLY B 1 98 ? -8.023 -21.516 4.012 1 98.25 98 GLY B C 1
ATOM 2647 O O . GLY B 1 98 ? -7.242 -20.641 4.367 1 98.25 98 GLY B O 1
ATOM 2648 N N . GLN B 1 99 ? -9.227 -21.719 4.555 1 98.19 99 GLN B N 1
ATOM 2649 C CA . GLN B 1 99 ? -9.781 -20.844 5.574 1 98.19 99 GLN B CA 1
ATOM 2650 C C . GLN B 1 99 ? -9.156 -21.125 6.941 1 98.19 99 GLN B C 1
ATOM 2652 O O . GLN B 1 99 ? -8.672 -22.234 7.191 1 98.19 99 GLN B O 1
ATOM 2657 N N . ASP B 1 100 ? -9.133 -20.078 7.773 1 98.31 100 ASP B N 1
ATOM 2658 C CA . ASP B 1 100 ? -8.867 -20.266 9.195 1 98.31 100 ASP B CA 1
ATOM 2659 C C . ASP B 1 100 ? -9.891 -21.203 9.828 1 98.31 100 ASP B C 1
ATOM 2661 O O . ASP B 1 100 ? -11.102 -20.984 9.695 1 98.31 100 ASP B O 1
ATOM 2665 N N . GLN B 1 101 ? -9.422 -22.234 10.453 1 97.69 101 GLN B N 1
ATOM 2666 C CA . GLN B 1 101 ? -10.297 -23.266 11 1 97.69 101 GLN B CA 1
ATOM 2667 C C . GLN B 1 101 ? -10.812 -22.875 12.383 1 97.69 101 GLN B C 1
ATOM 2669 O O . GLN B 1 101 ? -10.023 -22.719 13.32 1 97.69 101 GLN B O 1
ATOM 2674 N N . ASP B 1 102 ? -12.117 -22.844 12.5 1 95.25 102 ASP B N 1
ATOM 2675 C CA . ASP B 1 102 ? -12.703 -22.562 13.805 1 95.25 102 ASP B CA 1
ATOM 2676 C C . ASP B 1 102 ? -12.273 -23.625 14.828 1 95.25 102 ASP B C 1
ATOM 2678 O O . ASP B 1 102 ? -12.328 -24.812 14.547 1 95.25 102 ASP B O 1
ATOM 2682 N N . GLY B 1 103 ? -11.859 -23.188 15.922 1 96.06 103 GLY B N 1
ATOM 2683 C CA . GLY B 1 103 ? -11.57 -24.094 17.016 1 96.06 103 GLY B CA 1
ATOM 2684 C C . GLY B 1 103 ? -10.141 -24.578 17.016 1 96.06 103 GLY B C 1
ATOM 2685 O O . GLY B 1 103 ? -9.711 -25.266 17.953 1 96.06 103 GLY B O 1
ATOM 2686 N N . LEU B 1 104 ? -9.422 -24.344 15.961 1 97.69 104 LEU B N 1
ATOM 2687 C CA . LEU B 1 104 ? -8.008 -24.703 15.93 1 97.69 104 LEU B CA 1
ATOM 2688 C C . LEU B 1 104 ? -7.129 -23.469 16.156 1 97.69 104 LEU B C 1
ATOM 2690 O O . LEU B 1 104 ? -7.41 -22.391 15.641 1 97.69 104 LEU B O 1
ATOM 2694 N N . ASP B 1 105 ? -6.137 -23.641 16.984 1 97.69 105 ASP B N 1
ATOM 2695 C CA . ASP B 1 105 ? -5.238 -22.516 17.203 1 97.69 105 ASP B CA 1
ATOM 2696 C C . ASP B 1 105 ? -4.375 -22.25 15.977 1 97.69 105 ASP B C 1
ATOM 2698 O O . ASP B 1 105 ? -4.121 -23.156 15.18 1 97.69 105 ASP B O 1
ATOM 2702 N N . ARG B 1 106 ? -3.887 -21.125 15.781 1 98 106 ARG B N 1
ATOM 2703 C CA . ARG B 1 106 ? -3.184 -20.672 14.586 1 98 106 ARG B CA 1
ATOM 2704 C C . ARG B 1 106 ? -1.897 -21.453 14.375 1 98 106 ARG B C 1
ATOM 2706 O O . ARG B 1 106 ? -1.547 -21.797 13.242 1 98 106 ARG B O 1
ATOM 2713 N N . ASP B 1 107 ? -1.198 -21.75 15.469 1 98.5 107 ASP B N 1
ATOM 2714 C CA . ASP B 1 107 ? 0.055 -22.484 15.352 1 98.5 107 ASP B CA 1
ATOM 2715 C C . ASP B 1 107 ? -0.179 -23.891 14.773 1 98.5 107 ASP B C 1
ATOM 2717 O O . ASP B 1 107 ? 0.613 -24.375 13.969 1 98.5 107 ASP B O 1
ATOM 2721 N N . THR B 1 108 ? -1.217 -24.547 15.195 1 98.69 108 THR B N 1
ATOM 2722 C CA . THR B 1 108 ? -1.57 -25.859 14.672 1 98.69 108 THR B CA 1
ATOM 2723 C C . THR B 1 108 ? -1.824 -25.797 13.164 1 98.69 108 THR B C 1
ATOM 2725 O O . THR B 1 108 ? -1.346 -26.641 12.414 1 98.69 108 THR B O 1
ATOM 2728 N N . GLN B 1 109 ? -2.561 -24.859 12.75 1 98.88 109 GLN B N 1
ATOM 2729 C CA . GLN B 1 109 ? -2.861 -24.688 11.328 1 98.88 109 GLN B CA 1
ATOM 2730 C C . GLN B 1 109 ? -1.599 -24.359 10.539 1 98.88 109 GLN B C 1
ATOM 2732 O O . GLN B 1 109 ? -1.366 -24.938 9.469 1 98.88 109 GLN B O 1
ATOM 2737 N N . TYR B 1 110 ? -0.754 -23.438 11.078 1 98.88 110 TYR B N 1
ATOM 2738 C CA . TYR B 1 110 ? 0.526 -23.094 10.469 1 98.88 110 TYR B CA 1
ATOM 2739 C C . TYR B 1 110 ? 1.396 -24.328 10.289 1 98.88 110 TYR B C 1
ATOM 2741 O O . TYR B 1 110 ? 1.908 -24.578 9.195 1 98.88 110 TYR B O 1
ATOM 2749 N N . ASP B 1 111 ? 1.516 -25.078 11.344 1 98.81 111 ASP B N 1
ATOM 2750 C CA . ASP B 1 111 ? 2.344 -26.281 11.305 1 98.81 111 ASP B CA 1
ATOM 2751 C C . ASP B 1 111 ? 1.817 -27.281 10.281 1 98.81 111 ASP B C 1
ATOM 2753 O O . ASP B 1 111 ? 2.598 -27.969 9.625 1 98.81 111 ASP B O 1
ATOM 2757 N N . ASN B 1 112 ? 0.499 -27.359 10.203 1 98.88 112 ASN B N 1
ATOM 2758 C CA . ASN B 1 112 ? -0.09 -28.281 9.234 1 98.88 112 ASN B CA 1
ATOM 2759 C C . ASN B 1 112 ? 0.193 -27.844 7.801 1 98.88 112 ASN B C 1
ATOM 2761 O O . ASN B 1 112 ? 0.436 -28.688 6.926 1 98.88 112 ASN B O 1
ATOM 2765 N N . ILE B 1 113 ? 0.133 -26.547 7.508 1 98.94 113 ILE B N 1
ATOM 2766 C CA . ILE B 1 113 ? 0.469 -26.016 6.191 1 98.94 113 ILE B CA 1
ATOM 2767 C C . ILE B 1 113 ? 1.896 -26.422 5.824 1 98.94 113 ILE B C 1
ATOM 2769 O O . ILE B 1 113 ? 2.141 -26.938 4.734 1 98.94 113 ILE B O 1
ATOM 2773 N N . VAL B 1 114 ? 2.818 -26.188 6.758 1 98.94 114 VAL B N 1
ATOM 2774 C CA . VAL B 1 114 ? 4.219 -26.531 6.531 1 98.94 114 VAL B CA 1
ATOM 2775 C C . VAL B 1 114 ? 4.359 -28.031 6.305 1 98.94 114 VAL B C 1
ATOM 2777 O O . VAL B 1 114 ? 5.09 -28.469 5.414 1 98.94 114 VAL B O 1
ATOM 2780 N N . ASP B 1 115 ? 3.654 -28.797 7.094 1 98.88 115 ASP B N 1
ATOM 2781 C CA . ASP B 1 115 ? 3.713 -30.25 6.977 1 98.88 115 ASP B CA 1
ATOM 2782 C C . ASP B 1 115 ? 3.256 -30.703 5.594 1 98.88 115 ASP B C 1
ATOM 2784 O O . ASP B 1 115 ? 3.957 -31.469 4.922 1 98.88 115 ASP B O 1
ATOM 2788 N N . VAL B 1 116 ? 2.094 -30.266 5.152 1 98.94 116 VAL B N 1
ATOM 2789 C CA . VAL B 1 116 ? 1.536 -30.672 3.863 1 98.94 116 VAL B CA 1
ATOM 2790 C C . VAL B 1 116 ? 2.502 -30.297 2.742 1 98.94 116 VAL B C 1
ATOM 2792 O O . VAL B 1 116 ? 2.834 -31.125 1.894 1 98.94 116 VAL B O 1
ATOM 2795 N N . LEU B 1 117 ? 3.004 -29.078 2.74 1 98.94 117 LEU B N 1
ATOM 2796 C CA . LEU B 1 117 ? 3.898 -28.609 1.686 1 98.94 117 LEU B CA 1
ATOM 2797 C C . LEU B 1 117 ? 5.223 -29.375 1.721 1 98.94 117 LEU B C 1
ATOM 2799 O O . LEU B 1 117 ? 5.801 -29.656 0.672 1 98.94 117 LEU B O 1
ATOM 2803 N N . SER B 1 118 ? 5.723 -29.656 2.91 1 98.94 118 SER B N 1
ATOM 2804 C CA . SER B 1 118 ? 6.969 -30.406 3.041 1 98.94 118 SER B CA 1
ATOM 2805 C C . SER B 1 118 ? 6.82 -31.828 2.484 1 98.94 118 SER B C 1
ATOM 2807 O O . SER B 1 118 ? 7.762 -32.375 1.905 1 98.94 118 SER B O 1
ATOM 2809 N N . ARG B 1 119 ? 5.68 -32.438 2.643 1 98.94 119 ARG B N 1
ATOM 2810 C CA . ARG B 1 119 ? 5.426 -33.781 2.176 1 98.94 119 ARG B CA 1
ATOM 2811 C C . ARG B 1 119 ? 5.395 -33.844 0.651 1 98.94 119 ARG B C 1
ATOM 2813 O O . ARG B 1 119 ? 5.762 -34.844 0.055 1 98.94 119 ARG B O 1
ATOM 2820 N N . VAL B 1 120 ? 4.969 -32.781 0.024 1 98.88 120 VAL B N 1
ATOM 2821 C CA . VAL B 1 120 ? 4.809 -32.844 -1.425 1 98.88 120 VAL B CA 1
ATOM 2822 C C . VAL B 1 120 ? 6.008 -32.188 -2.105 1 98.88 120 VAL B C 1
ATOM 2824 O O . VAL B 1 120 ? 6.16 -32.281 -3.326 1 98.88 120 VAL B O 1
ATOM 2827 N N . ALA B 1 121 ? 6.914 -31.531 -1.352 1 98.88 121 ALA B N 1
ATOM 2828 C CA . ALA B 1 121 ? 8.055 -30.797 -1.896 1 98.88 121 ALA B CA 1
ATOM 2829 C C . ALA B 1 121 ? 8.953 -31.719 -2.717 1 98.88 121 ALA B C 1
ATOM 2831 O O . ALA B 1 121 ? 9.359 -31.375 -3.83 1 98.88 121 ALA B O 1
ATOM 2832 N N . PRO B 1 122 ? 9.297 -32.969 -2.275 1 98.88 122 PRO B N 1
ATOM 2833 C CA . PRO B 1 122 ? 10.141 -33.844 -3.088 1 98.88 122 PRO B CA 1
ATOM 2834 C C . PRO B 1 122 ? 9.508 -34.188 -4.43 1 98.88 122 PRO B C 1
ATOM 2836 O O . PRO B 1 122 ? 10.203 -34.281 -5.441 1 98.88 122 PRO B O 1
ATOM 2839 N N . ASP B 1 123 ? 8.188 -34.406 -4.441 1 98.81 123 ASP B N 1
ATOM 2840 C CA . ASP B 1 123 ? 7.484 -34.656 -5.695 1 98.81 123 ASP B CA 1
ATOM 2841 C C . ASP B 1 123 ? 7.617 -33.469 -6.652 1 98.81 123 ASP B C 1
ATOM 2843 O O . ASP B 1 123 ? 7.828 -33.656 -7.852 1 98.81 123 ASP B O 1
ATOM 2847 N N . ALA B 1 124 ? 7.465 -32.281 -6.121 1 98.94 124 ALA B N 1
ATOM 2848 C CA . ALA B 1 124 ? 7.594 -31.062 -6.914 1 98.94 124 ALA B CA 1
ATOM 2849 C C . ALA B 1 124 ? 9.008 -30.922 -7.473 1 98.94 124 ALA B C 1
ATOM 2851 O O . ALA B 1 124 ? 9.18 -30.578 -8.648 1 98.94 124 ALA B O 1
ATOM 2852 N N . GLU B 1 125 ? 10.016 -31.203 -6.668 1 98.88 125 GLU B N 1
ATOM 2853 C CA . GLU B 1 125 ? 11.406 -31.156 -7.098 1 98.88 125 GLU B CA 1
ATOM 2854 C C . GLU B 1 125 ? 11.672 -32.156 -8.227 1 98.88 125 GLU B C 1
ATOM 2856 O O . GLU B 1 125 ? 12.266 -31.797 -9.25 1 98.88 125 GLU B O 1
ATOM 2861 N N . GLU B 1 126 ? 11.211 -33.312 -7.992 1 98.75 126 GLU B N 1
ATOM 2862 C CA . GLU B 1 126 ? 11.438 -34.375 -8.984 1 98.75 126 GLU B CA 1
ATOM 2863 C C . GLU B 1 126 ? 10.789 -34 -10.32 1 98.75 126 GLU B C 1
ATOM 2865 O O . GLU B 1 126 ? 11.367 -34.25 -11.383 1 98.75 126 GLU B O 1
ATOM 2870 N N . ALA B 1 127 ? 9.617 -33.438 -10.281 1 98.81 127 ALA B N 1
ATOM 2871 C CA . ALA B 1 127 ? 8.852 -33.094 -11.477 1 98.81 127 ALA B CA 1
ATOM 2872 C C . ALA B 1 127 ? 9.312 -31.766 -12.055 1 98.81 127 ALA B C 1
ATOM 2874 O O . ALA B 1 127 ? 8.891 -31.375 -13.148 1 98.81 127 ALA B O 1
ATOM 2875 N N . ASP B 1 128 ? 10.109 -31 -11.305 1 98.62 128 ASP B N 1
ATOM 2876 C CA . ASP B 1 128 ? 10.531 -29.641 -11.625 1 98.62 128 ASP B CA 1
ATOM 2877 C C . ASP B 1 128 ? 9.328 -28.719 -11.781 1 98.62 128 ASP B C 1
ATOM 2879 O O . ASP B 1 128 ? 9.219 -28 -12.781 1 98.62 128 ASP B O 1
ATOM 2883 N N . VAL B 1 129 ? 8.391 -28.859 -10.938 1 98.88 129 VAL B N 1
ATOM 2884 C CA . VAL B 1 129 ? 7.223 -28 -10.805 1 98.88 129 VAL B CA 1
ATOM 2885 C C . VAL B 1 129 ? 7.359 -27.125 -9.555 1 98.88 129 VAL B C 1
ATOM 2887 O O . VAL B 1 129 ? 7.793 -27.609 -8.5 1 98.88 129 VAL B O 1
ATOM 2890 N N . THR B 1 130 ? 7.105 -25.844 -9.656 1 98.94 130 THR B N 1
ATOM 2891 C CA . THR B 1 130 ? 7.18 -24.953 -8.508 1 98.94 130 THR B CA 1
ATOM 2892 C C . THR B 1 130 ? 5.793 -24.719 -7.906 1 98.94 130 THR B C 1
ATOM 2894 O O . THR B 1 130 ? 4.859 -24.344 -8.617 1 98.94 130 THR B O 1
ATOM 2897 N N . LEU B 1 131 ? 5.629 -25.047 -6.633 1 98.94 131 LEU B N 1
ATOM 2898 C CA . LEU B 1 131 ? 4.449 -24.672 -5.859 1 98.94 131 LEU B CA 1
ATOM 2899 C C . LEU B 1 131 ? 4.562 -23.25 -5.332 1 98.94 131 LEU B C 1
ATOM 2901 O O . LEU B 1 131 ? 5.523 -22.906 -4.637 1 98.94 131 LEU B O 1
ATOM 2905 N N . VAL B 1 132 ? 3.633 -22.406 -5.691 1 98.94 132 VAL B N 1
ATOM 2906 C CA . VAL B 1 132 ? 3.693 -21.016 -5.246 1 98.94 132 VAL B CA 1
ATOM 2907 C C . VAL B 1 132 ? 2.541 -20.734 -4.285 1 98.94 132 VAL B C 1
ATOM 2909 O O . VAL B 1 132 ? 1.378 -20.688 -4.691 1 98.94 132 VAL B O 1
ATOM 2912 N N . LEU B 1 133 ? 2.865 -20.578 -3.018 1 99 133 LEU B N 1
ATOM 2913 C CA . LEU B 1 133 ? 1.922 -20.297 -1.939 1 99 133 LEU B CA 1
ATOM 2914 C C . LEU B 1 133 ? 1.406 -18.859 -2.021 1 99 133 LEU B C 1
ATOM 2916 O O . LEU B 1 133 ? 2.193 -17.922 -2.139 1 99 133 LEU B O 1
ATOM 2920 N N . GLU B 1 134 ? 0.106 -18.719 -1.904 1 98.94 134 GLU B N 1
ATOM 2921 C CA . GLU B 1 134 ? -0.449 -17.406 -2.197 1 98.94 134 GLU B CA 1
ATOM 2922 C C . GLU B 1 134 ? -1.161 -16.812 -0.979 1 98.94 134 GLU B C 1
ATOM 2924 O O . GLU B 1 134 ? -2.213 -17.312 -0.573 1 98.94 134 GLU B O 1
ATOM 2929 N N . PRO B 1 135 ? -0.583 -15.734 -0.379 1 98.88 135 PRO B N 1
ATOM 2930 C CA . PRO B 1 135 ? -1.387 -14.945 0.557 1 98.88 135 PRO B CA 1
ATOM 2931 C C . PRO B 1 135 ? -2.512 -14.18 -0.133 1 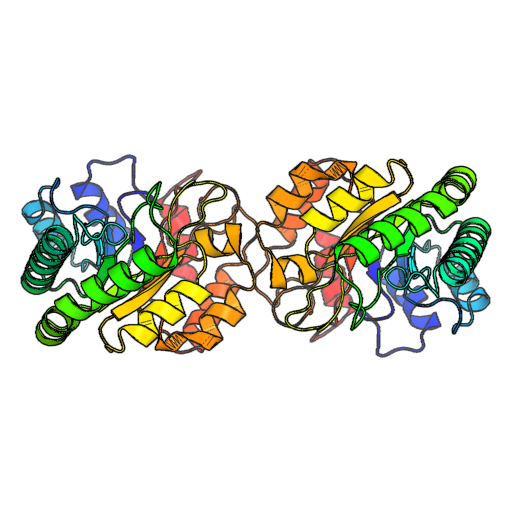98.88 135 PRO B C 1
ATOM 2933 O O . PRO B 1 135 ? -2.338 -13.695 -1.256 1 98.88 135 PRO B O 1
ATOM 2936 N N . LEU B 1 136 ? -3.674 -14.094 0.506 1 98.88 136 LEU B N 1
ATOM 2937 C CA . LEU B 1 136 ? -4.84 -13.398 -0.033 1 98.88 136 LEU B CA 1
ATOM 2938 C C . LEU B 1 136 ? -5.352 -12.359 0.952 1 98.88 136 LEU B C 1
ATOM 2940 O O . LEU B 1 136 ? -5.27 -12.547 2.166 1 98.88 136 LEU B O 1
ATOM 2944 N N . ASN B 1 137 ? -5.898 -11.273 0.437 1 98.81 137 ASN B N 1
ATOM 2945 C CA . ASN B 1 137 ? -6.414 -10.258 1.349 1 98.81 137 ASN B CA 1
ATOM 2946 C C . ASN B 1 137 ? -7.707 -10.711 2.02 1 98.81 137 ASN B C 1
ATOM 2948 O O . ASN B 1 137 ? -8.578 -11.305 1.37 1 98.81 137 ASN B O 1
ATOM 2952 N N . THR B 1 138 ? -7.828 -10.492 3.254 1 98.44 138 THR B N 1
ATOM 2953 C CA . THR B 1 138 ? -9.016 -10.875 4.008 1 98.44 138 THR B CA 1
ATOM 2954 C C . THR B 1 138 ? -9.961 -9.688 4.164 1 98.44 138 THR B C 1
ATOM 2956 O O . THR B 1 138 ? -11.109 -9.852 4.574 1 98.44 138 THR B O 1
ATOM 2959 N N . ALA B 1 139 ? -9.5 -8.523 3.752 1 97.69 139 ALA B N 1
ATOM 2960 C CA . ALA B 1 139 ? -10.258 -7.297 3.984 1 97.69 139 ALA B CA 1
ATOM 2961 C C . ALA B 1 139 ? -11.391 -7.148 2.971 1 97.69 139 ALA B C 1
ATOM 2963 O O . ALA B 1 139 ? -12.43 -6.562 3.275 1 97.69 139 ALA B O 1
ATOM 2964 N N . VAL B 1 140 ? -11.203 -7.715 1.781 1 98.25 140 VAL B N 1
ATOM 2965 C CA . VAL B 1 140 ? -12.164 -7.461 0.719 1 98.25 140 VAL B CA 1
ATOM 2966 C C . VAL B 1 140 ? -12.625 -8.781 0.11 1 98.25 140 VAL B C 1
ATOM 2968 O O . VAL B 1 140 ? -13.797 -9.156 0.229 1 98.25 140 VAL B O 1
ATOM 2971 N N . ASP B 1 141 ? -11.68 -9.617 -0.365 1 98.5 141 ASP B N 1
ATOM 2972 C CA . ASP B 1 141 ? -12.039 -10.711 -1.269 1 98.5 141 ASP B CA 1
ATOM 2973 C C . ASP B 1 141 ? -12.156 -12.031 -0.517 1 98.5 141 ASP B C 1
ATOM 2975 O O . ASP B 1 141 ? -12.93 -12.906 -0.91 1 98.5 141 ASP B O 1
ATOM 2979 N N . HIS B 1 142 ? -11.367 -12.172 0.491 1 98.5 142 HIS B N 1
ATOM 2980 C CA . HIS B 1 142 ? -11.273 -13.492 1.092 1 98.5 142 HIS B CA 1
ATOM 2981 C C . HIS B 1 142 ? -11.359 -13.414 2.613 1 98.5 142 HIS B C 1
ATOM 2983 O O . HIS B 1 142 ? -10.445 -13.867 3.311 1 98.5 142 HIS B O 1
ATOM 2989 N N . PRO B 1 143 ? -12.516 -12.844 3.172 1 98.25 143 PRO B N 1
ATOM 2990 C CA . PRO B 1 143 ? -12.664 -12.859 4.629 1 98.25 143 PRO B CA 1
ATOM 2991 C C . PRO B 1 143 ? -12.555 -14.266 5.215 1 98.25 143 PRO B C 1
ATOM 2993 O O . PRO B 1 143 ? -13.148 -15.211 4.68 1 98.25 143 PRO B O 1
ATOM 2996 N N . GLY B 1 144 ? -11.734 -14.422 6.152 1 98.25 144 GLY B N 1
ATOM 2997 C CA . GLY B 1 144 ? -11.617 -15.688 6.848 1 98.25 144 GLY B CA 1
ATOM 2998 C C . GLY B 1 144 ? -10.484 -16.547 6.332 1 98.25 144 GLY B C 1
ATOM 2999 O O . GLY B 1 144 ? -10.172 -17.594 6.918 1 98.25 144 GLY B O 1
ATOM 3000 N N . TYR B 1 145 ? -9.828 -16.203 5.246 1 98.69 145 TYR B N 1
ATOM 3001 C CA . TYR B 1 145 ? -8.656 -16.922 4.742 1 98.69 145 TYR B CA 1
ATOM 3002 C C . TYR B 1 145 ? -7.531 -16.922 5.77 1 98.69 145 TYR B C 1
ATOM 3004 O O . TYR B 1 145 ? -7.344 -15.945 6.492 1 98.69 145 TYR B O 1
ATOM 3012 N N . PHE B 1 146 ? -6.773 -17.984 5.855 1 98.81 146 PHE B N 1
ATOM 3013 C CA . PHE B 1 146 ? -5.777 -18.156 6.902 1 98.81 146 PHE B CA 1
ATOM 3014 C C . PHE B 1 146 ? -4.574 -17.25 6.66 1 98.81 146 PHE B C 1
ATOM 3016 O O . PHE B 1 146 ? -4.129 -16.547 7.57 1 98.81 146 PHE B O 1
ATOM 3023 N N . LEU B 1 147 ? -4.02 -17.312 5.426 1 98.88 147 LEU B N 1
ATOM 3024 C CA . LEU B 1 147 ? -2.75 -16.641 5.137 1 98.88 147 LEU B CA 1
ATOM 3025 C C . LEU B 1 147 ? -2.98 -15.297 4.457 1 98.88 147 LEU B C 1
ATOM 3027 O O . LEU B 1 147 ? -3.225 -15.242 3.25 1 98.88 147 LEU B O 1
ATOM 3031 N N . GLU B 1 148 ? -2.775 -14.258 5.184 1 98.44 148 GLU B N 1
ATOM 3032 C CA . GLU B 1 148 ? -3.062 -12.922 4.672 1 98.44 148 GLU B CA 1
ATOM 3033 C C . GLU B 1 148 ? -1.781 -12.203 4.258 1 98.44 148 GLU B C 1
ATOM 3035 O O . GLU B 1 148 ? -1.758 -11.492 3.248 1 98.44 148 GLU B O 1
ATOM 3040 N N . THR B 1 149 ? -0.695 -12.414 4.984 1 98.25 149 THR B N 1
ATOM 3041 C CA . THR B 1 149 ? 0.467 -11.547 4.805 1 98.25 149 THR B CA 1
ATOM 3042 C C . THR B 1 149 ? 1.571 -12.281 4.047 1 98.25 149 THR B C 1
ATOM 3044 O O . THR B 1 149 ? 1.779 -13.477 4.246 1 98.25 149 THR B O 1
ATOM 3047 N N . SER B 1 150 ? 2.285 -11.516 3.236 1 98.81 150 SER B N 1
ATOM 3048 C CA . SER B 1 150 ? 3.426 -12.086 2.525 1 98.81 150 SER B CA 1
ATOM 3049 C C . SER B 1 150 ? 4.547 -12.461 3.49 1 98.81 150 SER B C 1
ATOM 3051 O O . SER B 1 150 ? 5.246 -13.453 3.277 1 98.81 150 SER B O 1
ATOM 3053 N N . ALA B 1 151 ? 4.715 -11.695 4.59 1 98.56 151 ALA B N 1
ATOM 3054 C CA . ALA B 1 151 ? 5.75 -12 5.574 1 98.56 151 ALA B CA 1
ATOM 3055 C C . ALA B 1 151 ? 5.586 -13.414 6.129 1 98.56 151 ALA B C 1
ATOM 3057 O O . ALA B 1 151 ? 6.547 -14.18 6.172 1 98.56 151 ALA B O 1
ATOM 3058 N N . GLU B 1 152 ? 4.367 -13.727 6.527 1 98.75 152 GLU B N 1
ATOM 3059 C CA . GLU B 1 152 ? 4.102 -15.078 7.027 1 98.75 152 GLU B CA 1
ATOM 3060 C C . GLU B 1 152 ? 4.258 -16.109 5.922 1 98.75 152 GLU B C 1
ATOM 3062 O O . GLU B 1 152 ? 4.707 -17.234 6.176 1 98.75 152 GLU B O 1
ATOM 3067 N N . GLY B 1 153 ? 3.832 -15.773 4.684 1 98.94 153 GLY B N 1
ATOM 3068 C CA . GLY B 1 153 ? 4.047 -16.656 3.551 1 98.94 153 GLY B CA 1
ATOM 3069 C C . GLY B 1 153 ? 5.504 -17.016 3.338 1 98.94 153 GLY B C 1
ATOM 3070 O O . GLY B 1 153 ? 5.84 -18.172 3.111 1 98.94 153 GLY B O 1
ATOM 3071 N N . PHE B 1 154 ? 6.375 -15.992 3.467 1 98.94 154 PHE B N 1
ATOM 3072 C CA . PHE B 1 154 ? 7.805 -16.234 3.314 1 98.94 154 PHE B CA 1
ATOM 3073 C C . PHE B 1 154 ? 8.328 -17.109 4.449 1 98.94 154 PHE B C 1
ATOM 3075 O O . PHE B 1 154 ? 9.203 -17.953 4.234 1 98.94 154 PHE B O 1
ATOM 3082 N N . ASP B 1 155 ? 7.801 -16.875 5.656 1 98.88 155 ASP B N 1
ATOM 3083 C CA . ASP B 1 155 ? 8.188 -17.734 6.77 1 98.88 155 ASP B CA 1
ATOM 3084 C C . ASP B 1 155 ? 7.859 -19.203 6.473 1 98.88 155 ASP B C 1
ATOM 3086 O O . ASP B 1 155 ? 8.672 -20.094 6.738 1 98.88 155 ASP B O 1
ATOM 3090 N N . ILE B 1 156 ? 6.648 -19.453 5.934 1 98.94 156 ILE B N 1
ATOM 3091 C CA . ILE B 1 156 ? 6.219 -20.812 5.605 1 98.94 156 ILE B CA 1
ATOM 3092 C C . ILE B 1 156 ? 7.137 -21.391 4.535 1 98.94 156 ILE B C 1
ATOM 3094 O O . ILE B 1 156 ? 7.594 -22.531 4.652 1 98.94 156 ILE B O 1
ATOM 3098 N N . VAL B 1 157 ? 7.422 -20.625 3.488 1 98.94 157 VAL B N 1
ATOM 3099 C CA . VAL B 1 157 ? 8.297 -21.062 2.4 1 98.94 157 VAL B CA 1
ATOM 3100 C C . VAL B 1 157 ? 9.672 -21.438 2.961 1 98.94 157 VAL B C 1
ATOM 3102 O O . VAL B 1 157 ? 10.227 -22.484 2.602 1 98.94 157 VAL B O 1
ATOM 3105 N N . ASP B 1 158 ? 10.203 -20.625 3.885 1 98.88 158 ASP B N 1
ATOM 3106 C CA . ASP B 1 158 ? 11.5 -20.875 4.508 1 98.88 158 ASP B CA 1
ATOM 3107 C C . ASP B 1 158 ? 11.461 -22.141 5.359 1 98.88 158 ASP B C 1
ATOM 3109 O O . ASP B 1 158 ? 12.414 -22.922 5.363 1 98.88 158 ASP B O 1
ATOM 3113 N N . ASP B 1 159 ? 10.367 -22.312 6.082 1 98.88 159 ASP B N 1
ATOM 3114 C CA . ASP B 1 159 ? 10.234 -23.469 6.949 1 98.88 159 ASP B CA 1
ATOM 3115 C C . ASP B 1 159 ? 10.18 -24.766 6.133 1 98.88 159 ASP B C 1
ATOM 3117 O O . ASP B 1 159 ? 10.688 -25.797 6.562 1 98.88 159 ASP B O 1
ATOM 3121 N N . VAL B 1 160 ? 9.523 -24.703 4.98 1 98.88 160 VAL B N 1
ATOM 3122 C CA . VAL B 1 160 ? 9.477 -25.859 4.105 1 98.88 160 VAL B CA 1
ATOM 3123 C C . VAL B 1 160 ? 10.867 -26.141 3.549 1 98.88 160 VAL B C 1
ATOM 3125 O O . VAL B 1 160 ? 11.305 -27.297 3.508 1 98.88 160 VAL B O 1
ATOM 3128 N N . GLY B 1 161 ? 11.539 -25.062 3.109 1 98.62 161 GLY B N 1
ATOM 3129 C CA . GLY B 1 161 ? 12.961 -25.141 2.781 1 98.62 161 GLY B CA 1
ATOM 3130 C C . GLY B 1 161 ? 13.234 -25.844 1.47 1 98.62 161 GLY B C 1
ATOM 3131 O O . GLY B 1 161 ? 14.281 -26.469 1.306 1 98.62 161 GLY B O 1
ATOM 3132 N N . SER B 1 162 ? 12.336 -25.875 0.518 1 98.81 162 SER B N 1
ATOM 3133 C CA . SER B 1 162 ? 12.508 -26.469 -0.807 1 98.81 162 SER B CA 1
ATOM 3134 C C . SER B 1 162 ? 12.656 -25.391 -1.874 1 98.81 162 SER B C 1
ATOM 3136 O O . SER B 1 162 ? 11.945 -24.375 -1.855 1 98.81 162 SER B O 1
ATOM 3138 N N . PRO B 1 163 ? 13.555 -25.547 -2.812 1 98.5 163 PRO B N 1
ATOM 3139 C CA . PRO B 1 163 ? 13.656 -24.594 -3.92 1 98.5 163 PRO B CA 1
ATOM 3140 C C . PRO B 1 163 ? 12.414 -24.594 -4.809 1 98.5 163 PRO B C 1
ATOM 3142 O O . PRO B 1 163 ? 12.227 -23.672 -5.609 1 98.5 163 PRO B O 1
ATOM 3145 N N . ASN B 1 164 ? 11.57 -25.641 -4.754 1 98.88 164 ASN B N 1
ATOM 3146 C CA . ASN B 1 164 ? 10.383 -25.766 -5.594 1 98.88 164 ASN B CA 1
ATOM 3147 C C . ASN B 1 164 ? 9.125 -25.359 -4.836 1 98.88 164 ASN B C 1
ATOM 3149 O O . ASN B 1 164 ? 8.008 -25.672 -5.273 1 98.88 164 ASN B O 1
ATOM 3153 N N . VAL B 1 165 ? 9.258 -24.781 -3.654 1 98.94 165 VAL B N 1
ATOM 3154 C CA . VAL B 1 165 ? 8.172 -24.141 -2.92 1 98.94 165 VAL B CA 1
ATOM 3155 C C . VAL B 1 165 ? 8.508 -22.672 -2.682 1 98.94 165 VAL B C 1
ATOM 3157 O O . VAL B 1 165 ? 9.453 -22.359 -1.962 1 98.94 165 VAL B O 1
ATOM 3160 N N . GLN B 1 166 ? 7.812 -21.828 -3.311 1 98.94 166 GLN B N 1
ATOM 3161 C CA . GLN B 1 166 ? 8.039 -20.391 -3.285 1 98.94 166 GLN B CA 1
ATOM 3162 C C . GLN B 1 166 ? 6.742 -19.625 -3.039 1 98.94 166 GLN B C 1
ATOM 3164 O O . GLN B 1 166 ? 5.738 -20.219 -2.633 1 98.94 166 GLN B O 1
ATOM 3169 N N . LEU B 1 167 ? 6.77 -18.344 -3.096 1 98.94 167 LEU B N 1
ATOM 3170 C CA . LEU B 1 167 ? 5.586 -17.531 -2.854 1 98.94 167 LEU B CA 1
ATOM 3171 C C . LEU B 1 167 ? 5.027 -16.984 -4.164 1 98.94 167 LEU B C 1
ATOM 3173 O O . LEU B 1 167 ? 5.789 -16.609 -5.059 1 98.94 167 LEU B O 1
ATOM 3177 N N . LEU B 1 168 ? 3.705 -16.984 -4.359 1 98.94 168 LEU B N 1
ATOM 3178 C CA . LEU B 1 168 ? 3.035 -16.094 -5.305 1 98.94 168 LEU B CA 1
ATOM 3179 C C . LEU B 1 168 ? 2.715 -14.75 -4.656 1 98.94 168 LEU B C 1
ATOM 3181 O O . LEU B 1 168 ? 1.923 -14.688 -3.711 1 98.94 168 LEU B O 1
ATOM 3185 N N . TYR B 1 169 ? 3.402 -13.766 -5.051 1 98.94 169 TYR B N 1
ATOM 3186 C CA . TYR B 1 169 ? 3.102 -12.422 -4.574 1 98.94 169 TYR B CA 1
ATOM 3187 C C . TYR B 1 169 ? 2.072 -11.742 -5.473 1 98.94 169 TYR B C 1
ATOM 3189 O O . TYR B 1 169 ? 2.4 -11.289 -6.57 1 98.94 169 TYR B O 1
ATOM 3197 N N . ASP B 1 170 ? 0.856 -11.711 -5.02 1 98.94 170 ASP B N 1
ATOM 3198 C CA . ASP B 1 170 ? -0.205 -10.984 -5.711 1 98.94 170 ASP B CA 1
ATOM 3199 C C . ASP B 1 170 ? -0.253 -9.523 -5.27 1 98.94 170 ASP B C 1
ATOM 3201 O O . ASP B 1 170 ? -0.722 -9.219 -4.172 1 98.94 170 ASP B O 1
ATOM 3205 N N . VAL B 1 171 ? 0.178 -8.664 -6.145 1 98.94 171 VAL B N 1
ATOM 3206 C CA . VAL B 1 171 ? 0.341 -7.246 -5.82 1 98.94 171 VAL B CA 1
ATOM 3207 C C . VAL B 1 171 ? -0.996 -6.664 -5.371 1 98.94 171 VAL B C 1
ATOM 3209 O O . VAL B 1 171 ? -1.045 -5.852 -4.441 1 98.94 171 VAL B O 1
ATOM 3212 N N . TYR B 1 172 ? -2.062 -7.066 -6.047 1 98.94 172 TYR B N 1
ATOM 3213 C CA . TYR B 1 172 ? -3.387 -6.582 -5.68 1 98.94 172 TYR B CA 1
ATOM 3214 C C . TYR B 1 172 ? -3.727 -6.957 -4.242 1 98.94 172 TYR B C 1
ATOM 3216 O O . TYR B 1 172 ? -4.051 -6.086 -3.43 1 98.94 172 TYR B O 1
ATOM 3224 N N . HIS B 1 173 ? -3.646 -8.203 -3.896 1 98.94 173 HIS B N 1
ATOM 3225 C CA . HIS B 1 173 ? -3.99 -8.656 -2.553 1 98.94 173 HIS B CA 1
ATOM 3226 C C . HIS B 1 173 ? -3.1 -7.992 -1.506 1 98.94 173 HIS B C 1
ATOM 3228 O O . HIS B 1 173 ? -3.59 -7.508 -0.483 1 98.94 173 HIS B O 1
ATOM 3234 N N . GLN B 1 174 ? -1.769 -7.965 -1.755 1 98.94 174 GLN B N 1
ATOM 3235 C CA . GLN B 1 174 ? -0.823 -7.441 -0.774 1 98.94 174 GLN B CA 1
ATOM 3236 C C . GLN B 1 174 ? -0.937 -5.926 -0.655 1 98.94 174 GLN B C 1
ATOM 3238 O O . GLN B 1 174 ? -0.697 -5.359 0.415 1 98.94 174 GLN B O 1
ATOM 3243 N N . GLN B 1 175 ? -1.352 -5.242 -1.768 1 98.94 175 GLN B N 1
ATOM 3244 C CA . GLN B 1 175 ? -1.619 -3.811 -1.66 1 98.94 175 GLN B CA 1
ATOM 3245 C C . GLN B 1 175 ? -2.822 -3.543 -0.76 1 98.94 175 GLN B C 1
ATOM 3247 O O . GLN B 1 175 ? -2.836 -2.564 -0.009 1 98.94 175 GLN B O 1
ATOM 3252 N N . VAL B 1 176 ? -3.818 -4.375 -0.816 1 98.81 176 VAL B N 1
ATOM 3253 C CA . VAL B 1 176 ? -5.047 -4.191 -0.05 1 98.81 176 VAL B CA 1
ATOM 3254 C C . VAL B 1 176 ? -4.754 -4.352 1.44 1 98.81 176 VAL B C 1
ATOM 3256 O O . VAL B 1 176 ? -5.309 -3.625 2.27 1 98.81 176 VAL B O 1
ATOM 3259 N N . THR B 1 177 ? -3.748 -5.238 1.8 1 98 177 THR B N 1
ATOM 3260 C CA . THR B 1 177 ? -3.645 -5.535 3.225 1 98 177 THR B CA 1
ATOM 3261 C C . THR B 1 177 ? -2.238 -5.246 3.738 1 98 177 THR B C 1
ATOM 3263 O O . THR B 1 177 ? -1.956 -5.422 4.926 1 98 177 THR B O 1
ATOM 3266 N N . GLU B 1 178 ? -1.205 -4.793 2.908 1 98 178 GLU B N 1
ATOM 3267 C CA . GLU B 1 178 ? 0.163 -4.602 3.381 1 98 178 GLU B CA 1
ATOM 3268 C C . GLU B 1 178 ? 0.745 -3.287 2.871 1 98 178 GLU B C 1
ATOM 3270 O O . GLU B 1 178 ? 1.001 -2.369 3.654 1 98 178 GLU B O 1
ATOM 3275 N N . GLY B 1 179 ? 0.856 -3.117 1.547 1 98.5 179 GLY B N 1
ATOM 3276 C CA . GLY B 1 179 ? 1.56 -1.991 0.953 1 98.5 179 GLY B CA 1
ATOM 3277 C C . GLY B 1 179 ? 3.037 -2.258 0.735 1 98.5 179 GLY B C 1
ATOM 3278 O O . GLY B 1 179 ? 3.455 -3.412 0.626 1 98.5 179 GLY B O 1
ATOM 3279 N N . ASN B 1 180 ? 3.795 -1.218 0.478 1 98.81 180 ASN B N 1
ATOM 3280 C CA . ASN B 1 180 ? 5.242 -1.294 0.306 1 98.81 180 ASN B CA 1
ATOM 3281 C C . ASN B 1 180 ? 5.633 -2.369 -0.706 1 98.81 180 ASN B C 1
ATOM 3283 O O . ASN B 1 180 ? 6.527 -3.174 -0.449 1 98.81 180 ASN B O 1
ATOM 3287 N N . VAL B 1 181 ? 5 -2.426 -1.835 1 98.81 181 VAL B N 1
ATOM 3288 C CA . VAL B 1 181 ? 4.98 -3.533 -2.783 1 98.81 181 VAL B CA 1
ATOM 3289 C C . VAL B 1 181 ? 6.367 -3.707 -3.402 1 98.81 181 VAL B C 1
ATOM 3291 O O . VAL B 1 181 ? 6.914 -4.812 -3.416 1 98.81 181 VAL B O 1
ATOM 3294 N N . ILE B 1 182 ? 6.984 -2.619 -3.885 1 98.88 182 ILE B N 1
ATOM 3295 C CA . ILE B 1 182 ? 8.266 -2.715 -4.582 1 98.88 182 ILE B CA 1
ATOM 3296 C C . ILE B 1 182 ? 9.328 -3.25 -3.629 1 98.88 182 ILE B C 1
ATOM 3298 O O . ILE B 1 182 ? 10.039 -4.203 -3.957 1 98.88 182 ILE B O 1
ATOM 3302 N N . GLN B 1 183 ? 9.438 -2.658 -2.457 1 98.69 183 GLN B N 1
ATOM 3303 C CA . GLN B 1 183 ? 10.477 -3.074 -1.52 1 98.69 183 GLN B CA 1
ATOM 3304 C C . GLN B 1 183 ? 10.305 -4.539 -1.12 1 98.69 183 GLN B C 1
ATOM 3306 O O . GLN B 1 183 ? 11.273 -5.293 -1.072 1 98.69 183 GLN B O 1
ATOM 3311 N N . THR B 1 184 ? 9.047 -4.93 -0.824 1 98.75 184 THR B N 1
ATOM 3312 C CA . THR B 1 184 ? 8.789 -6.309 -0.427 1 98.75 184 THR B CA 1
ATOM 3313 C C . THR B 1 184 ? 9.195 -7.277 -1.537 1 98.75 184 THR B C 1
ATOM 3315 O O . THR B 1 184 ? 9.875 -8.273 -1.28 1 98.75 184 THR B O 1
ATOM 3318 N N . ILE B 1 185 ? 8.82 -6.953 -2.783 1 98.69 185 ILE B N 1
ATOM 3319 C CA . ILE B 1 185 ? 9.102 -7.844 -3.902 1 98.69 185 ILE B CA 1
ATOM 3320 C C . ILE B 1 185 ? 10.609 -7.91 -4.133 1 98.69 185 ILE B C 1
ATOM 3322 O O . ILE B 1 185 ? 11.18 -9 -4.234 1 98.69 185 ILE B O 1
ATOM 3326 N N . THR B 1 186 ? 11.312 -6.754 -4.148 1 98.38 186 THR B N 1
ATOM 3327 C CA . THR B 1 186 ? 12.727 -6.73 -4.504 1 98.38 186 THR B CA 1
ATOM 3328 C C . THR B 1 186 ? 13.57 -7.363 -3.404 1 98.38 186 THR B C 1
ATOM 3330 O O . THR B 1 186 ? 14.586 -8.008 -3.686 1 98.38 186 THR B O 1
ATOM 3333 N N . ASP B 1 187 ? 13.156 -7.23 -2.137 1 98.31 187 ASP B N 1
ATOM 3334 C CA . ASP B 1 187 ? 13.883 -7.816 -1.015 1 98.31 187 ASP B CA 1
ATOM 3335 C C . ASP B 1 187 ? 13.727 -9.336 -0.992 1 98.31 187 ASP B C 1
ATOM 3337 O O . ASP B 1 187 ? 14.484 -10.031 -0.312 1 98.31 187 ASP B O 1
ATOM 3341 N N . ASN B 1 188 ? 12.703 -9.875 -1.71 1 98.62 188 ASN B N 1
ATOM 3342 C CA . ASN B 1 188 ? 12.375 -11.297 -1.592 1 98.62 188 ASN B CA 1
ATOM 3343 C C . ASN B 1 188 ? 12.305 -11.969 -2.959 1 98.62 188 ASN B C 1
ATOM 3345 O O . ASN B 1 188 ? 11.656 -13.008 -3.109 1 98.62 188 ASN B O 1
ATOM 3349 N N . VAL B 1 189 ? 12.914 -11.391 -3.922 1 98.25 189 VAL B N 1
ATOM 3350 C CA . VAL B 1 189 ? 12.734 -11.781 -5.316 1 98.25 189 VAL B CA 1
ATOM 3351 C C . VAL B 1 189 ? 13.125 -13.242 -5.496 1 98.25 189 VAL B C 1
ATOM 3353 O O . VAL B 1 189 ? 12.516 -13.969 -6.285 1 98.25 189 VAL B O 1
ATOM 3356 N N . ASP B 1 190 ? 14.062 -13.781 -4.746 1 97.56 190 ASP B N 1
ATOM 3357 C CA . ASP B 1 190 ? 14.578 -15.141 -4.879 1 97.56 190 ASP B CA 1
ATOM 3358 C C . ASP B 1 190 ? 13.602 -16.156 -4.305 1 97.56 190 ASP B C 1
ATOM 3360 O O . ASP B 1 190 ? 13.719 -17.359 -4.562 1 97.56 190 ASP B O 1
ATOM 3364 N N . ARG B 1 191 ? 12.586 -15.68 -3.553 1 98.25 191 ARG B N 1
ATOM 3365 C CA . ARG B 1 191 ? 11.594 -16.547 -2.92 1 98.25 191 ARG B CA 1
ATOM 3366 C C . ARG B 1 191 ? 10.25 -16.453 -3.623 1 98.25 191 ARG B C 1
ATOM 3368 O O . ARG B 1 191 ? 9.281 -17.094 -3.213 1 98.25 191 ARG B O 1
ATOM 3375 N N . ILE B 1 192 ? 10.195 -15.617 -4.609 1 98.81 192 ILE B N 1
ATOM 3376 C CA . ILE B 1 192 ? 8.945 -15.414 -5.332 1 98.81 192 ILE B CA 1
ATOM 3377 C C . ILE B 1 192 ? 8.977 -16.188 -6.652 1 98.81 192 ILE B C 1
ATOM 3379 O O . ILE B 1 192 ? 9.852 -15.953 -7.488 1 98.81 192 ILE B O 1
ATOM 3383 N N . GLY B 1 193 ? 8 -17.062 -6.848 1 98.81 193 GLY B N 1
ATOM 3384 C CA . GLY B 1 193 ? 7.965 -17.891 -8.039 1 98.81 193 GLY B CA 1
ATOM 3385 C C . GLY B 1 193 ? 6.938 -17.438 -9.055 1 98.81 193 GLY B C 1
ATOM 3386 O O . GLY B 1 193 ? 6.949 -17.875 -10.203 1 98.81 193 GLY B O 1
ATOM 3387 N N . HIS B 1 194 ? 6.004 -16.562 -8.617 1 98.88 194 HIS B N 1
ATOM 3388 C CA . HIS B 1 194 ? 4.965 -16.016 -9.477 1 98.88 194 HIS B CA 1
ATOM 3389 C C . HIS B 1 194 ? 4.445 -14.688 -8.938 1 98.88 194 HIS B C 1
ATOM 3391 O O . HIS B 1 194 ? 4.414 -14.477 -7.727 1 98.88 194 HIS B O 1
ATOM 3397 N N . VAL B 1 195 ? 4.082 -13.797 -9.781 1 98.88 195 VAL B N 1
ATOM 3398 C CA . VAL B 1 195 ? 3.494 -12.516 -9.414 1 98.88 195 VAL B CA 1
ATOM 3399 C C . VAL B 1 195 ? 2.152 -12.336 -10.117 1 98.88 195 VAL B C 1
ATOM 3401 O O . VAL B 1 195 ? 2.02 -12.648 -11.305 1 98.88 195 VAL B O 1
ATOM 3404 N N . HIS B 1 196 ? 1.179 -11.93 -9.398 1 98.94 196 HIS B N 1
ATOM 3405 C CA . HIS B 1 196 ? -0.072 -11.477 -9.992 1 98.94 196 HIS B CA 1
ATOM 3406 C C . HIS B 1 196 ? -0.225 -9.961 -9.867 1 98.94 196 HIS B C 1
ATOM 3408 O O . HIS B 1 196 ? 0.27 -9.359 -8.914 1 98.94 196 HIS B O 1
ATOM 3414 N N . ILE B 1 197 ? -0.947 -9.391 -10.883 1 98.88 197 ILE B N 1
ATOM 3415 C CA . ILE B 1 197 ? -1.197 -7.953 -10.812 1 98.88 197 ILE B CA 1
ATOM 3416 C C . ILE B 1 197 ? -2.67 -7.672 -11.094 1 98.88 197 ILE B C 1
ATOM 3418 O O . ILE B 1 197 ? -3.297 -8.367 -11.898 1 98.88 197 ILE B O 1
ATOM 3422 N N . ALA B 1 198 ? -3.236 -6.809 -10.453 1 98.94 198 ALA B N 1
ATOM 3423 C CA . ALA B 1 198 ? -4.504 -6.094 -10.586 1 98.94 198 ALA B CA 1
ATOM 3424 C C . ALA B 1 198 ? -4.484 -4.793 -9.789 1 98.94 198 ALA B C 1
ATOM 3426 O O . ALA B 1 198 ? -3.76 -4.672 -8.797 1 98.94 198 ALA B O 1
ATOM 3427 N N . ASP B 1 199 ? -5.191 -3.84 -10.219 1 98.88 199 ASP B N 1
ATOM 3428 C CA . ASP B 1 199 ? -5.09 -2.529 -9.586 1 98.88 199 ASP B CA 1
ATOM 3429 C C . ASP B 1 199 ? -6.008 -2.436 -8.367 1 98.88 199 ASP B C 1
ATOM 3431 O O . ASP B 1 199 ? -6.855 -3.303 -8.156 1 98.88 199 ASP B O 1
ATOM 3435 N N . VAL B 1 200 ? -5.762 -1.464 -7.5 1 98.88 200 VAL B N 1
ATOM 3436 C CA . VAL B 1 200 ? -6.453 -1.261 -6.23 1 98.88 200 VAL B CA 1
ATOM 3437 C C . VAL B 1 200 ? -6.996 0.165 -6.16 1 98.88 200 VAL B C 1
ATOM 3439 O O . VAL B 1 200 ? -6.27 1.126 -6.426 1 98.88 200 VAL B O 1
ATOM 3442 N N . PRO B 1 201 ? -8.195 0.374 -5.809 1 98.5 201 PRO B N 1
ATOM 3443 C CA . PRO B 1 201 ? -9.211 -0.632 -5.48 1 98.5 201 PRO B CA 1
ATOM 3444 C C . PRO B 1 201 ? -9.859 -1.244 -6.723 1 98.5 201 PRO B C 1
ATOM 3446 O O . PRO B 1 201 ? -9.57 -0.819 -7.844 1 98.5 201 PRO B O 1
ATOM 3449 N N . GLY B 1 202 ? -10.625 -2.35 -6.559 1 98.31 202 GLY B N 1
ATOM 3450 C CA . GLY B 1 202 ? -11.578 -2.828 -7.555 1 98.31 202 GLY B CA 1
ATOM 3451 C C . GLY B 1 202 ? -11.094 -4.062 -8.289 1 98.31 202 GLY B C 1
ATOM 3452 O O . GLY B 1 202 ? -11.883 -4.738 -8.961 1 98.31 202 GLY B O 1
ATOM 3453 N N . ARG B 1 203 ? -9.703 -4.371 -8.242 1 98.81 203 ARG B N 1
ATOM 3454 C CA . ARG B 1 203 ? -9.086 -5.527 -8.883 1 98.81 203 ARG B CA 1
ATOM 3455 C C . ARG B 1 203 ? -9.25 -5.465 -10.398 1 98.81 203 ARG B C 1
ATOM 3457 O O . ARG B 1 203 ? -9.523 -6.48 -11.039 1 98.81 203 ARG B O 1
ATOM 3464 N N . HIS B 1 204 ? -9.219 -4.285 -10.992 1 98.81 204 HIS B N 1
ATOM 3465 C CA . HIS B 1 204 ? -9.297 -4.039 -12.43 1 98.81 204 HIS B CA 1
ATOM 3466 C C . HIS B 1 204 ? -7.91 -3.822 -13.031 1 98.81 204 HIS B C 1
ATOM 3468 O O . HIS B 1 204 ? -6.898 -4.082 -12.375 1 98.81 204 HIS B O 1
ATOM 3474 N N . GLU B 1 205 ? -7.793 -3.514 -14.297 1 98.75 205 GLU B N 1
ATOM 3475 C CA . GLU B 1 205 ? -6.531 -3.447 -15.031 1 98.75 205 GLU B CA 1
ATOM 3476 C C . GLU B 1 205 ? -5.672 -2.285 -14.539 1 98.75 205 GLU B C 1
ATOM 3478 O O . GLU B 1 205 ? -6.188 -1.31 -13.992 1 98.75 205 GLU B O 1
ATOM 3483 N N . PRO B 1 206 ? -4.398 -2.373 -14.695 1 97.88 206 PRO B N 1
ATOM 3484 C CA . PRO B 1 206 ? -3.498 -1.255 -14.398 1 97.88 206 PRO B CA 1
ATOM 3485 C C . PRO B 1 206 ? -3.979 0.064 -15 1 97.88 206 PRO B C 1
ATOM 3487 O O . PRO B 1 206 ? -4.457 0.091 -16.141 1 97.88 206 PRO B O 1
ATOM 3490 N N . GLY B 1 207 ? -3.859 1.117 -14.195 1 96.69 207 GLY B N 1
ATOM 3491 C CA . GLY B 1 207 ? -4.297 2.432 -14.641 1 96.69 207 GLY B CA 1
ATOM 3492 C C . GLY B 1 207 ? -5.641 2.838 -14.07 1 96.69 207 GLY B C 1
ATOM 3493 O O . GLY B 1 207 ? -6.047 3.996 -14.18 1 96.69 207 GLY B O 1
ATOM 3494 N N . THR B 1 208 ? -6.281 1.931 -13.453 1 98.25 208 THR B N 1
ATOM 3495 C CA . THR B 1 208 ? -7.613 2.205 -12.922 1 98.25 208 THR B CA 1
ATOM 3496 C C . THR B 1 208 ? -7.543 2.535 -11.43 1 98.25 208 THR B C 1
ATOM 3498 O O . THR B 1 208 ? -8.547 2.938 -10.836 1 98.25 208 THR B O 1
ATOM 3501 N N . GLY B 1 209 ? -6.359 2.396 -10.805 1 98.62 209 GLY B N 1
ATOM 3502 C CA . GLY B 1 209 ? -6.297 2.549 -9.359 1 98.62 209 GLY B CA 1
ATOM 3503 C C . GLY B 1 209 ? -5.023 3.223 -8.891 1 98.62 209 GLY B C 1
ATOM 3504 O O . GLY B 1 209 ? -4.488 4.105 -9.562 1 98.62 209 GLY B O 1
ATOM 3505 N N . GLU B 1 210 ? -4.551 2.83 -7.668 1 98.94 210 GLU B N 1
ATOM 3506 C CA . GLU B 1 210 ? -3.572 3.621 -6.926 1 98.94 210 GLU B CA 1
ATOM 3507 C C . GLU B 1 210 ? -2.15 3.154 -7.223 1 98.94 210 GLU B C 1
ATOM 3509 O O . GLU B 1 210 ? -1.183 3.771 -6.77 1 98.94 210 GLU B O 1
ATOM 3514 N N . LEU B 1 211 ? -1.974 2.139 -8.07 1 98.94 211 LEU B N 1
ATOM 3515 C CA . LEU B 1 211 ? -0.632 1.595 -8.258 1 98.94 211 LEU B CA 1
ATOM 3516 C C . LEU B 1 211 ? -0.07 1.986 -9.617 1 98.94 211 LEU B C 1
ATOM 3518 O O . LEU B 1 211 ? -0.793 1.982 -10.617 1 98.94 211 LEU B O 1
ATOM 3522 N N . ASP B 1 212 ? 1.184 2.332 -9.641 1 98.75 212 ASP B N 1
ATOM 3523 C CA . ASP B 1 212 ? 1.929 2.57 -10.875 1 98.75 212 ASP B CA 1
ATOM 3524 C C . ASP B 1 212 ? 2.631 1.3 -11.344 1 98.75 212 ASP B C 1
ATOM 3526 O O . ASP B 1 212 ? 3.814 1.097 -11.062 1 98.75 212 ASP B O 1
ATOM 3530 N N . TYR B 1 213 ? 1.934 0.53 -12.148 1 98.56 213 TYR B N 1
ATOM 3531 C CA . TYR B 1 213 ? 2.414 -0.802 -12.5 1 98.56 213 TYR B CA 1
ATOM 3532 C C . TYR B 1 213 ? 3.588 -0.722 -13.469 1 98.56 213 TYR B C 1
ATOM 3534 O O . TYR B 1 213 ? 4.422 -1.631 -13.523 1 98.56 213 TYR B O 1
ATOM 3542 N N . GLU B 1 214 ? 3.664 0.33 -14.281 1 98.19 214 GLU B N 1
ATOM 3543 C CA . GLU B 1 214 ? 4.859 0.475 -15.109 1 98.19 214 GLU B CA 1
ATOM 3544 C C . GLU B 1 214 ? 6.121 0.487 -14.25 1 98.19 214 GLU B C 1
ATOM 3546 O O . GLU B 1 214 ? 7.074 -0.245 -14.523 1 98.19 214 GLU B O 1
ATOM 3551 N N . THR B 1 215 ? 6.094 1.282 -13.188 1 98.19 215 THR B N 1
ATOM 3552 C CA . THR B 1 215 ? 7.223 1.368 -12.266 1 98.19 215 THR B CA 1
ATOM 3553 C C . THR B 1 215 ? 7.406 0.057 -11.508 1 98.19 215 THR B C 1
ATOM 3555 O O . THR B 1 215 ? 8.531 -0.41 -11.328 1 98.19 215 THR B O 1
ATOM 3558 N N . ILE B 1 216 ? 6.336 -0.583 -11.078 1 98.69 216 ILE B N 1
ATOM 3559 C CA . ILE B 1 216 ? 6.383 -1.815 -10.297 1 98.69 216 ILE B CA 1
ATOM 3560 C C . ILE B 1 216 ? 6.98 -2.938 -11.141 1 98.69 216 ILE B C 1
ATOM 3562 O O . ILE B 1 216 ? 7.902 -3.633 -10.703 1 98.69 216 ILE B O 1
ATOM 3566 N N . ILE B 1 217 ? 6.469 -3.102 -12.391 1 98.38 217 ILE B N 1
ATOM 3567 C CA . ILE B 1 217 ? 6.957 -4.16 -13.266 1 98.38 217 ILE B CA 1
ATOM 3568 C C . ILE B 1 217 ? 8.414 -3.902 -13.625 1 98.38 217 ILE B C 1
ATOM 3570 O O . ILE B 1 217 ? 9.219 -4.836 -13.68 1 98.38 217 ILE B O 1
ATOM 3574 N N . GLY B 1 218 ? 8.773 -2.611 -13.852 1 97.75 218 GLY B N 1
ATOM 3575 C CA . GLY B 1 218 ? 10.172 -2.27 -14.062 1 97.75 218 GLY B CA 1
ATOM 3576 C C . GLY B 1 218 ? 11.062 -2.688 -12.914 1 97.75 218 GLY B C 1
ATOM 3577 O O . GLY B 1 218 ? 12.141 -3.25 -13.133 1 97.75 218 GLY B O 1
ATOM 3578 N N . ALA B 1 219 ? 10.648 -2.418 -11.688 1 97.88 219 ALA B N 1
ATOM 3579 C CA . ALA B 1 219 ? 11.414 -2.779 -10.5 1 97.88 219 ALA B CA 1
ATOM 3580 C C . ALA B 1 219 ? 11.562 -4.293 -10.383 1 97.88 219 ALA B C 1
ATOM 3582 O O . ALA B 1 219 ? 12.625 -4.789 -9.992 1 97.88 219 ALA B O 1
ATOM 3583 N N . ILE B 1 220 ? 10.5 -5.023 -10.695 1 97.25 220 ILE B N 1
ATOM 3584 C CA . ILE B 1 220 ? 10.508 -6.48 -10.672 1 97.25 220 ILE B CA 1
ATOM 3585 C C . ILE B 1 220 ? 11.547 -7.008 -11.656 1 97.25 220 ILE B C 1
ATOM 3587 O O . ILE B 1 220 ? 12.352 -7.879 -11.32 1 97.25 220 ILE B O 1
ATOM 3591 N N . ASP B 1 221 ? 11.539 -6.449 -12.828 1 96.75 221 ASP B N 1
ATOM 3592 C CA . ASP B 1 221 ? 12.477 -6.844 -13.875 1 96.75 221 ASP B CA 1
ATOM 3593 C C . ASP B 1 221 ? 13.914 -6.547 -13.461 1 96.75 221 ASP B C 1
ATOM 3595 O O . ASP B 1 221 ? 14.797 -7.402 -13.586 1 96.75 221 ASP B O 1
ATOM 3599 N N . GLU B 1 222 ? 14.156 -5.418 -12.93 1 97 222 GLU B N 1
ATOM 3600 C CA . GLU B 1 222 ? 15.492 -4.988 -12.523 1 97 222 GLU B CA 1
ATOM 3601 C C . GLU B 1 222 ? 16.031 -5.852 -11.383 1 97 222 GLU B C 1
ATOM 3603 O O . GLU B 1 222 ? 17.234 -6.047 -11.258 1 97 222 GLU B O 1
ATOM 3608 N N . ALA B 1 223 ? 15.125 -6.395 -10.617 1 97.44 223 ALA B N 1
ATOM 3609 C CA . ALA B 1 223 ? 15.508 -7.215 -9.469 1 97.44 223 ALA B CA 1
ATOM 3610 C C . ALA B 1 223 ? 15.922 -8.617 -9.914 1 97.44 223 ALA B C 1
ATOM 3612 O O . ALA B 1 223 ? 16.359 -9.43 -9.094 1 97.44 223 ALA B O 1
ATOM 3613 N N . GLY B 1 224 ? 15.711 -8.945 -11.156 1 96.94 224 GLY B N 1
ATOM 3614 C CA . GLY B 1 224 ? 16.172 -10.219 -11.688 1 96.94 224 GLY B CA 1
ATOM 3615 C C . GLY B 1 224 ? 15.102 -11.305 -11.633 1 96.94 224 GLY B C 1
ATOM 3616 O O . GLY B 1 224 ? 15.414 -12.492 -11.734 1 96.94 224 GLY B O 1
ATOM 3617 N N . TYR B 1 225 ? 13.852 -10.914 -11.445 1 97.56 225 TYR B N 1
ATOM 3618 C CA . TYR B 1 225 ? 12.758 -11.883 -11.461 1 97.56 225 TYR B CA 1
ATOM 3619 C C . TYR B 1 225 ? 12.633 -12.539 -12.828 1 97.56 225 TYR B C 1
ATOM 3621 O O . TYR B 1 225 ? 12.602 -11.859 -13.852 1 97.56 225 TYR B O 1
ATOM 3629 N N . ASP B 1 226 ? 12.5 -13.836 -12.844 1 95.19 226 ASP B N 1
ATOM 3630 C CA . ASP B 1 226 ? 12.531 -14.539 -14.117 1 95.19 226 ASP B CA 1
ATOM 3631 C C . ASP B 1 226 ? 11.25 -15.344 -14.336 1 95.19 226 ASP B C 1
ATOM 3633 O O . ASP B 1 226 ? 11.156 -16.141 -15.273 1 95.19 226 ASP B O 1
ATOM 3637 N N . GLY B 1 227 ? 10.234 -15.18 -13.508 1 97.06 227 GLY B N 1
ATOM 3638 C CA . GLY B 1 227 ? 8.945 -15.836 -13.672 1 97.06 227 GLY B CA 1
ATOM 3639 C C . GLY B 1 227 ? 7.945 -14.984 -14.438 1 97.06 227 GLY B C 1
ATOM 3640 O O . GLY B 1 227 ? 8.328 -14.047 -15.148 1 97.06 227 GLY B O 1
ATOM 3641 N N . TYR B 1 228 ? 6.711 -15.43 -14.477 1 98.38 228 TYR B N 1
ATOM 3642 C CA . TYR B 1 228 ? 5.641 -14.695 -15.141 1 98.38 228 TYR B CA 1
ATOM 3643 C C . TYR B 1 228 ? 5.016 -13.672 -14.211 1 98.38 228 TYR B C 1
ATOM 3645 O O . TYR B 1 228 ? 4.922 -13.898 -13 1 98.38 228 TYR B O 1
ATOM 3653 N N . VAL B 1 229 ? 4.703 -12.57 -14.734 1 98.69 229 VAL B N 1
ATOM 3654 C CA . VAL B 1 229 ? 3.771 -11.625 -14.125 1 98.69 229 VAL B CA 1
ATOM 3655 C C . VAL B 1 229 ? 2.373 -11.836 -14.703 1 98.69 229 VAL B C 1
ATOM 3657 O O . VAL B 1 229 ? 2.133 -11.547 -15.875 1 98.69 229 VAL B O 1
ATOM 3660 N N . GLY B 1 230 ? 1.537 -12.336 -13.867 1 98.81 230 GLY B N 1
ATOM 3661 C CA . GLY B 1 230 ? 0.222 -12.734 -14.344 1 98.81 230 GLY B CA 1
ATOM 3662 C C . GLY B 1 230 ? -0.823 -11.648 -14.195 1 98.81 230 GLY B C 1
ATOM 3663 O O . GLY B 1 230 ? -1.016 -11.109 -13.102 1 98.81 230 GLY B O 1
ATOM 3664 N N . CYS B 1 231 ? -1.481 -11.328 -15.289 1 98.88 231 CYS B N 1
ATOM 3665 C CA . CYS B 1 231 ? -2.637 -10.445 -15.266 1 98.88 231 CYS B CA 1
ATOM 3666 C C . CYS B 1 231 ? -3.855 -11.148 -14.68 1 98.88 231 CYS B C 1
ATOM 3668 O O . CYS B 1 231 ? -4.48 -11.969 -15.352 1 98.88 231 CYS B O 1
ATOM 3670 N N . GLU B 1 232 ? -4.164 -10.82 -13.477 1 98.88 232 GLU B N 1
ATOM 3671 C CA . GLU B 1 232 ? -5.324 -11.391 -12.805 1 98.88 232 GLU B CA 1
ATOM 3672 C C . GLU B 1 232 ? -6.312 -10.305 -12.391 1 98.88 232 GLU B C 1
ATOM 3674 O O . GLU B 1 232 ? -6.547 -10.102 -11.195 1 98.88 232 GLU B O 1
ATOM 3679 N N . PHE B 1 233 ? -6.816 -9.625 -13.391 1 98.88 233 PHE B N 1
ATOM 3680 C CA . PHE B 1 233 ? -7.734 -8.516 -13.18 1 98.88 233 PHE B CA 1
ATOM 3681 C C . PHE B 1 233 ? -8.969 -8.656 -14.055 1 98.88 233 PHE B C 1
ATOM 3683 O O . PHE B 1 233 ? -8.953 -9.383 -15.055 1 98.88 233 PHE B O 1
ATOM 3690 N N . SER B 1 234 ? -10.023 -7.988 -13.688 1 98.75 234 SER B N 1
ATOM 3691 C CA . SER B 1 234 ? -11.234 -7.855 -14.492 1 98.75 234 SER B CA 1
ATOM 3692 C C . SER B 1 234 ? -11.258 -6.523 -15.242 1 98.75 234 SER B C 1
ATOM 3694 O O . SER B 1 234 ? -11.422 -5.469 -14.625 1 98.75 234 SER B O 1
ATOM 3696 N N . PRO B 1 235 ? -11.156 -6.551 -16.516 1 98.38 235 PRO B N 1
ATOM 3697 C CA . PRO B 1 235 ? -11.133 -5.289 -17.266 1 98.38 235 PRO B CA 1
ATOM 3698 C C . PRO B 1 235 ? -12.445 -4.512 -17.141 1 98.38 235 PRO B C 1
ATOM 3700 O O . PRO B 1 235 ? -13.523 -5.109 -17.125 1 98.38 235 PRO B O 1
ATOM 3703 N N . THR B 1 236 ? -12.406 -3.16 -17.031 1 97.19 236 THR B N 1
ATOM 3704 C CA . THR B 1 236 ? -13.586 -2.305 -17 1 97.19 236 THR B CA 1
ATOM 3705 C C . THR B 1 236 ? -14 -1.92 -18.422 1 97.19 236 THR B C 1
ATOM 3707 O O . THR B 1 236 ? -15.148 -1.547 -18.656 1 97.19 236 THR B O 1
ATOM 3710 N N . GLY B 1 237 ? -13.07 -1.971 -19.359 1 95.44 237 GLY B N 1
ATOM 3711 C CA . GLY B 1 237 ? -13.312 -1.66 -20.75 1 95.44 237 GLY B CA 1
ATOM 3712 C C . GLY B 1 237 ? -12.867 -2.766 -21.688 1 95.44 237 GLY B C 1
ATOM 3713 O O . GLY B 1 237 ? -13.188 -3.938 -21.484 1 95.44 237 GLY B O 1
ATOM 3714 N N . ASP B 1 238 ? -12.148 -2.387 -22.734 1 97.06 238 ASP B N 1
ATOM 3715 C CA . ASP B 1 238 ? -11.664 -3.344 -23.719 1 97.06 238 ASP B CA 1
ATOM 3716 C C . ASP B 1 238 ? -10.523 -4.188 -23.156 1 97.06 238 ASP B C 1
ATOM 3718 O O . ASP B 1 238 ? -9.453 -3.662 -22.844 1 97.06 238 ASP B O 1
ATOM 3722 N N . ALA B 1 239 ? -10.75 -5.457 -23.078 1 97.94 239 ALA B N 1
ATOM 3723 C CA . ALA B 1 239 ? -9.781 -6.367 -22.469 1 97.94 239 ALA B CA 1
ATOM 3724 C C . ALA B 1 239 ? -8.477 -6.371 -23.266 1 97.94 239 ALA B C 1
ATOM 3726 O O . ALA B 1 239 ? -7.391 -6.441 -22.672 1 97.94 239 ALA B O 1
ATOM 3727 N N . ASP B 1 240 ? -8.57 -6.312 -24.531 1 97.69 240 ASP B N 1
ATOM 3728 C CA . ASP B 1 240 ? -7.367 -6.309 -25.359 1 97.69 240 ASP B CA 1
ATOM 3729 C C . ASP B 1 240 ? -6.527 -5.059 -25.109 1 97.69 240 ASP B C 1
ATOM 3731 O O . ASP B 1 240 ? -5.297 -5.129 -25.062 1 97.69 240 ASP B O 1
ATOM 3735 N N . ALA B 1 241 ? -7.211 -3.949 -25 1 98 241 ALA B N 1
ATOM 3736 C CA . ALA B 1 241 ? -6.508 -2.707 -24.703 1 98 241 ALA B CA 1
ATOM 3737 C C . ALA B 1 241 ? -5.816 -2.783 -23.344 1 98 241 ALA B C 1
ATOM 3739 O O . ALA B 1 241 ? -4.695 -2.297 -23.172 1 98 241 ALA B O 1
ATOM 3740 N N . ALA B 1 242 ? -6.48 -3.365 -22.344 1 98.19 242 ALA B N 1
ATOM 3741 C CA . ALA B 1 242 ? -5.91 -3.551 -21.016 1 98.19 242 ALA B CA 1
ATOM 3742 C C . ALA B 1 242 ? -4.648 -4.414 -21.078 1 98.19 242 ALA B C 1
ATOM 3744 O O . ALA B 1 242 ? -3.627 -4.07 -20.484 1 98.19 242 ALA B O 1
ATOM 3745 N N . VAL B 1 243 ? -4.738 -5.496 -21.797 1 98.19 243 VAL B N 1
ATOM 3746 C CA . VAL B 1 243 ? -3.613 -6.418 -21.938 1 98.19 243 VAL B CA 1
ATOM 3747 C C . VAL B 1 243 ? -2.475 -5.738 -22.688 1 98.19 243 VAL B C 1
ATOM 3749 O O . VAL B 1 243 ? -1.309 -5.863 -22.312 1 98.19 243 VAL B O 1
ATOM 3752 N N . GLU B 1 244 ? -2.82 -5.008 -23.781 1 97.94 244 GLU B N 1
ATOM 3753 C CA . GLU B 1 244 ? -1.823 -4.293 -24.562 1 97.94 244 GLU B CA 1
ATOM 3754 C C . GLU B 1 244 ? -1.021 -3.326 -23.703 1 97.94 244 GLU B C 1
ATOM 3756 O O . GLU B 1 244 ? 0.198 -3.215 -23.844 1 97.94 244 GLU B O 1
ATOM 3761 N N . THR B 1 245 ? -1.695 -2.648 -22.828 1 97.5 245 THR B N 1
ATOM 3762 C CA . THR B 1 245 ? -1.037 -1.711 -21.922 1 97.5 245 THR B CA 1
ATOM 3763 C C . THR B 1 245 ? 0.023 -2.42 -21.094 1 97.5 245 THR B C 1
ATOM 3765 O O . THR B 1 245 ? 1.149 -1.936 -20.969 1 97.5 245 THR B O 1
ATOM 3768 N N . VAL B 1 246 ? -0.292 -3.561 -20.531 1 98.12 246 VAL B N 1
ATOM 3769 C CA . VAL B 1 246 ? 0.638 -4.305 -19.688 1 98.12 246 VAL B CA 1
ATOM 3770 C C . VAL B 1 246 ? 1.803 -4.816 -20.531 1 98.12 246 VAL B C 1
ATOM 3772 O O . VAL B 1 246 ? 2.959 -4.762 -20.094 1 98.12 246 VAL B O 1
ATOM 3775 N N . LEU B 1 247 ? 1.487 -5.262 -21.75 1 97.69 247 LEU B N 1
ATOM 3776 C CA . LEU B 1 247 ? 2.502 -5.836 -22.625 1 97.69 247 LEU B CA 1
ATOM 3777 C C . LEU B 1 247 ? 3.502 -4.773 -23.062 1 97.69 247 LEU B C 1
ATOM 3779 O O . LEU B 1 247 ? 4.637 -5.094 -23.422 1 97.69 247 LEU B O 1
ATOM 3783 N N . GLU B 1 248 ? 3.098 -3.531 -23.031 1 95.62 248 GLU B N 1
ATOM 3784 C CA . GLU B 1 248 ? 3.982 -2.434 -23.406 1 95.62 248 GLU B CA 1
ATOM 3785 C C . GLU B 1 248 ? 5.098 -2.25 -22.391 1 95.62 248 GLU B C 1
ATOM 3787 O O . GLU B 1 248 ? 6.133 -1.649 -22.688 1 95.62 248 GLU B O 1
ATOM 3792 N N . TRP B 1 249 ? 4.852 -2.691 -21.219 1 92.12 249 TRP B N 1
ATOM 3793 C CA . TRP B 1 249 ? 5.84 -2.502 -20.172 1 92.12 249 TRP B CA 1
ATOM 3794 C C . TRP B 1 249 ? 6.82 -3.67 -20.125 1 92.12 249 TRP B C 1
ATOM 3796 O O . TRP B 1 249 ? 7.727 -3.695 -19.281 1 92.12 249 TRP B O 1
ATOM 3806 N N . ARG B 1 250 ? 6.676 -4.641 -21.031 1 82.88 250 ARG B N 1
ATOM 3807 C CA . ARG B 1 250 ? 7.566 -5.793 -21.172 1 82.88 250 ARG B CA 1
ATOM 3808 C C . ARG B 1 250 ? 8.945 -5.367 -21.656 1 82.88 250 ARG B C 1
ATOM 3810 O O . ARG B 1 250 ? 9.07 -4.395 -22.406 1 82.88 250 ARG B O 1
#

Sequence (500 aa):
MARISICVEMVYDDEPFVDRISRAAEAGADAVEFWDWREKDLEAIVDTAEVSDIPIAGFVAGGTLTDPDAADDAVETIRESIATAAEYDVPTLIVTTGQDQDGLDRDTQYDNIVDVLSRVAPDAEEADVTLVLEPLNTAVDHPGYFLETSAEGFDIVDDVGSPNVQLLYDVYHQQVTEGNVIQTITDNVDRIGHVHIADVPGRHEPGTGELDYETIIGAIDEAGYDGYVGCEFSPTGDADAAVETVLEWRMARISICVEMVYDDEPFVDRISRAAEAGADAVEFWDWREKDLEAIVDTAEVSDIPIAGFVAGGTLTDPDAADDAVETIRESIATAAEYDVPTLIVTTGQDQDGLDRDTQYDNIVDVLSRVAPDAEEADVTLVLEPLNTAVDHPGYFLETSAEGFDIVDDVGSPNVQLLYDVYHQQVTEGNVIQTITDNVDRIGHVHIADVPGRHEPGTGELDYETIIGAIDEAGYDGYVGCEFSPTGDADAAVETVLEWR